Protein AF-0000000068315479 (afdb_homodimer)

Foldseek 3Di:
DPPPVPPDWDDDAKDWDWDPPAPPTDIDIDGTDPPDVVCPQFRCLRVLLVVLLCLQQDQEDEAEAELVCQPPCVNSPLVSVLLSLQVCLVPHDADEHEYEYEYEADDPPDPVVRVVSVVVSNQVSVQPRDHPPVCNPPHPRRRYHYHYDYAHYCVPCVPRRVVSVVVVVVLSHVQCPCPGNNVRCPPHDDPVCSVVVSVVSSVVSVPDCSSVDGGPLQVVLLVVLLVLLVVLLVCLLPPPQVVVLLVVVVVHDDPCSVVSLVVSLVVSLVVSCVVSVPGDPVNNVVSSVVSSVSSVVSCVVSCVSVVVVPDPD/DPPPVPPDWDDDAKDKDWDPPAPPTDIDIDGTDPPDVVCPQFRCLRVLLVVLLCLQQDQEDEAEAELVCQPPCVNSPLVSVLLSLQVCLVPHDADEHEYEYEYEADDPPDPVVRVVSVVVSNQVSVQPRDHDPVCNPPHPRRRYHYHYDYAHYCVPCVPRRVVSVVVVVVLSHVQCPCPGNNVRCPPHDDPVCSVVVSVVSSVVSVPDCSSVDGGPLQVVLQVVLLVLLVVLLVCLLVPPQVVVLLVVVVVHDDPCSVVSLVVSLVVSLVVSCVVSVPGDPVNNVVSSVVSVVSSVVSCVVSCVSVVVVPPPD

Solvent-accessible surface area (backbone atoms only — not comparable to full-atom values): 34683 Å² total; per-residue (Å²): 97,48,62,83,70,48,44,42,89,75,52,86,56,77,45,75,44,75,42,84,92,40,45,66,92,40,76,45,73,48,66,37,72,73,55,38,46,88,47,41,74,60,51,49,34,62,54,45,43,51,52,36,47,46,60,73,72,36,50,60,43,76,45,79,40,50,46,82,24,62,56,28,28,51,51,50,42,45,67,57,52,37,51,36,54,35,51,43,63,69,75,46,78,83,44,51,24,21,40,37,36,38,30,36,46,48,62,90,52,53,63,83,47,49,49,57,53,52,52,49,50,53,48,50,40,61,71,66,41,58,56,53,80,94,46,64,84,61,59,66,71,66,37,34,46,83,44,80,48,74,34,48,30,56,90,84,35,44,71,63,21,53,51,49,49,53,57,55,54,56,53,55,49,46,15,58,40,85,86,32,64,36,24,67,61,63,81,62,72,55,79,88,48,38,67,61,50,51,51,52,51,49,51,54,52,73,68,39,60,86,47,54,62,75,30,60,64,49,45,52,25,50,53,50,39,49,51,48,40,51,50,42,50,54,49,56,75,65,28,65,69,56,52,51,49,50,52,46,51,74,73,37,93,55,90,62,51,68,60,53,52,50,51,56,50,48,52,46,53,48,52,46,50,66,74,39,63,70,41,44,61,71,51,44,50,54,45,47,52,50,43,51,54,52,53,47,52,62,40,39,68,51,39,61,56,36,64,75,61,58,71,88,120,99,49,63,83,71,48,46,41,86,76,52,85,57,77,45,76,43,74,43,83,94,40,44,66,94,40,75,47,73,47,64,38,72,73,54,36,47,88,48,42,75,61,49,48,33,62,54,46,43,51,53,36,48,45,59,72,72,36,50,59,43,74,44,79,42,52,46,84,23,62,56,29,28,50,51,50,42,46,66,58,51,38,51,36,52,34,52,43,61,70,74,46,80,82,43,52,24,21,40,35,37,38,30,36,48,50,62,89,52,54,63,84,48,49,50,56,54,52,52,50,50,53,49,50,40,61,70,67,42,57,56,54,80,95,47,63,82,60,58,66,72,67,38,35,46,83,43,80,49,75,33,48,30,56,90,84,35,45,71,62,21,54,52,48,50,52,57,55,54,56,53,55,47,46,15,57,39,85,87,31,63,37,24,66,61,64,82,62,73,54,79,88,48,38,66,61,49,51,52,52,51,49,50,55,51,73,67,37,61,86,48,55,61,74,31,59,64,50,47,52,25,51,54,52,40,49,51,48,40,51,51,42,50,55,48,53,76,66,29,65,69,56,53,50,50,52,52,44,50,72,73,38,91,54,88,63,49,69,60,52,52,48,52,58,51,48,53,46,52,49,51,49,49,68,73,39,64,71,41,44,62,70,50,42,50,53,47,47,51,50,43,50,53,53,55,47,52,60,41,40,68,52,39,62,54,35,66,74,61,60,70,89,120

Sequence (626 aa):
MDAYKGRSQTTKGIWMANCVGIEPLTIAMDLEGTDGRERGEDDTAFEKQSALFALAISDIVLINMWCHDIGREHAANKPLLKTVFQVMMRLFSPRKTTLLFVIRDKTKTPLEYLEPVLREDIQKIWDTVSKPQALKDTPLSEFFYVEVVALSSYEEKEKQFKEQVAQLRKRFFHSIAPGGLAGDRRGVVPGSGFCFSAQKIWQVIRENKDLDLPAHKVMVATVRCEEIANEKLSGLVCDKDLVALENAVQAGPVSGFGKRISSILETYLSEYDKETIYFDEKVRDAKRLHLEIKALNVDQHVNVFYTNHVIIYMDAYKGRSQTTKGIWMANCVGIEPLTIAMDLEGTDGRERGEDDTAFEKQSALFALAISDIVLINMWCHDIGREHAANKPLLKTVFQVMMRLFSPRKTTLLFVIRDKTKTPLEYLEPVLREDIQKIWDTVSKPQALKDTPLSEFFYVEVVALSSYEEKEKQFKEQVAQLRKRFFHSIAPGGLAGDRRGVVPGSGFCFSAQKIWQVIRENKDLDLPAHKVMVATVRCEEIANEKLSGLVCDKDLVALENAVQAGPVSGFGKRISSILETYLSEYDKETIYFDEKVRDAKRLHLEIKALNVDQHVNVFYTNHVIIY

Radius of gyration: 29.9 Å; Cα contacts (8 Å, |Δi|>4): 752; chains: 2; bounding box: 78×91×63 Å

InterPro domains:
  IPR008803 RHD3/Sey1 [PTHR45923] (1-301)
  IPR027417 P-loop containing nucleoside triphosphate hydrolase [G3DSA:3.40.50.300] (1-208)
  IPR027417 P-loop containing nucleoside triphosphate hydrolase [SSF52540] (6-182)
  IPR030386 GB1/RHD3-type guanine nucleotide-binding (G) domain [PS51715] (1-185)
  IPR046758 Sey1/RHD3-like, three-helix bundle domain [PF20428] (256-309)

Secondary structure (DSSP, 8-state):
--GGGTS-----SEEEEE-TT-SS--EEEEEPPTTBTTTTTT--HHHHHHHHHHHHH-SEEEEEEEGGGTTBSTTTTHHHHHHHHHHHHHHS----EEEEEEEES--SS-HHHHHHHHHHHHHHHHHHS---GGGTT--GGGTEEEEEEE---TTT-HHHHHHHHHHHHHTTTTTTSTTSTT---TTPPPGGGHHHHHHHHHHHHHH-GGGSPPPHHHHHHHHHHHHHHHHHHHHHHT-HHHHHHHHHHHHS--TTHHHHHHHHHHHHHHHHHHHHTTS-HHHHHHHHHHHHHHHHHHHHHHHHHHHHH----/--GGGTS-----SEEEEE-TT-TTT-EEEEEPPTTBTTTTTT--HHHHHHHHHHHHH-SEEEEEEEGGGTTBSTTTTHHHHHHHHHHHHHHS----EEEEEEEES--SS-HHHHHHHHHHHHHHHHHHS---GGGTT--GGGTEEEEEEE---TTT-HHHHHHHHHHHHHTTTTTTSTTSTT---TTPPPGGGHHHHHHHHHHHHHH-GGGSPPPHHHHHHHHHHHHHHHHHHHHHHT-HHHHHHHHHHHHS--TTHHHHHHHHHHHHHHHHHHHHTTS-HHHHHHHHHHHHHHHHHHHHHHHHHHHHH----

Structure (mmCIF, N/CA/C/O backbone):
data_AF-0000000068315479-model_v1
#
loop_
_entity.id
_entity.type
_entity.pdbx_description
1 polymer 'GB1/RHD3-type G domain-containing protein'
#
loop_
_atom_site.group_PDB
_atom_site.id
_atom_site.type_symbol
_atom_site.label_atom_id
_atom_site.label_alt_id
_atom_site.label_comp_id
_atom_site.label_asym_id
_atom_site.label_entity_id
_atom_site.label_seq_id
_atom_site.pdbx_PDB_ins_code
_atom_site.Cartn_x
_atom_site.Cartn_y
_atom_site.Cartn_z
_atom_site.occupancy
_atom_site.B_iso_or_equiv
_atom_site.auth_seq_id
_atom_site.auth_comp_id
_atom_site.auth_asym_id
_atom_site.auth_atom_id
_atom_site.pdbx_PDB_model_num
ATOM 1 N N . MET A 1 1 ? 9.859 -21.062 0.143 1 48.56 1 MET A N 1
ATOM 2 C CA . MET A 1 1 ? 8.875 -21.281 1.196 1 48.56 1 MET A CA 1
ATOM 3 C C . MET A 1 1 ? 8.68 -22.766 1.454 1 48.56 1 MET A C 1
ATOM 5 O O . MET A 1 1 ? 8.695 -23.578 0.521 1 48.56 1 MET A O 1
ATOM 9 N N . ASP A 1 2 ? 8.898 -23.203 2.621 1 51.22 2 ASP A N 1
ATOM 10 C CA . ASP A 1 2 ? 8.664 -24.609 2.918 1 51.22 2 ASP A CA 1
ATOM 11 C C . ASP A 1 2 ? 7.176 -24.953 2.807 1 51.22 2 ASP A C 1
ATOM 13 O O . ASP A 1 2 ? 6.363 -24.484 3.607 1 51.22 2 ASP A O 1
ATOM 17 N N . ALA A 1 3 ? 6.809 -25.562 1.776 1 54.78 3 ALA A N 1
ATOM 18 C CA . ALA A 1 3 ? 5.434 -25.906 1.43 1 54.78 3 ALA A CA 1
ATOM 19 C C . ALA A 1 3 ? 4.754 -26.656 2.572 1 54.78 3 ALA A C 1
ATOM 21 O O . ALA A 1 3 ? 3.559 -26.469 2.822 1 54.78 3 ALA A O 1
ATOM 22 N N . TYR A 1 4 ? 5.551 -27.391 3.279 1 52.5 4 TYR A N 1
ATOM 23 C CA . TYR A 1 4 ? 4.926 -28.266 4.258 1 52.5 4 TYR A CA 1
ATOM 24 C C . TYR A 1 4 ? 4.898 -27.625 5.637 1 52.5 4 TYR A C 1
ATOM 26 O O . TYR A 1 4 ? 4.207 -28.109 6.539 1 52.5 4 TYR A O 1
ATOM 34 N N . LYS A 1 5 ? 5.656 -26.625 5.723 1 54.06 5 LYS A N 1
ATOM 35 C CA . LYS A 1 5 ? 5.637 -26.016 7.047 1 54.06 5 LYS A CA 1
ATOM 36 C C . LYS A 1 5 ? 4.879 -24.688 7.023 1 54.06 5 LYS A C 1
ATOM 38 O O . LYS A 1 5 ? 5.082 -23.828 7.898 1 54.06 5 LYS A O 1
ATOM 43 N N . GLY A 1 6 ? 4.172 -24.609 6.148 1 56.97 6 GLY A N 1
ATOM 44 C CA . GLY A 1 6 ? 3.227 -23.516 6.281 1 56.97 6 GLY A CA 1
ATOM 45 C C . GLY A 1 6 ? 3.672 -22.25 5.566 1 56.97 6 GLY A C 1
ATOM 46 O O . GLY A 1 6 ? 3.25 -21.156 5.918 1 56.97 6 GLY A O 1
ATOM 47 N N . ARG A 1 7 ? 4.465 -22.312 4.613 1 63.47 7 ARG A N 1
ATOM 48 C CA . ARG A 1 7 ? 4.852 -21.188 3.76 1 63.47 7 ARG A CA 1
ATOM 49 C C . ARG A 1 7 ? 5.457 -20.062 4.582 1 63.47 7 ARG A C 1
ATOM 51 O O . ARG A 1 7 ? 4.98 -18.922 4.535 1 63.47 7 ARG A O 1
ATOM 58 N N . SER A 1 8 ? 6.41 -20.359 5.418 1 62.47 8 SER A N 1
ATOM 59 C CA . SER A 1 8 ? 7.105 -19.406 6.277 1 62.47 8 SER A CA 1
ATOM 60 C C . SER A 1 8 ? 8.359 -18.859 5.594 1 62.47 8 SER A C 1
ATOM 62 O O . SER A 1 8 ? 8.883 -19.484 4.664 1 62.47 8 SER A O 1
ATOM 64 N N . GLN A 1 9 ? 8.648 -17.75 6.062 1 68.31 9 GLN A N 1
ATOM 65 C CA . GLN A 1 9 ? 9.844 -17.078 5.562 1 68.31 9 GLN A CA 1
ATOM 66 C C . GLN A 1 9 ? 11.062 -18 5.629 1 68.31 9 GLN A C 1
ATOM 68 O O . GLN A 1 9 ? 11.305 -18.641 6.652 1 68.31 9 GLN A O 1
ATOM 73 N N . THR A 1 10 ? 11.781 -18.156 4.508 1 65.38 10 THR A N 1
ATOM 74 C CA . THR A 1 10 ? 12.938 -19.031 4.43 1 65.38 10 THR A CA 1
ATOM 75 C C . THR A 1 10 ? 14.227 -18.266 4.719 1 65.38 10 THR A C 1
ATOM 77 O O . THR A 1 10 ? 15.07 -18.719 5.484 1 65.38 10 THR A O 1
ATOM 80 N N . THR A 1 11 ? 14.414 -17.141 4.129 1 72.56 11 THR A N 1
ATOM 81 C CA . THR A 1 11 ? 15.594 -16.312 4.316 1 72.56 11 THR A CA 1
ATOM 82 C C . THR A 1 11 ? 15.258 -15.086 5.168 1 72.56 11 THR A C 1
ATOM 84 O O . THR A 1 11 ? 14.273 -14.383 4.902 1 72.56 11 THR A O 1
ATOM 87 N N . LYS A 1 12 ? 16 -15.008 6.297 1 78.19 12 LYS A N 1
ATOM 88 C CA . LYS A 1 12 ? 15.883 -13.812 7.121 1 78.19 12 LYS A CA 1
ATOM 89 C C . LYS A 1 12 ? 17.078 -12.891 6.922 1 78.19 12 LYS A C 1
ATOM 91 O O . LYS A 1 12 ? 18.234 -13.297 7.141 1 78.19 12 LYS A O 1
ATOM 96 N N . GLY A 1 13 ? 16.812 -11.734 6.34 1 86.25 13 GLY A N 1
ATOM 97 C CA . GLY A 1 13 ? 17.891 -10.789 6.102 1 86.25 13 GLY A CA 1
ATOM 98 C C . GLY A 1 13 ? 18.547 -10.953 4.738 1 86.25 13 GLY A C 1
ATOM 99 O O . GLY A 1 13 ? 17.859 -11.234 3.75 1 86.25 13 GLY A O 1
ATOM 100 N N . ILE A 1 14 ? 19.844 -10.562 4.633 1 91.94 14 ILE A N 1
ATOM 101 C CA . ILE A 1 14 ? 20.625 -10.641 3.398 1 91.94 14 ILE A CA 1
ATOM 102 C C . ILE A 1 14 ? 21.766 -11.633 3.576 1 91.94 14 ILE A C 1
ATOM 104 O O . ILE A 1 14 ? 22.547 -11.523 4.531 1 91.94 14 ILE A O 1
ATOM 108 N N . TRP A 1 15 ? 21.859 -12.578 2.684 1 93.56 15 TRP A N 1
ATOM 109 C CA . TRP A 1 15 ? 22.906 -13.586 2.727 1 93.56 15 TRP A CA 1
ATOM 110 C C . TRP A 1 15 ? 23.734 -13.57 1.446 1 93.56 15 TRP A C 1
ATOM 112 O O . TRP A 1 15 ? 23.219 -13.312 0.362 1 93.56 15 TRP A O 1
ATOM 122 N N . MET A 1 16 ? 25.094 -13.797 1.592 1 93.38 16 MET A N 1
ATOM 123 C CA . MET A 1 16 ? 25.984 -13.844 0.431 1 93.38 16 MET A CA 1
ATOM 124 C C . MET A 1 16 ? 26.812 -15.125 0.429 1 93.38 16 MET A C 1
ATOM 126 O O . MET A 1 16 ? 27.25 -15.586 1.484 1 93.38 16 MET A O 1
ATOM 130 N N . ALA A 1 17 ? 26.891 -15.68 -0.721 1 94.38 17 ALA A N 1
ATOM 131 C CA . ALA A 1 17 ? 27.703 -16.875 -0.855 1 94.38 17 ALA A CA 1
ATOM 132 C C . ALA A 1 17 ? 28.359 -16.938 -2.234 1 94.38 17 ALA A C 1
ATOM 134 O O . ALA A 1 17 ? 27.844 -16.391 -3.203 1 94.38 17 ALA A O 1
ATOM 135 N N . ASN A 1 18 ? 29.484 -17.609 -2.254 1 94.94 18 ASN A N 1
ATOM 136 C CA . ASN A 1 18 ? 30.141 -17.875 -3.525 1 94.94 18 ASN A CA 1
ATOM 137 C C . ASN A 1 18 ? 29.375 -18.906 -4.348 1 94.94 18 ASN A C 1
ATOM 139 O O . ASN A 1 18 ? 28.875 -19.906 -3.811 1 94.94 18 ASN A O 1
ATOM 143 N N . CYS A 1 19 ? 29.172 -18.578 -5.633 1 95.5 19 CYS A N 1
ATOM 144 C CA . CYS A 1 19 ? 28.562 -19.547 -6.543 1 95.5 19 CYS A CA 1
ATOM 145 C C . CYS A 1 19 ? 29.594 -20.547 -7.027 1 95.5 19 CYS A C 1
ATOM 147 O O . CYS A 1 19 ? 30.297 -20.312 -8.008 1 95.5 19 CYS A O 1
ATOM 149 N N . VAL A 1 20 ? 29.516 -21.703 -6.457 1 93.88 20 VAL A N 1
ATOM 150 C CA . VAL A 1 20 ? 30.531 -22.719 -6.723 1 93.88 20 VAL A CA 1
ATOM 151 C C . VAL A 1 20 ? 30.422 -23.188 -8.18 1 93.88 20 VAL A C 1
ATOM 153 O O . VAL A 1 20 ? 29.328 -23.469 -8.672 1 93.88 20 VAL A O 1
ATOM 156 N N . GLY A 1 21 ? 31.547 -23.234 -8.844 1 93.88 21 GLY A N 1
ATOM 157 C CA . GLY A 1 21 ? 31.594 -23.75 -10.195 1 93.88 21 GLY A CA 1
ATOM 158 C C . GLY A 1 21 ? 31.328 -22.703 -11.258 1 93.88 21 GLY A C 1
ATOM 159 O O . GLY A 1 21 ? 31.375 -23 -12.453 1 93.88 21 GLY A O 1
ATOM 160 N N . ILE A 1 22 ? 30.984 -21.562 -10.844 1 94.94 22 ILE A N 1
ATOM 161 C CA . ILE A 1 22 ? 30.719 -20.5 -11.812 1 94.94 22 ILE A CA 1
ATOM 162 C C . ILE A 1 22 ? 31.938 -19.594 -11.945 1 94.94 22 ILE A C 1
ATOM 164 O O . ILE A 1 22 ? 32.469 -19.094 -10.945 1 94.94 22 ILE A O 1
ATOM 168 N N . GLU A 1 23 ? 32.5 -19.438 -13.188 1 93.88 23 GLU A N 1
ATOM 169 C CA . GLU A 1 23 ? 33.625 -18.562 -13.477 1 93.88 23 GLU A CA 1
ATOM 170 C C . GLU A 1 23 ? 33.219 -17.406 -14.367 1 93.88 23 GLU A C 1
ATOM 172 O O . GLU A 1 23 ? 32.406 -17.578 -15.281 1 93.88 23 GLU A O 1
ATOM 177 N N . PRO A 1 24 ? 33.906 -16.141 -14.227 1 92.94 24 PRO A N 1
ATOM 178 C CA . PRO A 1 24 ? 34.812 -15.789 -13.117 1 92.94 24 PRO A CA 1
ATOM 179 C C . PRO A 1 24 ? 34.062 -15.742 -11.773 1 92.94 24 PRO A C 1
ATOM 181 O O . PRO A 1 24 ? 32.875 -16.016 -11.703 1 92.94 24 PRO A O 1
ATOM 184 N N . LEU A 1 25 ? 34.75 -15.438 -10.703 1 92.94 25 LEU A N 1
ATOM 185 C CA . LEU A 1 25 ? 34.188 -15.414 -9.352 1 92.94 25 LEU A CA 1
ATOM 186 C C . LEU A 1 25 ? 32.844 -14.68 -9.336 1 92.94 25 LEU A C 1
ATOM 188 O O . LEU A 1 25 ? 32.75 -13.523 -9.75 1 92.94 25 LEU A O 1
ATOM 192 N N . THR A 1 26 ? 31.797 -15.438 -8.961 1 94.94 26 THR A N 1
ATOM 193 C CA . THR A 1 26 ? 30.438 -14.914 -8.867 1 94.94 26 THR A CA 1
ATOM 194 C C . THR A 1 26 ? 29.891 -15.086 -7.461 1 94.94 26 THR A C 1
ATOM 196 O O . THR A 1 26 ? 29.938 -16.188 -6.902 1 94.94 26 THR A O 1
ATOM 199 N N . ILE A 1 27 ? 29.5 -13.945 -6.871 1 95.25 27 ILE A N 1
ATOM 200 C CA . ILE A 1 27 ? 28.906 -13.953 -5.539 1 95.25 27 ILE A CA 1
ATOM 201 C C . ILE A 1 27 ? 27.391 -13.797 -5.652 1 95.25 27 ILE A C 1
ATOM 203 O O . ILE A 1 27 ? 26.906 -12.906 -6.352 1 95.25 27 ILE A O 1
ATOM 207 N N . ALA A 1 28 ? 26.641 -14.758 -5.004 1 96.19 28 ALA A N 1
ATOM 208 C CA . ALA A 1 28 ? 25.172 -14.664 -4.965 1 96.19 28 ALA A CA 1
ATOM 209 C C . ALA A 1 28 ? 24.703 -14.039 -3.656 1 96.19 28 ALA A C 1
ATOM 211 O O . ALA A 1 28 ? 25.203 -14.375 -2.582 1 96.19 28 ALA A O 1
ATOM 212 N N . MET A 1 29 ? 23.875 -13.055 -3.803 1 96.06 29 MET A N 1
ATOM 213 C CA . MET A 1 29 ? 23.219 -12.43 -2.664 1 96.06 29 MET A CA 1
ATOM 214 C C . MET A 1 29 ? 21.734 -12.82 -2.615 1 96.06 29 MET A C 1
ATOM 216 O O . MET A 1 29 ? 21.016 -12.633 -3.594 1 96.06 29 MET A O 1
ATOM 220 N N . ASP A 1 30 ? 21.344 -13.422 -1.527 1 94.62 30 ASP A N 1
ATOM 221 C CA . ASP A 1 30 ? 19.969 -13.859 -1.321 1 94.62 30 ASP A CA 1
ATOM 222 C C . ASP A 1 30 ? 19.25 -12.961 -0.316 1 94.62 30 ASP A C 1
ATOM 224 O O . ASP A 1 30 ? 19.719 -12.797 0.815 1 94.62 30 ASP A O 1
ATOM 228 N N . LEU A 1 31 ? 18.188 -12.352 -0.826 1 93 31 LEU A N 1
ATOM 229 C CA . LEU A 1 31 ? 17.422 -11.445 0.016 1 93 31 LEU A CA 1
ATOM 230 C C . LEU A 1 31 ? 16.172 -12.141 0.56 1 93 31 LEU A C 1
ATOM 232 O O . LEU A 1 31 ? 15.578 -12.977 -0.117 1 93 31 LEU A O 1
ATOM 236 N N . GLU A 1 32 ? 15.828 -11.727 1.729 1 84.62 32 GLU A N 1
ATOM 237 C CA . GLU A 1 32 ? 14.531 -12.148 2.254 1 84.62 32 GLU A CA 1
ATOM 238 C C . GLU A 1 32 ? 13.398 -11.781 1.294 1 84.62 32 GLU A C 1
ATOM 240 O O . GLU A 1 32 ? 13.438 -10.727 0.659 1 84.62 32 GLU A O 1
ATOM 245 N N . GLY A 1 33 ? 12.406 -12.633 1.24 1 82.38 33 GLY A N 1
ATOM 246 C CA . GLY A 1 33 ? 11.273 -12.406 0.355 1 82.38 33 GLY A CA 1
ATOM 247 C C . GLY A 1 33 ? 10.539 -11.117 0.652 1 82.38 33 GLY A C 1
ATOM 248 O O . GLY A 1 33 ? 10.461 -10.688 1.806 1 82.38 33 GLY A O 1
ATOM 249 N N . THR A 1 34 ? 10.062 -10.578 -0.432 1 84.31 34 THR A N 1
ATOM 250 C CA . THR A 1 34 ? 9.227 -9.391 -0.296 1 84.31 34 THR A CA 1
ATOM 251 C C . THR A 1 34 ? 7.77 -9.789 -0.053 1 84.31 34 THR A C 1
ATOM 253 O O . THR A 1 34 ? 7.367 -10.914 -0.356 1 84.31 34 THR A O 1
ATOM 256 N N . ASP A 1 35 ? 7.004 -8.945 0.591 1 84.06 35 ASP A N 1
ATOM 257 C CA . ASP A 1 35 ? 5.562 -9.109 0.753 1 84.06 35 ASP A CA 1
ATOM 258 C C . ASP A 1 35 ? 5.242 -10.242 1.717 1 84.06 35 ASP A C 1
ATOM 260 O O . ASP A 1 35 ? 4.168 -10.844 1.64 1 84.06 35 ASP A O 1
ATOM 264 N N . GLY A 1 36 ? 6.195 -10.562 2.568 1 81.25 36 GLY A N 1
ATOM 265 C CA . GLY A 1 36 ? 5.949 -11.625 3.531 1 81.25 36 GLY A CA 1
ATOM 266 C C . GLY A 1 36 ? 4.984 -11.219 4.633 1 81.25 36 GLY A C 1
ATOM 267 O O . GLY A 1 36 ? 5.008 -10.078 5.094 1 81.25 36 GLY A O 1
ATOM 268 N N . ARG A 1 37 ? 4.238 -12.195 5.047 1 77.12 37 ARG A N 1
ATOM 269 C CA . ARG A 1 37 ? 3.252 -11.938 6.09 1 77.12 37 ARG A CA 1
ATOM 270 C C . ARG A 1 37 ? 3.936 -11.609 7.414 1 77.12 37 ARG A C 1
ATOM 272 O O . ARG A 1 37 ? 3.348 -10.945 8.273 1 77.12 37 ARG A O 1
ATOM 279 N N . GLU A 1 38 ? 5.16 -12.078 7.613 1 74.62 38 GLU A N 1
ATOM 280 C CA . GLU A 1 38 ? 5.883 -11.906 8.867 1 74.62 38 GLU A CA 1
ATOM 281 C C . GLU A 1 38 ? 6.172 -10.43 9.141 1 74.62 38 GLU A C 1
ATOM 283 O O . GLU A 1 38 ? 6.078 -9.977 10.281 1 74.62 38 GLU A O 1
ATOM 288 N N . ARG A 1 39 ? 6.465 -9.719 8.156 1 71.38 39 ARG A N 1
ATOM 289 C CA . ARG A 1 39 ? 6.762 -8.297 8.336 1 71.38 39 ARG A CA 1
ATOM 290 C C . ARG A 1 39 ? 5.488 -7.465 8.297 1 71.38 39 ARG A C 1
ATOM 292 O O . ARG A 1 39 ? 5.402 -6.426 8.953 1 71.38 39 ARG A O 1
ATOM 299 N N . GLY A 1 40 ? 4.543 -8.023 7.668 1 69.88 40 GLY A N 1
ATOM 300 C CA . GLY A 1 40 ? 3.273 -7.312 7.59 1 69.88 40 GLY A CA 1
ATOM 301 C C . GLY A 1 40 ? 3.385 -5.961 6.914 1 69.88 40 GLY A C 1
ATOM 302 O O . GLY A 1 40 ? 4.328 -5.715 6.156 1 69.88 40 GLY A O 1
ATOM 303 N N . GLU A 1 41 ? 2.432 -5.16 7.141 1 66.88 41 GLU A N 1
ATOM 304 C CA . GLU A 1 41 ? 2.355 -3.857 6.484 1 66.88 41 GLU A CA 1
ATOM 305 C C . GLU A 1 41 ? 3.225 -2.826 7.199 1 66.88 41 GLU A C 1
ATOM 307 O O . GLU A 1 41 ? 3.566 -1.79 6.625 1 66.88 41 GLU A O 1
ATOM 312 N N . ASP A 1 42 ? 3.65 -3.219 8.336 1 65.62 42 ASP A N 1
ATOM 313 C CA . ASP A 1 42 ? 4.258 -2.199 9.188 1 65.62 42 ASP A CA 1
ATOM 314 C C . ASP A 1 42 ? 5.773 -2.17 9.008 1 65.62 42 ASP A C 1
ATOM 316 O O . ASP A 1 42 ? 6.422 -1.164 9.312 1 65.62 42 ASP A O 1
ATOM 320 N N . ASP A 1 43 ? 6.324 -3.18 8.586 1 69.75 43 ASP A N 1
ATOM 321 C CA . ASP A 1 43 ? 7.781 -3.217 8.477 1 69.75 43 ASP A CA 1
ATOM 322 C C . ASP A 1 43 ? 8.211 -3.412 7.023 1 69.75 43 ASP A C 1
ATOM 324 O O . ASP A 1 43 ? 8.781 -4.449 6.672 1 69.75 43 ASP A O 1
ATOM 328 N N . THR A 1 44 ? 8.031 -2.361 6.363 1 80.56 44 THR A N 1
ATOM 329 C CA . THR A 1 44 ? 8.352 -2.479 4.945 1 80.56 44 THR A CA 1
ATOM 330 C C . THR A 1 44 ? 9.664 -1.771 4.625 1 80.56 44 THR A C 1
ATOM 332 O O . THR A 1 44 ? 10.148 -1.831 3.496 1 80.56 44 THR A O 1
ATOM 335 N N . ALA A 1 45 ? 10.289 -1.17 5.641 1 87.31 45 ALA A N 1
ATOM 336 C CA . ALA A 1 45 ? 11.516 -0.414 5.41 1 87.31 45 ALA A CA 1
ATOM 337 C C . ALA A 1 45 ? 12.648 -1.332 4.953 1 87.31 45 ALA A C 1
ATOM 339 O O . ALA A 1 45 ? 13.344 -1.034 3.979 1 87.31 45 ALA A O 1
ATOM 340 N N . PHE A 1 46 ? 12.789 -2.439 5.648 1 89.44 46 PHE A N 1
ATOM 341 C CA . PHE A 1 46 ? 13.883 -3.35 5.332 1 89.44 46 PHE A CA 1
ATOM 342 C C . PHE A 1 46 ? 13.742 -3.889 3.914 1 89.44 46 PHE A C 1
ATOM 344 O O . PHE A 1 46 ? 14.742 -4.055 3.207 1 89.44 46 PHE A O 1
ATOM 351 N N . GLU A 1 47 ? 12.531 -4.188 3.561 1 91 47 GLU A N 1
ATOM 352 C CA . GLU A 1 47 ? 12.281 -4.691 2.211 1 91 47 GLU A CA 1
ATOM 353 C C . GLU A 1 47 ? 12.719 -3.678 1.156 1 91 47 GLU A C 1
ATOM 355 O O . GLU A 1 47 ? 13.375 -4.039 0.179 1 91 47 GLU A O 1
ATOM 360 N N . LYS A 1 48 ? 12.375 -2.443 1.332 1 92.81 48 LYS A N 1
ATOM 361 C CA . LYS A 1 48 ? 12.766 -1.379 0.41 1 92.81 48 LYS A CA 1
ATOM 362 C C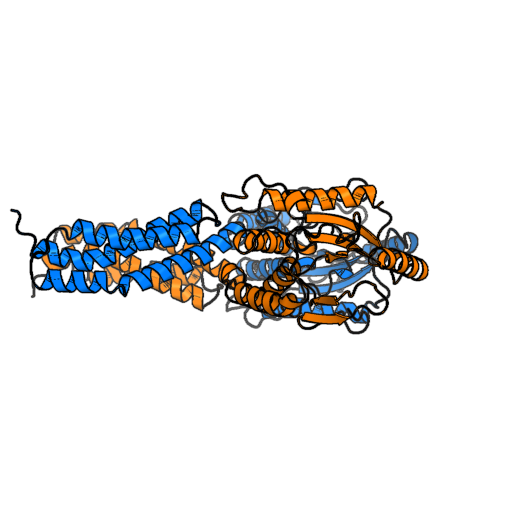 . LYS A 1 48 ? 14.281 -1.181 0.408 1 92.81 48 LYS A C 1
ATOM 364 O O . LYS A 1 48 ? 14.898 -1.073 -0.654 1 92.81 48 LYS A O 1
ATOM 369 N N . GLN A 1 49 ? 14.852 -1.189 1.603 1 94.06 49 GLN A N 1
ATOM 370 C CA . GLN A 1 49 ? 16.297 -0.978 1.751 1 94.06 49 GLN A CA 1
ATOM 371 C C . GLN A 1 49 ? 17.078 -2.115 1.112 1 94.06 49 GLN A C 1
ATOM 373 O O . GLN A 1 49 ? 18.047 -1.874 0.377 1 94.06 49 GLN A O 1
ATOM 378 N N . SER A 1 50 ? 16.656 -3.311 1.411 1 94.31 50 SER A N 1
ATOM 379 C CA . SER A 1 50 ? 17.375 -4.461 0.878 1 94.31 50 SER A CA 1
ATOM 380 C C . SER A 1 50 ? 17.234 -4.543 -0.639 1 94.31 50 SER A C 1
ATOM 382 O O . SER A 1 50 ? 18.188 -4.891 -1.335 1 94.31 50 SER A O 1
ATOM 384 N N . ALA A 1 51 ? 16.047 -4.27 -1.16 1 95.19 51 ALA A N 1
ATOM 385 C CA . ALA A 1 51 ? 15.852 -4.273 -2.607 1 95.19 51 ALA A CA 1
ATOM 386 C C . ALA A 1 51 ? 16.719 -3.217 -3.283 1 95.19 51 ALA A C 1
ATOM 388 O O . ALA A 1 51 ? 17.344 -3.484 -4.316 1 95.19 51 ALA A O 1
ATOM 389 N N . LEU A 1 52 ? 16.781 -2.004 -2.691 1 96.12 52 LEU A N 1
ATOM 390 C CA . LEU A 1 52 ? 17.625 -0.942 -3.236 1 96.12 52 LEU A CA 1
ATOM 391 C C . LEU A 1 52 ? 19.094 -1.326 -3.172 1 96.12 52 LEU A C 1
ATOM 393 O O . LEU A 1 52 ? 19.859 -1.053 -4.105 1 96.12 52 LEU A O 1
ATOM 397 N N . PHE A 1 53 ? 19.5 -1.962 -2.1 1 96.69 53 PHE A N 1
ATOM 398 C CA . PHE A 1 53 ? 20.875 -2.418 -1.934 1 96.69 53 PHE A CA 1
ATOM 399 C C . PHE A 1 53 ? 21.25 -3.416 -3.023 1 96.69 53 PHE A C 1
ATOM 401 O O . PHE A 1 53 ? 22.312 -3.295 -3.645 1 96.69 53 PHE A O 1
ATOM 408 N N . ALA A 1 54 ? 20.344 -4.355 -3.229 1 96.06 54 ALA A N 1
ATOM 409 C CA . ALA A 1 54 ? 20.578 -5.34 -4.285 1 96.06 54 ALA A CA 1
ATOM 410 C C . ALA A 1 54 ? 20.734 -4.66 -5.641 1 96.06 54 ALA A C 1
ATOM 412 O O . ALA A 1 54 ? 21.641 -4.984 -6.402 1 96.06 54 ALA A O 1
ATOM 413 N N . LEU A 1 55 ? 19.953 -3.746 -5.926 1 95.06 55 LEU A N 1
ATOM 414 C CA . LEU A 1 55 ? 19.984 -3.047 -7.207 1 95.06 55 LEU A CA 1
ATOM 415 C C . LEU A 1 55 ? 21.25 -2.223 -7.352 1 95.06 55 LEU A C 1
ATOM 417 O O . LEU A 1 55 ? 21.828 -2.133 -8.445 1 95.06 55 LEU A O 1
ATOM 421 N N . ALA A 1 56 ? 21.672 -1.646 -6.289 1 94.38 56 ALA A N 1
ATOM 422 C CA . ALA A 1 56 ? 22.781 -0.702 -6.32 1 94.38 56 ALA A CA 1
ATOM 423 C C . ALA A 1 56 ? 24.109 -1.431 -6.465 1 94.38 56 ALA A C 1
ATOM 425 O O . ALA A 1 56 ? 25.047 -0.917 -7.094 1 94.38 56 ALA A O 1
ATOM 426 N N . ILE A 1 57 ? 24.203 -2.67 -5.992 1 94.19 57 ILE A N 1
ATOM 427 C CA . ILE A 1 57 ? 25.547 -3.234 -5.91 1 94.19 57 ILE A CA 1
ATOM 428 C C . ILE A 1 57 ? 25.672 -4.418 -6.867 1 94.19 57 ILE A C 1
ATOM 430 O O . ILE A 1 57 ? 26.781 -4.895 -7.141 1 94.19 57 ILE A O 1
ATOM 434 N N . SER A 1 58 ? 24.547 -4.941 -7.371 1 95.19 58 SER A N 1
ATOM 435 C CA . SER A 1 58 ? 24.578 -6.172 -8.156 1 95.19 58 SER A CA 1
ATOM 436 C C . SER A 1 58 ? 24.719 -5.875 -9.641 1 95.19 58 SER A C 1
ATOM 438 O O . SER A 1 58 ? 24.188 -4.871 -10.133 1 95.19 58 SER A O 1
ATOM 440 N N . ASP A 1 59 ? 25.375 -6.812 -10.32 1 95.69 59 ASP A N 1
ATOM 441 C CA . ASP A 1 59 ? 25.422 -6.77 -11.781 1 95.69 59 ASP A CA 1
ATOM 442 C C . ASP A 1 59 ? 24.125 -7.309 -12.383 1 95.69 59 ASP A C 1
ATOM 444 O O . ASP A 1 59 ? 23.688 -6.844 -13.438 1 95.69 59 ASP A O 1
ATOM 448 N N . ILE A 1 60 ? 23.641 -8.297 -11.711 1 97.25 60 ILE A N 1
ATOM 449 C CA . ILE A 1 60 ? 22.391 -8.945 -12.117 1 97.25 60 ILE A CA 1
ATOM 450 C C . ILE A 1 60 ? 21.438 -9.039 -10.922 1 97.25 60 ILE A C 1
ATOM 452 O O . ILE A 1 60 ? 21.828 -9.516 -9.852 1 97.25 60 ILE A O 1
ATOM 456 N N . VAL A 1 61 ? 20.281 -8.531 -11.07 1 97.56 61 VAL A N 1
ATOM 457 C CA . VAL A 1 61 ? 19.234 -8.703 -10.062 1 97.56 61 VAL A CA 1
ATOM 458 C C . VAL A 1 61 ? 18.172 -9.68 -10.57 1 97.56 61 VAL A C 1
ATOM 460 O O . VAL A 1 61 ? 17.5 -9.414 -11.562 1 97.56 61 VAL A O 1
ATOM 463 N N . LEU A 1 62 ? 18.141 -10.797 -9.891 1 97.62 62 LEU A N 1
ATOM 464 C CA . LEU A 1 62 ? 17.172 -11.82 -10.234 1 97.62 62 LEU A CA 1
ATOM 465 C C . LEU A 1 62 ? 15.859 -11.609 -9.469 1 97.62 62 LEU A C 1
ATOM 467 O O . LEU A 1 62 ? 15.852 -11.586 -8.242 1 97.62 62 LEU A O 1
ATOM 471 N N . ILE A 1 63 ? 14.797 -11.359 -10.148 1 96.94 63 ILE A N 1
ATOM 472 C CA . ILE A 1 63 ? 13.484 -11.156 -9.547 1 96.94 63 ILE A CA 1
ATOM 473 C C . ILE A 1 63 ? 12.594 -12.359 -9.844 1 96.94 63 ILE A C 1
ATOM 475 O O . ILE A 1 63 ? 12.148 -12.547 -10.977 1 96.94 63 ILE A O 1
ATOM 479 N N . ASN A 1 64 ? 12.375 -13.125 -8.789 1 95.25 64 ASN A N 1
ATOM 480 C CA . ASN A 1 64 ? 11.461 -14.25 -8.891 1 95.25 64 ASN A CA 1
ATOM 481 C C . ASN A 1 64 ? 10.008 -13.805 -8.727 1 95.25 64 ASN A C 1
ATOM 483 O O . ASN A 1 64 ? 9.672 -13.109 -7.766 1 95.25 64 ASN A O 1
ATOM 487 N N . MET A 1 65 ? 9.172 -14.234 -9.664 1 94.75 65 MET A N 1
ATOM 488 C CA . MET A 1 65 ? 7.754 -13.891 -9.539 1 94.75 65 MET A CA 1
ATOM 489 C C . MET A 1 65 ? 6.871 -15.023 -10.047 1 94.75 65 MET A C 1
ATOM 491 O O . MET A 1 65 ? 7.27 -15.773 -10.945 1 94.75 65 MET A O 1
ATOM 495 N N . TRP A 1 66 ? 5.727 -15.125 -9.461 1 92.56 66 TRP A N 1
ATOM 496 C CA . TRP A 1 66 ? 4.758 -16.109 -9.914 1 92.56 66 TRP A CA 1
ATOM 497 C C . TRP A 1 66 ? 4.086 -15.664 -11.211 1 92.56 66 TRP A C 1
ATOM 499 O O . TRP A 1 66 ? 3.77 -14.484 -11.367 1 92.56 66 TRP A O 1
ATOM 509 N N . CYS A 1 67 ? 3.777 -16.594 -11.984 1 92.06 67 CYS A N 1
ATOM 510 C CA . CYS A 1 67 ? 3.145 -16.328 -13.266 1 92.06 67 CYS A CA 1
ATOM 511 C C . CYS A 1 67 ? 1.836 -15.562 -13.086 1 92.06 67 CYS A C 1
ATOM 513 O O . CYS A 1 67 ? 1.557 -14.609 -13.812 1 92.06 67 CYS A O 1
ATOM 515 N N . HIS A 1 68 ? 1.098 -15.883 -12.055 1 89.5 68 HIS A N 1
ATOM 516 C CA . HIS A 1 68 ? -0.219 -15.289 -11.836 1 89.5 68 HIS A CA 1
ATOM 517 C C . HIS A 1 68 ? -0.105 -13.883 -11.266 1 89.5 68 HIS A C 1
ATOM 519 O O . HIS A 1 68 ? -1.1 -13.156 -11.188 1 89.5 68 HIS A O 1
ATOM 525 N N . ASP A 1 69 ? 1.096 -13.531 -10.891 1 92.81 69 ASP A N 1
ATOM 526 C CA . ASP A 1 69 ? 1.287 -12.18 -10.367 1 92.81 69 ASP A CA 1
ATOM 527 C C . ASP A 1 69 ? 1.393 -11.164 -11.508 1 92.81 69 ASP A C 1
ATOM 529 O O . ASP A 1 69 ? 1.228 -9.961 -11.289 1 92.81 69 ASP A O 1
ATOM 533 N N . ILE A 1 70 ? 1.735 -11.656 -12.68 1 92.25 70 ILE A N 1
ATOM 534 C CA . ILE A 1 70 ? 1.88 -10.758 -13.82 1 92.25 70 ILE A CA 1
ATOM 535 C C . ILE A 1 70 ? 0.539 -10.102 -14.133 1 92.25 70 ILE A C 1
ATOM 537 O O . ILE A 1 70 ? -0.486 -10.773 -14.234 1 92.25 70 ILE A O 1
ATOM 541 N N . GLY A 1 71 ? 0.502 -8.82 -14.258 1 88.75 71 GLY A N 1
ATOM 542 C CA . GLY A 1 71 ? -0.718 -8.07 -14.516 1 88.75 71 GLY A CA 1
ATOM 543 C C . GLY A 1 71 ? -1.365 -7.535 -13.25 1 88.75 71 GLY A C 1
ATOM 544 O O . GLY A 1 71 ? -2.332 -6.77 -13.32 1 88.75 71 GLY A O 1
ATOM 545 N N . ARG A 1 72 ? -0.879 -7.953 -12.156 1 90.06 72 ARG A N 1
ATOM 546 C CA . ARG A 1 72 ? -1.375 -7.445 -10.883 1 90.06 72 ARG A CA 1
ATOM 547 C C . ARG A 1 72 ? -0.47 -6.344 -10.336 1 90.06 72 ARG A C 1
ATOM 549 O O . ARG A 1 72 ? 0.745 -6.375 -10.547 1 90.06 72 ARG A O 1
ATOM 556 N N . GLU A 1 73 ? -1.022 -5.426 -9.602 1 89.94 73 GLU A N 1
ATOM 557 C CA . GLU A 1 73 ? -0.282 -4.258 -9.141 1 89.94 73 GLU A CA 1
ATOM 558 C C . GLU A 1 73 ? 0.561 -4.586 -7.91 1 89.94 73 GLU A C 1
ATOM 560 O O . GLU A 1 73 ? 1.792 -4.562 -7.973 1 89.94 73 GLU A O 1
ATOM 565 N N . HIS A 1 74 ? -0.094 -5.047 -6.871 1 88.31 74 HIS A N 1
ATOM 566 C CA . HIS A 1 74 ? 0.595 -5.266 -5.605 1 88.31 74 HIS A CA 1
ATOM 567 C C . HIS A 1 74 ? 1.257 -6.641 -5.57 1 88.31 74 HIS A C 1
ATOM 569 O O . HIS A 1 74 ? 2.369 -6.785 -5.059 1 88.31 74 HIS A O 1
ATOM 575 N N . ALA A 1 75 ? 0.572 -7.57 -6.145 1 91.5 75 ALA A N 1
ATOM 576 C CA . ALA A 1 75 ? 1.129 -8.922 -6.125 1 91.5 75 ALA A CA 1
ATOM 577 C C . ALA A 1 75 ? 2.441 -8.984 -6.898 1 91.5 75 ALA A C 1
ATOM 579 O O . ALA A 1 75 ? 3.338 -9.758 -6.555 1 91.5 75 ALA A O 1
ATOM 580 N N . ALA A 1 76 ? 2.539 -8.125 -7.902 1 92.38 76 ALA A N 1
ATOM 581 C CA . ALA A 1 76 ? 3.764 -8.078 -8.695 1 92.38 76 ALA A CA 1
ATOM 582 C C . ALA A 1 76 ? 4.797 -7.16 -8.055 1 92.38 76 ALA A C 1
ATOM 584 O O . ALA A 1 76 ? 5.879 -6.953 -8.609 1 92.38 76 ALA A O 1
ATOM 585 N N . ASN A 1 77 ? 4.508 -6.605 -6.949 1 91.44 77 ASN A N 1
ATOM 586 C CA . ASN A 1 77 ? 5.391 -5.73 -6.184 1 91.44 77 ASN A CA 1
ATOM 587 C C . ASN A 1 77 ? 5.797 -4.5 -6.988 1 91.44 77 ASN A C 1
ATOM 589 O O . ASN A 1 77 ? 6.934 -4.035 -6.891 1 91.44 77 ASN A O 1
ATOM 593 N N . LYS A 1 78 ? 4.91 -3.959 -7.832 1 92.19 78 LYS A N 1
ATOM 594 C CA . LYS A 1 78 ? 5.188 -2.797 -8.672 1 92.19 78 LYS A CA 1
ATOM 595 C C . LYS A 1 78 ? 5.477 -1.562 -7.824 1 92.19 78 LYS A C 1
ATOM 597 O O . LYS A 1 78 ? 6.402 -0.801 -8.117 1 92.19 78 LYS A O 1
ATOM 602 N N . PRO A 1 79 ? 4.711 -1.326 -6.719 1 88.81 79 PRO A N 1
ATOM 603 C CA . PRO A 1 79 ? 5.016 -0.161 -5.887 1 88.81 79 PRO A CA 1
ATOM 604 C C . PRO A 1 79 ? 6.438 -0.191 -5.328 1 88.81 79 PRO A C 1
ATOM 606 O O . PRO A 1 79 ? 7.094 0.851 -5.246 1 88.81 79 PRO A O 1
ATOM 609 N N . LEU A 1 80 ? 6.91 -1.363 -4.941 1 90.88 80 LEU A N 1
ATOM 610 C CA . LEU A 1 80 ? 8.281 -1.492 -4.457 1 90.88 80 LEU A CA 1
ATOM 611 C C . LEU A 1 80 ? 9.281 -1.133 -5.555 1 90.88 80 LEU A C 1
ATOM 613 O O . LEU A 1 80 ? 10.234 -0.39 -5.312 1 90.88 80 LEU A O 1
ATOM 617 N N . LEU A 1 81 ? 9.047 -1.651 -6.715 1 93.81 81 LEU A N 1
ATOM 618 C CA . LEU A 1 81 ? 9.93 -1.36 -7.844 1 93.81 81 LEU A CA 1
ATOM 619 C C . LEU A 1 81 ? 9.961 0.135 -8.133 1 93.81 81 LEU A C 1
ATOM 621 O O . LEU A 1 81 ? 11.023 0.701 -8.383 1 93.81 81 LEU A O 1
ATOM 625 N N . LYS A 1 82 ? 8.836 0.723 -8.102 1 91.44 82 LYS A N 1
ATOM 626 C CA . LYS A 1 82 ? 8.727 2.164 -8.312 1 91.44 82 LYS A CA 1
ATOM 627 C C . LYS A 1 82 ? 9.578 2.93 -7.305 1 91.44 82 LYS A C 1
ATOM 629 O O . LYS A 1 82 ? 10.336 3.824 -7.68 1 91.44 82 LYS A O 1
ATOM 634 N N . THR A 1 83 ? 9.484 2.584 -6.086 1 90.31 83 THR A N 1
ATOM 635 C CA . THR A 1 83 ? 10.211 3.246 -5.008 1 90.31 83 THR A CA 1
ATOM 636 C C . THR A 1 83 ? 11.719 3.076 -5.188 1 90.31 83 THR A C 1
ATOM 638 O O . THR A 1 83 ? 12.477 4.043 -5.074 1 90.31 83 THR A O 1
ATOM 641 N N . VAL A 1 84 ? 12.133 1.899 -5.48 1 93.38 84 VAL A N 1
ATOM 642 C CA . VAL A 1 84 ? 13.562 1.638 -5.547 1 93.38 84 VAL A CA 1
ATOM 643 C C . VAL A 1 84 ? 14.156 2.312 -6.785 1 93.38 84 VAL A C 1
ATOM 645 O O . VAL A 1 84 ? 15.281 2.811 -6.75 1 93.38 84 VAL A O 1
ATOM 648 N N . PHE A 1 85 ? 13.422 2.357 -7.914 1 94.19 85 PHE A N 1
ATOM 649 C CA . PHE A 1 85 ? 13.883 3.096 -9.086 1 94.19 85 PHE A CA 1
ATOM 650 C C . PHE A 1 85 ? 14.07 4.57 -8.758 1 94.19 85 PHE A C 1
ATOM 652 O O . PHE A 1 85 ? 15.102 5.16 -9.086 1 94.19 85 PHE A O 1
ATOM 659 N N . GLN A 1 86 ? 13.117 5.117 -8.133 1 91.06 86 GLN A N 1
ATOM 660 C CA . GLN A 1 86 ? 13.133 6.539 -7.801 1 91.06 86 GLN A CA 1
ATOM 661 C C . GLN A 1 86 ? 14.32 6.879 -6.906 1 91.06 86 GLN A C 1
ATOM 663 O O . GLN A 1 86 ? 15.055 7.824 -7.18 1 91.06 86 GLN A O 1
ATOM 668 N N . VAL A 1 87 ? 14.461 6.129 -5.852 1 91.56 87 VAL A N 1
ATOM 669 C CA . VAL A 1 87 ? 15.492 6.43 -4.871 1 91.56 87 VAL A CA 1
ATOM 670 C C . VAL A 1 87 ? 16.875 6.137 -5.469 1 91.56 87 VAL A C 1
ATOM 672 O O . VAL A 1 87 ? 17.828 6.867 -5.215 1 91.56 87 VAL A O 1
ATOM 675 N N . MET A 1 88 ? 16.953 5.137 -6.27 1 93 88 MET A N 1
ATOM 676 C CA . MET A 1 88 ? 18.219 4.801 -6.922 1 93 88 MET A CA 1
ATOM 677 C C . MET A 1 88 ? 18.703 5.961 -7.781 1 93 88 MET A C 1
ATOM 679 O O . MET A 1 88 ? 19.875 6.332 -7.715 1 93 88 MET A O 1
ATOM 683 N N . MET A 1 89 ? 17.859 6.562 -8.562 1 91.56 89 MET A N 1
ATOM 684 C CA . MET A 1 89 ? 18.219 7.641 -9.484 1 91.56 89 MET A CA 1
ATOM 685 C C . MET A 1 89 ? 18.641 8.891 -8.711 1 91.56 89 MET A C 1
ATOM 687 O O . MET A 1 89 ? 19.438 9.695 -9.211 1 91.56 89 MET A O 1
ATOM 691 N N . ARG A 1 90 ? 18.156 8.945 -7.539 1 89.12 90 ARG A N 1
ATOM 692 C CA . ARG A 1 90 ? 18.469 10.109 -6.719 1 89.12 90 ARG A CA 1
ATOM 693 C C . ARG A 1 90 ? 19.812 9.938 -6.016 1 89.12 90 ARG A C 1
ATOM 695 O O . ARG A 1 90 ? 20.562 10.898 -5.848 1 89.12 90 ARG A O 1
ATOM 702 N N . LEU A 1 91 ? 20.109 8.758 -5.625 1 90.44 91 LEU A N 1
ATOM 703 C CA . LEU A 1 91 ? 21.219 8.539 -4.719 1 90.44 91 LEU A CA 1
ATOM 704 C C . LEU A 1 91 ? 22.453 8.07 -5.484 1 90.44 91 LEU A C 1
ATOM 706 O O . LEU A 1 91 ? 23.594 8.25 -5.02 1 90.44 91 LEU A O 1
ATOM 710 N N . PHE A 1 92 ? 22.266 7.457 -6.574 1 88.88 92 PHE A N 1
ATOM 711 C CA . PHE A 1 92 ? 23.406 6.77 -7.172 1 88.88 92 PHE A CA 1
ATOM 712 C C . PHE A 1 92 ? 23.547 7.121 -8.648 1 88.88 92 PHE A C 1
ATOM 714 O O . PHE A 1 92 ? 22.562 7.488 -9.297 1 88.88 92 PHE A O 1
ATOM 721 N N . SER A 1 93 ? 24.797 6.98 -9.102 1 83.25 93 SER A N 1
ATOM 722 C CA . SER A 1 93 ? 25.078 7.184 -10.516 1 83.25 93 SER A CA 1
ATOM 723 C C . SER A 1 93 ? 24.641 5.988 -11.344 1 83.25 93 SER A C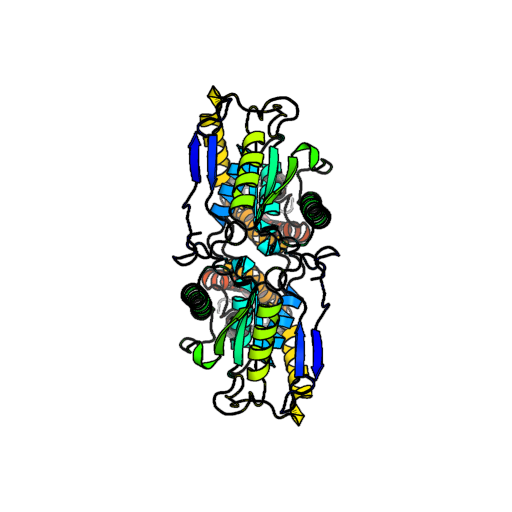 1
ATOM 725 O O . SER A 1 93 ? 24.641 4.852 -10.867 1 83.25 93 SER A O 1
ATOM 727 N N . PRO A 1 94 ? 24.391 6.281 -12.555 1 80.62 94 PRO A N 1
ATOM 728 C CA . PRO A 1 94 ? 23.875 5.219 -13.414 1 80.62 94 PRO A CA 1
ATOM 729 C C . PRO A 1 94 ? 24.906 4.133 -13.711 1 80.62 94 PRO A C 1
ATOM 731 O O . PRO A 1 94 ? 26.078 4.438 -13.93 1 80.62 94 PRO A O 1
ATOM 734 N N . ARG A 1 95 ? 24.656 3.002 -13.453 1 86.44 95 ARG A N 1
AT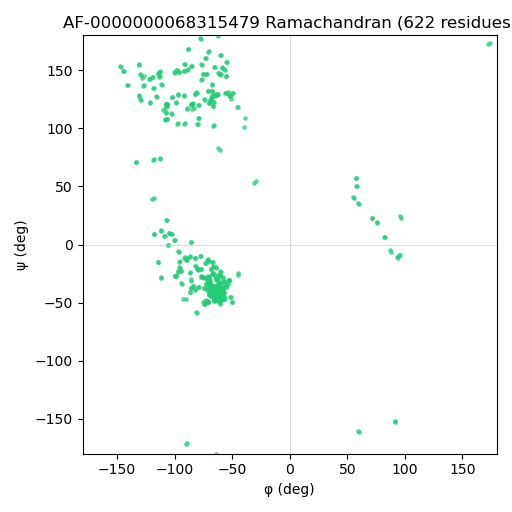OM 735 C CA . ARG A 1 95 ? 25.297 1.782 -13.938 1 86.44 95 ARG A CA 1
ATOM 736 C C . ARG A 1 95 ? 24.266 0.817 -14.523 1 86.44 95 ARG A C 1
ATOM 738 O O . ARG A 1 95 ? 23.125 0.76 -14.055 1 86.44 95 ARG A O 1
ATOM 745 N N . LYS A 1 96 ? 24.703 0.151 -15.516 1 90.25 96 LYS A N 1
ATOM 746 C CA . LYS A 1 96 ? 23.734 -0.71 -16.172 1 90.25 96 LYS A CA 1
ATOM 747 C C . LYS A 1 96 ? 23.625 -2.062 -15.469 1 90.25 96 LYS A C 1
ATOM 749 O O . LYS A 1 96 ? 24.625 -2.777 -15.344 1 90.25 96 LYS A O 1
ATOM 754 N N . THR A 1 97 ? 22.531 -2.326 -14.969 1 94.38 97 THR A N 1
ATOM 755 C CA . THR A 1 97 ? 22.219 -3.564 -14.258 1 94.38 97 THR A CA 1
ATOM 756 C C . THR A 1 97 ? 21.25 -4.414 -15.055 1 94.38 97 THR A C 1
ATOM 758 O O . THR A 1 97 ? 20.328 -3.887 -15.688 1 94.38 97 THR A O 1
ATOM 761 N N . THR A 1 98 ? 21.5 -5.707 -15.094 1 97.25 98 THR A N 1
ATOM 762 C CA . THR A 1 98 ? 20.531 -6.602 -15.719 1 97.25 98 THR A CA 1
ATOM 763 C C . THR A 1 98 ? 19.438 -6.984 -14.734 1 97.25 98 THR A C 1
ATOM 765 O O . THR A 1 98 ? 19.703 -7.508 -13.656 1 97.25 98 THR A O 1
ATOM 768 N N . LEU A 1 99 ? 18.203 -6.676 -15.094 1 97.75 99 LEU A N 1
ATOM 769 C CA . LEU A 1 99 ? 17.047 -7.199 -14.391 1 97.75 99 LEU A CA 1
ATOM 770 C C . LEU A 1 99 ? 16.562 -8.5 -15.023 1 97.75 99 LEU A C 1
ATOM 772 O O . LEU A 1 99 ? 16 -8.484 -16.125 1 97.75 99 LEU A O 1
ATOM 776 N N . LEU A 1 100 ? 16.875 -9.578 -14.352 1 98.25 100 LEU A N 1
ATOM 777 C CA . LEU A 1 100 ? 16.453 -10.883 -14.836 1 98.25 100 LEU A CA 1
ATOM 778 C C . LEU A 1 100 ? 15.172 -11.344 -14.133 1 98.25 100 LEU A C 1
ATOM 780 O O . LEU A 1 100 ? 15.219 -11.797 -12.992 1 98.25 100 LEU A O 1
ATOM 784 N N . PHE A 1 101 ? 14.055 -11.258 -14.844 1 98.06 101 PHE A N 1
ATOM 785 C CA . PHE A 1 101 ? 12.789 -11.734 -14.305 1 98.06 101 PHE A CA 1
ATOM 786 C C . PHE A 1 101 ? 12.617 -13.227 -14.562 1 98.06 101 PHE A C 1
ATOM 788 O O . PHE A 1 101 ? 12.641 -13.672 -15.711 1 98.06 101 PHE A O 1
ATOM 795 N N . VAL A 1 102 ? 12.477 -13.922 -13.484 1 97.56 102 VAL A N 1
ATOM 796 C CA . VAL A 1 102 ? 12.242 -15.359 -13.562 1 97.56 102 VAL A CA 1
ATOM 797 C C . VAL A 1 102 ? 10.789 -15.664 -13.203 1 97.56 102 VAL A C 1
ATOM 799 O O . VAL A 1 102 ? 10.406 -15.602 -12.031 1 97.56 102 VAL A O 1
ATOM 802 N N . ILE A 1 103 ? 10.016 -16.031 -14.195 1 96.5 103 ILE A N 1
ATOM 803 C CA . ILE A 1 103 ? 8.609 -16.344 -14.008 1 96.5 103 ILE A CA 1
ATOM 804 C C . ILE A 1 103 ? 8.453 -17.797 -13.57 1 96.5 103 ILE A C 1
ATOM 806 O O . ILE A 1 103 ? 8.859 -18.703 -14.289 1 96.5 103 ILE A O 1
ATOM 810 N N . ARG A 1 104 ? 7.859 -17.922 -12.422 1 94 104 ARG A N 1
ATOM 811 C CA . ARG A 1 104 ? 7.688 -19.266 -11.852 1 94 104 ARG A CA 1
ATOM 812 C C . ARG A 1 104 ? 6.305 -19.812 -12.172 1 94 104 ARG A C 1
ATOM 814 O O . ARG A 1 104 ? 5.324 -19.078 -12.211 1 94 104 ARG A O 1
ATOM 821 N N . ASP A 1 105 ? 6.156 -21.188 -12.344 1 89.12 105 ASP A N 1
ATOM 822 C CA . ASP A 1 105 ? 4.914 -21.922 -12.594 1 89.12 105 ASP A CA 1
ATOM 823 C C . ASP A 1 105 ? 4.219 -21.406 -13.852 1 89.12 105 ASP A C 1
ATOM 825 O O . ASP A 1 105 ? 3.047 -21.016 -13.805 1 89.12 105 ASP A O 1
ATOM 829 N N . LYS A 1 106 ? 5.02 -21.5 -14.852 1 87.44 106 LYS A N 1
ATOM 830 C CA . LYS A 1 106 ? 4.508 -21.078 -16.156 1 87.44 106 LYS A CA 1
ATOM 831 C C . LYS A 1 106 ? 3.223 -21.828 -16.5 1 87.44 106 LYS A C 1
ATOM 833 O O . LYS A 1 106 ? 3.141 -23.031 -16.344 1 87.44 106 LYS A O 1
ATOM 838 N N . THR A 1 107 ? 2.24 -21.109 -16.891 1 81.19 107 THR A N 1
ATOM 839 C CA . THR A 1 107 ? 0.967 -21.688 -17.297 1 81.19 107 THR A CA 1
ATOM 840 C C . THR A 1 107 ? 0.966 -21.984 -18.797 1 81.19 107 THR A C 1
ATOM 842 O O . THR A 1 107 ? 2.018 -21.969 -19.438 1 81.19 107 THR A O 1
ATOM 845 N N . LYS A 1 108 ? -0.216 -22.344 -19.297 1 81 108 LYS A N 1
ATOM 846 C CA . LYS A 1 108 ? -0.357 -22.625 -20.734 1 81 108 LYS A CA 1
ATOM 847 C C . LYS A 1 108 ? -0.24 -21.344 -21.547 1 81 108 LYS A C 1
ATOM 849 O O . LYS A 1 108 ? -0.04 -21.406 -22.766 1 81 108 LYS A O 1
ATOM 854 N N . THR A 1 109 ? -0.339 -20.25 -20.859 1 80.62 109 THR A N 1
ATOM 855 C CA . THR A 1 109 ? -0.134 -18.984 -21.562 1 80.62 109 THR A CA 1
ATOM 856 C C . THR A 1 109 ? 1.313 -18.859 -22.031 1 80.62 109 THR A C 1
ATOM 858 O O . THR A 1 109 ? 2.238 -18.875 -21.219 1 80.62 109 THR A O 1
ATOM 861 N N . PRO A 1 110 ? 1.45 -18.75 -23.312 1 85.19 110 PRO A N 1
ATOM 862 C CA . PRO A 1 110 ? 2.814 -18.641 -23.828 1 85.19 110 PRO A CA 1
ATOM 863 C C . PRO A 1 110 ? 3.543 -17.391 -23.328 1 85.19 110 PRO A C 1
ATOM 865 O O . PRO A 1 110 ? 2.912 -16.359 -23.094 1 85.19 110 PRO A O 1
ATOM 868 N N . LEU A 1 111 ? 4.828 -17.562 -23.188 1 89.25 111 LEU A N 1
ATOM 869 C CA . LEU A 1 111 ? 5.672 -16.484 -22.703 1 89.25 111 LEU A CA 1
ATOM 870 C C . LEU A 1 111 ? 5.562 -15.258 -23.594 1 89.25 111 LEU A C 1
ATOM 872 O O . LEU A 1 111 ? 5.633 -14.117 -23.125 1 89.25 111 LEU A O 1
ATOM 876 N N . GLU A 1 112 ? 5.293 -15.453 -24.859 1 89.81 112 GLU A N 1
ATOM 877 C CA . GLU A 1 112 ? 5.211 -14.383 -25.844 1 89.81 112 GLU A CA 1
ATOM 878 C C . GLU A 1 112 ? 4.066 -13.422 -25.531 1 89.81 112 GLU A C 1
ATOM 880 O O . GLU A 1 112 ? 4.066 -12.273 -25.984 1 89.81 112 GLU A O 1
ATOM 885 N N . TYR A 1 113 ? 3.123 -13.898 -24.734 1 87.56 113 TYR A N 1
ATOM 886 C CA . TYR A 1 113 ? 2.008 -13.039 -24.359 1 87.56 113 TYR A CA 1
ATOM 887 C C . TYR A 1 113 ? 2.24 -12.43 -22.969 1 87.56 113 TYR A C 1
ATOM 889 O O . TYR A 1 113 ? 1.717 -11.352 -22.672 1 87.56 113 TYR A O 1
ATOM 897 N N . LEU A 1 114 ? 2.998 -13.094 -22.156 1 90.12 114 LEU A N 1
ATOM 898 C CA . LEU A 1 114 ? 3.24 -12.656 -20.797 1 90.12 114 LEU A CA 1
ATOM 899 C C . LEU A 1 114 ? 4.344 -11.602 -20.75 1 90.12 114 LEU A C 1
ATOM 901 O O . LEU A 1 114 ? 4.223 -10.602 -20.047 1 90.12 114 LEU A O 1
ATOM 905 N N . GLU A 1 115 ? 5.324 -11.812 -21.578 1 93.88 115 GLU A N 1
ATOM 906 C CA . GLU A 1 115 ? 6.504 -10.961 -21.531 1 93.88 115 GLU A CA 1
ATOM 907 C C . GLU A 1 115 ? 6.16 -9.523 -21.906 1 93.88 115 GLU A C 1
ATOM 909 O O . GLU A 1 115 ? 6.574 -8.578 -21.234 1 93.88 115 GLU A O 1
ATOM 914 N N . PRO A 1 116 ? 5.383 -9.328 -22.969 1 93.5 116 PRO A N 1
ATOM 915 C CA . PRO A 1 116 ? 5.039 -7.945 -23.312 1 93.5 116 PRO A CA 1
ATOM 916 C C . PRO A 1 116 ? 4.305 -7.227 -22.188 1 93.5 116 PRO A C 1
ATOM 918 O O . PRO A 1 116 ? 4.512 -6.031 -21.969 1 93.5 116 PRO A O 1
ATOM 921 N N . VAL A 1 117 ? 3.461 -7.934 -21.469 1 92.12 117 VAL A N 1
ATOM 922 C CA . VAL A 1 117 ? 2.721 -7.344 -20.359 1 92.12 117 VAL A CA 1
ATOM 923 C C . VAL A 1 117 ? 3.693 -6.898 -19.266 1 92.12 117 VAL A C 1
ATOM 925 O O . VAL A 1 117 ? 3.594 -5.781 -18.766 1 92.12 117 VAL A O 1
ATOM 928 N N . LEU A 1 118 ? 4.625 -7.742 -18.969 1 94.62 118 LEU A N 1
ATOM 929 C CA . LEU A 1 118 ? 5.625 -7.453 -17.953 1 94.62 118 LEU A CA 1
ATOM 930 C C . LEU A 1 118 ? 6.492 -6.27 -18.359 1 94.62 118 LEU A C 1
ATOM 932 O O . LEU A 1 118 ? 6.699 -5.344 -17.562 1 94.62 118 LEU A O 1
ATOM 936 N N . ARG A 1 119 ? 6.953 -6.242 -19.594 1 96.12 119 ARG A N 1
ATOM 937 C CA . ARG A 1 119 ? 7.809 -5.172 -20.078 1 96.12 119 ARG A CA 1
ATOM 938 C C . ARG A 1 119 ? 7.059 -3.842 -20.109 1 96.12 119 ARG A C 1
ATOM 940 O O . ARG A 1 119 ? 7.629 -2.795 -19.797 1 96.12 119 ARG A O 1
ATOM 947 N N . GLU A 1 120 ? 5.812 -3.93 -20.5 1 94.69 120 GLU A N 1
ATOM 948 C CA . GLU A 1 120 ? 4.984 -2.729 -20.5 1 94.69 120 GLU A CA 1
ATOM 949 C C . GLU A 1 120 ? 4.852 -2.154 -19.078 1 94.69 120 GLU A C 1
ATOM 951 O O . GLU A 1 120 ? 4.938 -0.94 -18.891 1 94.69 120 GLU A O 1
ATOM 956 N N . ASP A 1 121 ? 4.664 -2.996 -18.172 1 93.88 121 ASP A N 1
ATOM 957 C CA . ASP A 1 121 ? 4.516 -2.562 -16.781 1 93.88 121 ASP A CA 1
ATOM 958 C C . ASP A 1 121 ? 5.797 -1.908 -16.266 1 93.88 121 ASP A C 1
ATOM 960 O O . ASP A 1 121 ? 5.746 -0.862 -15.617 1 93.88 121 ASP A O 1
ATOM 964 N N . ILE A 1 122 ? 6.914 -2.486 -16.547 1 96.06 122 ILE A N 1
ATOM 965 C CA . ILE A 1 122 ? 8.195 -1.946 -16.125 1 96.06 122 ILE A CA 1
ATOM 966 C C . ILE A 1 122 ? 8.422 -0.577 -16.75 1 96.06 122 ILE A C 1
ATOM 968 O O . ILE A 1 122 ? 8.867 0.362 -16.094 1 96.06 122 ILE A O 1
ATOM 972 N N . GLN A 1 123 ? 8.086 -0.518 -18 1 96 123 GLN A N 1
ATOM 973 C CA . GLN A 1 123 ? 8.234 0.743 -18.719 1 96 123 GLN A CA 1
ATOM 974 C C . GLN A 1 123 ? 7.336 1.825 -18.125 1 96 123 GLN A C 1
ATOM 976 O O . GLN A 1 123 ? 7.758 2.975 -17.984 1 96 123 GLN A O 1
ATOM 981 N N . LYS A 1 124 ? 6.137 1.436 -17.812 1 93.62 124 LYS A N 1
ATOM 982 C CA . LYS A 1 124 ? 5.211 2.379 -17.203 1 93.62 124 LYS A CA 1
ATOM 983 C C . LYS A 1 124 ? 5.75 2.887 -15.859 1 93.62 124 LYS A C 1
ATOM 985 O O . LYS A 1 124 ? 5.637 4.074 -15.555 1 93.62 124 LYS A O 1
ATOM 990 N N . ILE A 1 125 ? 6.305 2.043 -15.117 1 93.25 125 ILE A N 1
ATOM 991 C CA . ILE A 1 125 ? 6.902 2.418 -13.844 1 93.25 125 ILE A CA 1
ATOM 992 C C . ILE A 1 125 ? 8.031 3.42 -14.07 1 93.25 125 ILE A C 1
ATOM 994 O O . ILE A 1 125 ? 8.07 4.477 -13.438 1 93.25 125 ILE A O 1
ATOM 998 N N . TRP A 1 126 ? 8.883 3.098 -15 1 95 126 TRP A N 1
ATOM 999 C CA . TRP A 1 126 ? 10.008 3.973 -15.305 1 95 126 TRP A CA 1
ATOM 1000 C C . TRP A 1 126 ? 9.523 5.355 -15.727 1 95 126 TRP A C 1
ATOM 1002 O O . TRP A 1 126 ? 10.07 6.371 -15.305 1 95 126 TRP A O 1
ATOM 1012 N N . ASP A 1 127 ? 8.445 5.375 -16.469 1 93.5 127 ASP A N 1
ATOM 1013 C CA . ASP A 1 127 ? 7.949 6.621 -17.047 1 93.5 127 ASP A CA 1
ATOM 1014 C C . ASP A 1 127 ? 7.266 7.477 -15.977 1 93.5 127 ASP A C 1
ATOM 1016 O O . ASP A 1 127 ? 7.266 8.703 -16.062 1 93.5 127 ASP A O 1
ATOM 1020 N N . THR A 1 128 ? 6.727 6.871 -14.977 1 88 128 THR A N 1
ATOM 1021 C CA . THR A 1 128 ? 5.887 7.594 -14.031 1 88 128 THR A CA 1
ATOM 1022 C C . THR A 1 128 ? 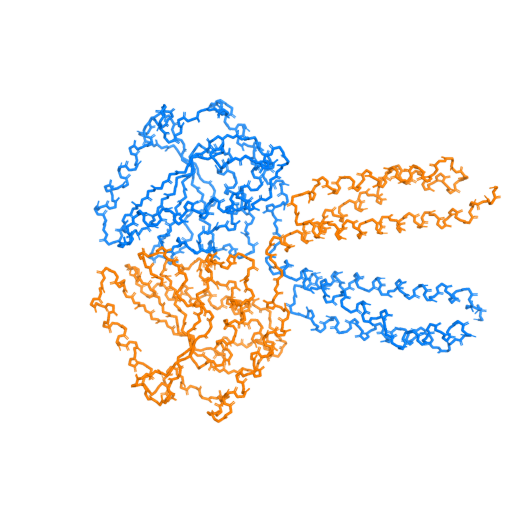6.695 8.016 -12.805 1 88 128 THR A C 1
ATOM 1024 O O . THR A 1 128 ? 6.301 8.93 -12.078 1 88 128 THR A O 1
ATOM 1027 N N . VAL A 1 129 ? 7.742 7.43 -12.578 1 89 129 VAL A N 1
ATOM 1028 C CA . VAL A 1 129 ? 8.555 7.746 -11.414 1 89 129 VAL A CA 1
ATOM 1029 C C . VAL A 1 129 ? 9.148 9.148 -11.562 1 89 129 VAL A C 1
ATOM 1031 O O . VAL A 1 129 ? 9.578 9.531 -12.648 1 89 129 VAL A O 1
ATOM 1034 N N . SER A 1 130 ? 9.125 9.898 -10.453 1 86 130 SER A N 1
ATOM 1035 C CA . SER A 1 130 ? 9.766 11.211 -10.453 1 86 130 SER A CA 1
ATOM 1036 C C . SER A 1 130 ? 11.281 11.086 -10.555 1 86 130 SER A C 1
ATOM 1038 O O . SER A 1 130 ? 11.906 10.391 -9.75 1 86 130 SER A O 1
ATOM 1040 N N . LYS A 1 131 ? 11.875 11.766 -11.539 1 89 131 LYS A N 1
ATOM 1041 C CA . LYS A 1 131 ? 13.305 11.695 -11.797 1 89 131 LYS A CA 1
ATOM 1042 C C . LYS A 1 131 ? 13.977 13.039 -11.539 1 89 131 LYS A C 1
ATOM 1044 O O . LYS A 1 131 ? 13.352 14.094 -11.695 1 89 131 LYS A O 1
ATOM 1049 N N . PRO A 1 132 ? 15.258 12.953 -11.07 1 87.56 132 PRO A N 1
ATOM 1050 C CA . PRO A 1 132 ? 16.016 14.203 -11.062 1 87.56 132 PRO A CA 1
ATOM 1051 C C . PRO A 1 132 ? 16.062 14.875 -12.43 1 87.56 132 PRO A C 1
ATOM 1053 O O . PRO A 1 132 ? 15.922 14.211 -13.453 1 87.56 132 PRO A O 1
ATOM 1056 N N . GLN A 1 133 ? 16.297 16.141 -12.422 1 86.12 133 GLN A N 1
ATOM 1057 C CA . GLN A 1 133 ? 16.266 16.938 -13.641 1 86.12 133 GLN A CA 1
ATOM 1058 C C . GLN A 1 133 ? 17.25 16.391 -14.68 1 86.12 133 GLN A C 1
ATOM 1060 O O . GLN A 1 133 ? 16.906 16.266 -15.859 1 86.12 133 GLN A O 1
ATOM 1065 N N . ALA A 1 134 ? 18.375 16 -14.305 1 88.38 134 ALA A N 1
ATOM 1066 C CA . ALA A 1 134 ? 19.438 15.531 -15.195 1 88.38 134 ALA A CA 1
ATOM 1067 C C . ALA A 1 134 ? 19.047 14.219 -15.867 1 88.38 134 ALA A C 1
ATOM 1069 O O . ALA A 1 134 ? 19.578 13.859 -16.906 1 88.38 134 ALA A O 1
ATOM 1070 N N . LEU A 1 135 ? 18.016 13.5 -15.289 1 91.25 135 LEU A N 1
ATOM 1071 C CA . LEU A 1 135 ? 17.672 12.172 -15.781 1 91.25 135 LEU A CA 1
ATOM 1072 C C . LEU A 1 135 ? 16.25 12.141 -16.312 1 91.25 135 LEU A C 1
ATOM 1074 O O . LEU A 1 135 ? 15.719 11.07 -16.625 1 91.25 135 LEU A O 1
ATOM 1078 N N . LYS A 1 136 ? 15.578 13.203 -16.453 1 89.19 136 LYS A N 1
ATOM 1079 C CA . LYS A 1 136 ? 14.156 13.328 -16.766 1 89.19 136 LYS A CA 1
ATOM 1080 C C . LYS A 1 136 ? 13.812 12.586 -18.047 1 89.19 136 LYS A C 1
ATOM 1082 O O . LYS A 1 136 ? 12.789 11.898 -18.125 1 89.19 136 LYS A O 1
ATOM 1087 N N . ASP A 1 137 ? 14.727 12.609 -19.031 1 91.88 137 ASP A N 1
ATOM 1088 C CA . ASP A 1 137 ? 14.422 12.016 -20.328 1 91.88 137 ASP A CA 1
ATOM 1089 C C . ASP A 1 137 ? 15.258 10.766 -20.578 1 91.88 137 ASP A C 1
ATOM 1091 O O . ASP A 1 137 ? 15.336 10.273 -21.703 1 91.88 137 ASP A O 1
ATOM 1095 N N . THR A 1 138 ? 15.906 10.289 -19.562 1 92.88 138 THR A N 1
ATOM 1096 C CA . THR A 1 138 ? 16.75 9.102 -19.719 1 92.88 138 THR A CA 1
ATOM 1097 C C . THR A 1 138 ? 15.891 7.848 -19.844 1 92.88 138 THR A C 1
ATOM 1099 O O . THR A 1 138 ? 15 7.605 -19.031 1 92.88 138 THR A O 1
ATOM 1102 N N . PRO A 1 139 ? 16.109 7.125 -20.875 1 94.19 139 PRO A N 1
ATOM 1103 C CA . PRO A 1 139 ? 15.32 5.902 -21.062 1 94.19 139 PRO A CA 1
ATOM 1104 C C . PRO A 1 139 ? 15.75 4.785 -20.109 1 94.19 139 PRO A C 1
ATOM 1106 O O . PRO A 1 139 ? 16.875 4.797 -19.609 1 94.19 139 PRO A O 1
ATOM 1109 N N . LEU A 1 140 ? 14.898 3.812 -19.906 1 94.44 140 LEU A N 1
ATOM 1110 C CA . LEU A 1 140 ? 15.109 2.666 -19.031 1 94.44 140 LEU A CA 1
ATOM 1111 C C . LEU A 1 140 ? 16.359 1.893 -19.453 1 94.44 140 LEU A C 1
ATOM 1113 O O . LEU A 1 140 ? 17.094 1.405 -18.594 1 94.44 140 LEU A O 1
ATOM 1117 N N . SER A 1 141 ? 16.688 1.878 -20.734 1 92.44 141 SER A N 1
ATOM 1118 C CA . SER A 1 141 ? 17.75 1.068 -21.297 1 92.44 141 SER A CA 1
ATOM 1119 C C . SER A 1 141 ? 19.125 1.606 -20.891 1 92.44 141 SER A C 1
ATOM 1121 O O . SER A 1 141 ? 20.141 0.914 -21.031 1 92.44 141 SER A O 1
ATOM 1123 N N . GLU A 1 142 ? 19.156 2.777 -20.375 1 90.06 142 GLU A N 1
ATOM 1124 C CA . GLU A 1 142 ? 20.422 3.344 -19.922 1 90.06 142 GLU A CA 1
ATOM 1125 C C . GLU A 1 142 ? 20.797 2.826 -18.531 1 90.06 142 GLU A C 1
ATOM 1127 O O . GLU A 1 142 ? 21.953 2.865 -18.141 1 90.06 142 GLU A O 1
ATOM 1132 N N . PHE A 1 143 ? 19.781 2.291 -17.844 1 91.44 143 PHE A N 1
ATOM 1133 C CA . PHE A 1 143 ? 20.031 1.828 -16.484 1 91.44 143 PHE A CA 1
ATOM 1134 C C . PHE A 1 143 ? 19.922 0.31 -16.406 1 91.44 143 PHE A C 1
ATOM 1136 O O . PHE A 1 143 ? 20.594 -0.32 -15.57 1 91.44 143 PHE A O 1
ATOM 1143 N N . PHE A 1 144 ? 19.062 -0.203 -17.359 1 94.31 144 PHE A N 1
ATOM 1144 C CA . PHE A 1 144 ? 18.75 -1.61 -17.141 1 94.31 144 PHE A CA 1
ATOM 1145 C C . PHE A 1 144 ? 18.672 -2.365 -18.453 1 94.31 144 PHE A C 1
ATOM 1147 O O . PHE A 1 144 ? 18.172 -1.84 -19.453 1 94.31 144 PHE A O 1
ATOM 1154 N N . TYR A 1 145 ? 19.266 -3.578 -18.438 1 95.06 145 TYR A N 1
ATOM 1155 C CA . TYR A 1 145 ? 18.875 -4.633 -19.375 1 95.06 145 TYR A CA 1
ATOM 1156 C C . TYR A 1 145 ? 17.797 -5.52 -18.781 1 95.06 145 TYR A C 1
ATOM 1158 O O . TYR A 1 145 ? 17.922 -6.004 -17.656 1 95.06 145 TYR A O 1
ATOM 1166 N N . VAL A 1 146 ? 16.719 -5.711 -19.547 1 96.31 146 VAL A N 1
ATOM 1167 C CA . VAL A 1 146 ? 15.617 -6.516 -19.016 1 96.31 146 VAL A CA 1
ATOM 1168 C C . VAL A 1 146 ? 15.586 -7.871 -19.719 1 96.31 146 VAL A C 1
ATOM 1170 O O . VAL A 1 146 ? 15.508 -7.938 -20.953 1 96.31 146 VAL A O 1
ATOM 1173 N N . GLU A 1 147 ? 15.727 -8.883 -18.938 1 96.62 147 GLU A N 1
ATOM 1174 C CA . GLU A 1 147 ? 15.625 -10.258 -19.422 1 96.62 147 GLU A CA 1
ATOM 1175 C C . GLU A 1 147 ? 14.484 -11 -18.734 1 96.62 147 GLU A C 1
ATOM 1177 O O . GLU A 1 147 ? 14.219 -10.789 -17.547 1 96.62 147 GLU A O 1
ATOM 1182 N N . VAL A 1 148 ? 13.828 -11.875 -19.531 1 97.06 148 VAL A N 1
ATOM 1183 C CA . VAL A 1 148 ? 12.703 -12.633 -18.984 1 97.06 148 VAL A CA 1
ATOM 1184 C C . VAL A 1 148 ? 12.867 -14.109 -19.312 1 97.06 148 VAL A C 1
ATOM 1186 O O . VAL A 1 148 ? 13.172 -14.477 -20.453 1 97.06 148 VAL A 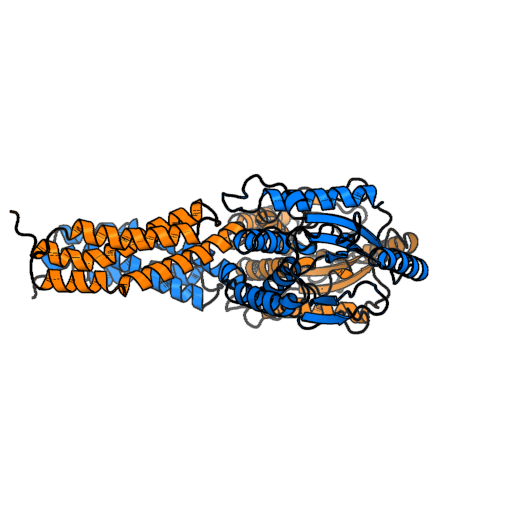O 1
ATOM 1189 N N . VAL A 1 149 ? 12.773 -14.93 -18.328 1 96.62 149 VAL A N 1
ATOM 1190 C CA . VAL A 1 149 ? 12.773 -16.375 -18.5 1 96.62 149 VAL A CA 1
ATOM 1191 C C . VAL A 1 149 ? 11.594 -16.984 -17.75 1 96.62 149 VAL A C 1
ATOM 1193 O O . VAL A 1 149 ? 11.156 -16.453 -16.734 1 96.62 149 VAL A O 1
ATOM 1196 N N . ALA A 1 150 ? 11.031 -18.047 -18.266 1 96.19 150 ALA A N 1
ATOM 1197 C CA . ALA A 1 150 ? 9.938 -18.734 -17.594 1 96.19 150 ALA A CA 1
ATOM 1198 C C . ALA A 1 150 ? 10.32 -20.172 -17.266 1 96.19 150 ALA A C 1
ATOM 1200 O O . ALA A 1 150 ? 10.961 -20.859 -18.078 1 96.19 150 ALA A O 1
ATOM 1201 N N . LEU A 1 151 ? 10.016 -20.562 -16.062 1 96.38 151 LEU A N 1
ATOM 1202 C CA . LEU A 1 151 ? 10.266 -21.938 -15.617 1 96.38 151 LEU A CA 1
ATOM 1203 C C . LEU A 1 151 ? 8.953 -22.672 -15.375 1 96.38 151 LEU A C 1
ATOM 1205 O O . LEU A 1 151 ? 7.984 -22.094 -14.898 1 96.38 151 LEU A O 1
ATOM 1209 N N . SER A 1 152 ? 8.953 -23.922 -15.672 1 92.25 152 SER A N 1
ATOM 1210 C CA . SER A 1 152 ? 7.793 -24.766 -15.398 1 92.25 152 SER A CA 1
ATOM 1211 C C . SER A 1 152 ? 7.617 -25 -13.906 1 92.25 152 SER A C 1
ATOM 1213 O O . SER A 1 152 ? 8.508 -24.688 -13.109 1 92.25 152 SER A O 1
ATOM 1215 N N . SER A 1 153 ? 6.418 -25.516 -13.57 1 88.31 153 SER A N 1
ATOM 1216 C CA . SER A 1 153 ? 6.129 -25.812 -12.18 1 88.31 153 SER A CA 1
ATOM 1217 C C . SER A 1 153 ? 7.016 -26.953 -11.664 1 88.31 153 SER A C 1
ATOM 1219 O O . SER A 1 153 ? 7.043 -28.031 -12.25 1 88.31 153 SER A O 1
ATOM 1221 N N . TYR A 1 154 ? 7.77 -26.625 -10.57 1 88.06 154 TYR A N 1
ATOM 1222 C CA . TYR A 1 154 ? 8.594 -27.672 -9.969 1 88.06 154 TYR A CA 1
ATOM 1223 C C . TYR A 1 154 ? 7.73 -28.844 -9.508 1 88.06 154 TYR A C 1
ATOM 1225 O O . TYR A 1 154 ? 8.086 -30 -9.711 1 88.06 154 TYR A O 1
ATOM 1233 N N . GLU A 1 155 ? 6.59 -28.578 -8.961 1 83.38 155 GLU A N 1
ATOM 1234 C CA . GLU A 1 155 ? 5.719 -29.578 -8.359 1 83.38 155 GLU A CA 1
ATOM 1235 C C . GLU A 1 155 ? 5.07 -30.453 -9.422 1 83.38 155 GLU A C 1
ATOM 1237 O O . GLU A 1 155 ? 4.941 -31.672 -9.242 1 83.38 155 GLU A O 1
ATOM 1242 N N . GLU A 1 156 ? 4.68 -29.891 -10.516 1 82.69 156 GLU A N 1
ATOM 1243 C CA . GLU A 1 156 ? 3.928 -30.625 -11.531 1 82.69 156 GLU A CA 1
ATOM 1244 C C . GLU A 1 156 ? 4.855 -31.188 -12.602 1 82.69 156 GLU A C 1
ATOM 1246 O O . GLU A 1 156 ? 4.582 -32.25 -13.172 1 82.69 156 GLU A O 1
ATOM 1251 N N . LYS A 1 157 ? 5.922 -30.438 -12.875 1 89.25 157 LYS A N 1
ATOM 1252 C CA . LYS A 1 157 ? 6.855 -30.812 -13.938 1 89.25 157 LYS A CA 1
ATOM 1253 C C . LYS A 1 157 ? 8.297 -30.703 -13.461 1 89.25 157 LYS A C 1
ATOM 1255 O O . LYS A 1 157 ? 9.086 -29.922 -14.008 1 89.25 157 LYS A O 1
ATOM 1260 N N . GLU A 1 158 ? 8.711 -31.531 -12.633 1 92.06 158 GLU A N 1
ATOM 1261 C CA . GLU A 1 158 ? 9.992 -31.469 -11.93 1 92.06 158 GLU A CA 1
ATOM 1262 C C . GLU A 1 158 ? 11.164 -31.609 -12.906 1 92.06 158 GLU A C 1
ATOM 1264 O O . GLU A 1 158 ? 12.117 -30.828 -12.844 1 92.06 158 GLU A O 1
ATOM 1269 N N . LYS A 1 159 ? 11.117 -32.625 -13.789 1 95.94 159 LYS A N 1
ATOM 1270 C CA . LYS A 1 159 ? 12.211 -32.875 -14.719 1 95.94 159 LYS A CA 1
ATOM 1271 C C . LYS A 1 159 ? 12.422 -31.672 -15.641 1 95.94 159 LYS A C 1
ATOM 1273 O O . LYS A 1 159 ? 13.555 -31.219 -15.82 1 95.94 159 LYS A O 1
ATOM 1278 N N . GLN A 1 160 ? 11.328 -31.188 -16.156 1 95.12 160 GLN A N 1
ATOM 1279 C CA . GLN A 1 160 ? 11.414 -30.047 -17.047 1 95.12 160 GLN A CA 1
ATOM 1280 C C . GLN A 1 160 ? 11.938 -28.812 -16.312 1 95.12 160 GLN A C 1
ATOM 1282 O O . GLN A 1 160 ? 12.734 -28.047 -16.859 1 95.12 160 GLN A O 1
ATOM 1287 N N . PHE A 1 161 ? 11.523 -28.641 -15.102 1 95.94 161 PHE A N 1
ATOM 1288 C CA . PHE A 1 161 ? 11.977 -27.531 -14.266 1 95.94 161 PHE A CA 1
ATOM 1289 C C . PHE A 1 161 ? 13.484 -27.594 -14.062 1 95.94 161 PHE A C 1
ATOM 1291 O O . PHE A 1 161 ? 14.18 -26.594 -14.258 1 95.94 161 PHE A O 1
ATOM 1298 N N . LYS A 1 162 ? 13.992 -28.719 -13.742 1 97.44 162 LYS A N 1
ATOM 1299 C CA . LYS A 1 162 ? 15.414 -28.891 -13.477 1 97.44 162 LYS A CA 1
ATOM 1300 C C . LYS A 1 162 ? 16.25 -28.656 -14.734 1 97.44 162 LYS A C 1
ATOM 1302 O O . LYS A 1 162 ? 17.328 -28.062 -14.664 1 97.44 162 LYS A O 1
ATOM 1307 N N . GLU A 1 163 ? 15.727 -29.062 -15.852 1 97.75 163 GLU A N 1
ATOM 1308 C CA . GLU A 1 163 ? 16.391 -28.812 -17.125 1 97.75 163 GLU A CA 1
ATOM 1309 C C . GLU A 1 163 ? 16.453 -27.328 -17.438 1 97.75 163 GLU A C 1
ATOM 1311 O O . GLU A 1 163 ? 17.484 -26.812 -17.875 1 97.75 163 GLU A O 1
ATOM 1316 N N . GLN A 1 164 ? 15.352 -26.688 -17.203 1 97.25 164 GLN A N 1
ATOM 1317 C CA . GLN A 1 164 ? 15.273 -25.25 -17.469 1 97.25 164 GLN A CA 1
ATOM 1318 C C . GLN A 1 164 ? 16.203 -24.484 -16.531 1 97.25 164 GLN A C 1
ATOM 1320 O O . GLN A 1 164 ? 16.844 -23.516 -16.938 1 97.25 164 GLN A O 1
ATOM 1325 N N . VAL A 1 165 ? 16.281 -24.922 -15.281 1 97.12 165 VAL A N 1
ATOM 1326 C CA . VAL A 1 165 ? 17.172 -24.281 -14.312 1 97.12 165 VAL A CA 1
ATOM 1327 C C . VAL A 1 165 ? 18.625 -24.5 -14.742 1 97.12 165 VAL A C 1
ATOM 1329 O O . VAL A 1 165 ? 19.453 -23.578 -14.633 1 97.12 165 VAL A O 1
ATOM 1332 N N . ALA A 1 166 ? 18.938 -25.656 -15.219 1 96.75 166 ALA A N 1
ATOM 1333 C CA . ALA A 1 166 ? 20.281 -25.953 -15.695 1 96.75 166 ALA A CA 1
ATOM 1334 C C . ALA A 1 166 ? 20.641 -25.062 -16.891 1 96.75 166 ALA A C 1
ATOM 1336 O O . ALA A 1 166 ? 21.766 -24.562 -16.984 1 96.75 166 ALA A O 1
ATOM 1337 N N . GLN A 1 167 ? 19.688 -24.875 -17.75 1 97.25 167 GLN A N 1
ATOM 1338 C CA . GLN A 1 167 ? 19.906 -24 -18.891 1 97.25 167 GLN A CA 1
ATOM 1339 C C . GLN A 1 167 ? 20.125 -22.562 -18.453 1 97.25 167 GLN A C 1
ATOM 1341 O O . GLN A 1 167 ? 20.984 -21.859 -19 1 97.25 167 GLN A O 1
ATOM 1346 N N . LEU A 1 168 ? 19.344 -22.156 -17.5 1 97.06 168 LEU A N 1
ATOM 1347 C CA . LEU A 1 168 ? 19.5 -20.797 -16.969 1 97.06 168 LEU A CA 1
ATOM 1348 C C . LEU A 1 168 ? 20.859 -20.625 -16.312 1 97.06 168 LEU A C 1
ATOM 1350 O O . LEU A 1 168 ? 21.516 -19.594 -16.484 1 97.06 168 LEU A O 1
ATOM 1354 N N . ARG A 1 169 ? 21.297 -21.609 -15.578 1 96.62 169 ARG A N 1
ATOM 1355 C CA . ARG A 1 169 ? 22.578 -21.578 -14.898 1 96.62 169 ARG A CA 1
ATOM 1356 C C . ARG A 1 169 ? 23.719 -21.375 -15.891 1 96.62 169 ARG A C 1
ATOM 1358 O O . ARG A 1 169 ? 24.688 -20.672 -15.602 1 96.62 169 ARG A O 1
ATOM 1365 N N . LYS A 1 170 ? 23.625 -21.938 -17.047 1 96.25 170 LYS A N 1
ATOM 1366 C CA . LYS A 1 170 ? 24.656 -21.828 -18.078 1 96.25 170 LYS A CA 1
ATOM 1367 C C . LYS A 1 170 ? 24.875 -20.375 -18.5 1 96.25 170 LYS A C 1
ATOM 1369 O O . LYS A 1 170 ? 25.984 -19.984 -18.859 1 96.25 170 LYS A O 1
ATOM 1374 N N . ARG A 1 171 ? 23.875 -19.562 -18.359 1 96.62 171 ARG A N 1
ATOM 1375 C CA . ARG A 1 171 ? 23.938 -18.172 -18.781 1 96.62 171 ARG A CA 1
ATOM 1376 C C . ARG A 1 171 ? 24.812 -17.359 -17.828 1 96.62 171 ARG A C 1
ATOM 1378 O O . ARG A 1 171 ? 25.219 -16.234 -18.141 1 96.62 171 ARG A O 1
ATOM 1385 N N . PHE A 1 172 ? 25.109 -17.875 -16.625 1 97.38 172 PHE A N 1
ATOM 1386 C CA . PHE A 1 172 ? 25.906 -17.156 -15.633 1 97.38 172 PHE A CA 1
ATOM 1387 C C . PHE A 1 172 ? 27.391 -17.453 -15.805 1 97.38 172 PHE A C 1
ATOM 1389 O O . PHE A 1 172 ? 28.234 -16.766 -15.234 1 97.38 172 PHE A O 1
ATOM 1396 N N . PHE A 1 173 ? 27.672 -18.5 -16.609 1 96.56 173 PHE A N 1
ATOM 1397 C CA . PHE A 1 173 ? 29.062 -18.781 -16.922 1 96.56 173 PHE A CA 1
ATOM 1398 C C . PHE A 1 173 ? 29.641 -17.719 -17.844 1 96.56 173 PHE A C 1
ATOM 1400 O O . PHE A 1 173 ? 29.109 -17.469 -18.922 1 96.56 173 PHE A O 1
ATOM 1407 N N . HIS A 1 174 ? 30.703 -17.078 -17.391 1 96 174 HIS A N 1
ATOM 1408 C CA . HIS A 1 174 ? 31.359 -16.031 -18.141 1 96 174 HIS A CA 1
ATOM 1409 C C . HIS A 1 174 ? 30.391 -14.922 -18.531 1 96 174 HIS A C 1
ATOM 1411 O O . HIS A 1 174 ? 30.391 -14.453 -19.672 1 96 174 HIS A O 1
ATOM 1417 N N . SER A 1 175 ? 29.516 -14.586 -17.562 1 94.81 175 SER A N 1
ATOM 1418 C CA . SER A 1 175 ? 28.422 -13.648 -17.812 1 94.81 175 SER A CA 1
ATOM 1419 C C . SER A 1 175 ? 28.969 -12.234 -18.062 1 94.81 175 SER A C 1
ATOM 1421 O O . SER A 1 175 ? 28.25 -11.383 -18.594 1 94.81 175 SER A O 1
ATOM 1423 N N . ILE A 1 176 ? 30.25 -11.961 -17.734 1 94.44 176 ILE A N 1
ATOM 1424 C CA . ILE A 1 176 ? 30.812 -10.625 -17.859 1 94.44 176 ILE A CA 1
ATOM 1425 C C . ILE A 1 176 ? 31.344 -10.422 -19.281 1 94.44 176 ILE A C 1
ATOM 1427 O O . ILE A 1 176 ? 31.734 -9.312 -19.656 1 94.44 176 ILE A O 1
ATOM 1431 N N . ALA A 1 177 ? 31.391 -11.523 -20.062 1 94.5 177 ALA A N 1
ATOM 1432 C CA . ALA A 1 177 ? 31.812 -11.406 -21.453 1 94.5 177 ALA A CA 1
ATOM 1433 C C . ALA A 1 177 ? 30.812 -10.578 -22.25 1 94.5 177 ALA A C 1
ATOM 1435 O O . ALA A 1 177 ? 29.641 -10.508 -21.906 1 94.5 177 ALA A O 1
ATOM 1436 N N . PRO A 1 178 ? 31.297 -9.922 -23.328 1 92.25 178 PRO A N 1
ATOM 1437 C CA . PRO A 1 178 ? 30.375 -9.156 -24.172 1 92.25 178 PRO A CA 1
ATOM 1438 C C . PRO A 1 178 ? 29.172 -9.984 -24.625 1 92.25 178 PRO A C 1
ATOM 1440 O O . PRO A 1 178 ? 29.344 -11.117 -25.094 1 92.25 178 PRO A O 1
ATOM 1443 N N . GLY A 1 179 ? 28 -9.438 -24.391 1 91.5 179 GLY A N 1
ATOM 1444 C CA . GLY A 1 179 ? 26.781 -10.133 -24.75 1 91.5 179 GLY A CA 1
ATOM 1445 C C . GLY A 1 179 ? 26.203 -10.961 -23.625 1 91.5 179 GLY A C 1
ATOM 1446 O O . GLY A 1 179 ? 25.078 -11.469 -23.719 1 91.5 179 GLY A O 1
ATOM 1447 N N . GLY A 1 180 ? 26.984 -11.109 -22.578 1 94.56 180 GLY A N 1
ATOM 1448 C CA . GLY A 1 180 ? 26.516 -11.859 -21.438 1 94.56 180 GLY A CA 1
ATOM 1449 C C . GLY A 1 180 ? 25.562 -11.07 -20.562 1 94.56 180 GLY A C 1
ATOM 1450 O O . GLY A 1 180 ? 25.297 -9.898 -20.828 1 94.56 180 GLY A O 1
ATOM 1451 N N . LEU A 1 181 ? 25.031 -11.75 -19.484 1 96.12 181 LEU A N 1
ATOM 1452 C CA . LEU A 1 181 ? 24.047 -11.141 -18.578 1 96.12 181 LEU A CA 1
ATOM 1453 C C . LEU A 1 181 ? 24.641 -9.914 -17.891 1 96.12 181 LEU A C 1
ATOM 1455 O O . LEU A 1 181 ? 23.906 -8.969 -17.562 1 96.12 181 LEU A O 1
ATOM 1459 N N . ALA A 1 182 ? 25.953 -9.938 -17.625 1 94.94 182 ALA A N 1
ATOM 1460 C CA . ALA A 1 182 ? 26.656 -8.828 -16.969 1 94.94 182 ALA A CA 1
ATOM 1461 C C . ALA A 1 182 ? 27.75 -8.266 -17.875 1 94.94 182 ALA A C 1
ATOM 1463 O O . ALA A 1 182 ? 28.812 -7.875 -17.406 1 94.94 182 ALA A O 1
ATOM 1464 N N . GLY A 1 183 ? 27.438 -8.195 -19.125 1 91.25 183 GLY A N 1
ATOM 1465 C CA . GLY A 1 183 ? 28.453 -7.871 -20.109 1 91.25 183 GLY A CA 1
ATOM 1466 C C . GLY A 1 183 ? 28.812 -6.398 -20.141 1 91.25 183 GLY A C 1
ATOM 1467 O O . GLY A 1 183 ? 29.891 -6.027 -20.609 1 91.25 183 GLY A O 1
ATOM 1468 N N . ASP A 1 184 ? 27.922 -5.574 -19.766 1 90.5 184 ASP A N 1
ATOM 1469 C CA . ASP A 1 184 ? 28.234 -4.148 -19.672 1 90.5 184 ASP A CA 1
ATOM 1470 C C . ASP A 1 184 ? 28.984 -3.838 -18.391 1 90.5 184 ASP A C 1
ATOM 1472 O O . ASP A 1 184 ? 28.422 -3.877 -17.297 1 90.5 184 ASP A O 1
ATOM 1476 N N . ARG A 1 185 ? 30.203 -3.537 -18.547 1 89.38 185 ARG A N 1
ATOM 1477 C CA . ARG A 1 185 ? 31.062 -3.4 -17.375 1 89.38 185 ARG A CA 1
ATOM 1478 C C . ARG A 1 185 ? 31.344 -1.934 -17.078 1 89.38 185 ARG A C 1
ATOM 1480 O O . ARG A 1 185 ? 32.219 -1.621 -16.25 1 89.38 185 ARG A O 1
ATOM 1487 N N . ARG A 1 186 ? 30.641 -1.077 -17.766 1 85.88 186 ARG A N 1
ATOM 1488 C CA . ARG A 1 186 ? 30.812 0.347 -17.484 1 85.88 186 ARG A CA 1
ATOM 1489 C C . ARG A 1 186 ? 30.375 0.689 -16.062 1 85.88 186 ARG A C 1
ATOM 1491 O O . ARG A 1 186 ? 29.297 0.287 -15.633 1 85.88 186 ARG A O 1
ATOM 1498 N N . GLY A 1 187 ? 31.297 1.397 -15.305 1 82.75 187 GLY A N 1
ATOM 1499 C CA . GLY A 1 187 ? 30.953 1.904 -13.992 1 82.75 187 GLY A CA 1
ATOM 1500 C C . GLY A 1 187 ? 31.078 0.857 -12.898 1 82.75 187 GLY A C 1
ATOM 1501 O O . GLY A 1 187 ? 30.656 1.085 -11.766 1 82.75 187 GLY A O 1
ATOM 1502 N N . VAL A 1 188 ? 31.609 -0.317 -13.273 1 86.69 188 VAL A N 1
ATOM 1503 C CA . VAL A 1 188 ? 31.688 -1.394 -12.297 1 86.69 188 VAL A CA 1
ATOM 1504 C C . VAL A 1 188 ? 32.844 -1.119 -11.328 1 86.69 188 VAL A C 1
ATOM 1506 O O . VAL A 1 188 ? 33.906 -0.644 -11.734 1 86.69 188 VAL A O 1
ATOM 1509 N N . VAL A 1 189 ? 32.625 -1.451 -10.094 1 87.31 189 VAL A N 1
ATOM 1510 C CA . VAL A 1 189 ? 33.625 -1.299 -9.039 1 87.31 189 VAL A CA 1
ATOM 1511 C C . VAL A 1 189 ? 34.594 -2.475 -9.078 1 87.31 189 VAL A C 1
ATOM 1513 O O . VAL A 1 189 ? 34.156 -3.633 -9.141 1 87.31 189 VAL A O 1
ATOM 1516 N N . PRO A 1 190 ? 35.906 -2.088 -9.047 1 88.88 190 PRO A N 1
ATOM 1517 C CA . PRO A 1 190 ? 36.875 -3.182 -8.992 1 88.88 190 PRO A CA 1
ATOM 1518 C C . PRO A 1 190 ? 36.688 -4.074 -7.766 1 88.88 190 PRO A C 1
ATOM 1520 O O . PRO A 1 190 ? 36.25 -3.605 -6.719 1 88.88 190 PRO A O 1
ATOM 1523 N N . GLY A 1 191 ? 37.094 -5.352 -7.918 1 89.25 191 GLY A N 1
ATOM 1524 C CA . GLY A 1 191 ? 36.938 -6.332 -6.855 1 89.25 191 GLY A CA 1
ATOM 1525 C C . GLY A 1 191 ? 37.531 -5.895 -5.539 1 89.25 191 GLY A C 1
ATOM 1526 O O . GLY A 1 191 ? 36.969 -6.156 -4.473 1 89.25 191 GLY A O 1
ATOM 1527 N N . SER A 1 192 ? 38.594 -5.172 -5.613 1 90.81 192 SER A N 1
ATOM 1528 C CA . SER A 1 192 ? 39.312 -4.723 -4.426 1 90.81 192 SER A CA 1
ATOM 1529 C C . SER A 1 192 ? 38.5 -3.658 -3.67 1 90.81 192 SER A C 1
ATOM 1531 O O . SER A 1 192 ? 38.656 -3.504 -2.457 1 90.81 192 SER A O 1
ATOM 1533 N N . GLY A 1 193 ? 37.75 -2.965 -4.348 1 92.88 193 GLY A N 1
ATOM 1534 C CA . GLY A 1 193 ? 36.969 -1.896 -3.725 1 92.88 193 GLY A CA 1
ATOM 1535 C C . GLY A 1 193 ? 35.531 -2.281 -3.434 1 92.88 193 GLY A C 1
ATOM 1536 O O . GLY A 1 193 ? 34.75 -1.464 -2.941 1 92.88 193 GLY A O 1
ATOM 1537 N N . PHE A 1 194 ? 35.219 -3.506 -3.701 1 92.25 194 PHE A N 1
ATOM 1538 C CA . PHE A 1 194 ? 33.812 -3.922 -3.662 1 92.25 194 PHE A CA 1
ATOM 1539 C C . PHE A 1 194 ? 33.25 -3.844 -2.242 1 92.25 194 PHE A C 1
ATOM 1541 O O . PHE A 1 194 ? 32.188 -3.275 -2.018 1 92.25 194 PHE A O 1
ATOM 1548 N N . CYS A 1 195 ? 34 -4.387 -1.288 1 92.56 195 CYS A N 1
ATOM 1549 C CA . CYS A 1 195 ? 33.531 -4.426 0.092 1 92.56 195 CYS A CA 1
ATOM 1550 C C . CYS A 1 195 ? 33.312 -3.018 0.636 1 92.56 195 CYS A C 1
ATOM 1552 O O . CYS A 1 195 ? 32.281 -2.73 1.251 1 92.56 195 CYS A O 1
ATOM 1554 N N . PHE A 1 196 ? 34.25 -2.182 0.39 1 94.38 196 PHE A N 1
ATOM 1555 C CA . PHE A 1 196 ? 34.156 -0.799 0.848 1 94.38 196 PHE A CA 1
ATOM 1556 C C . PHE A 1 196 ? 32.969 -0.091 0.203 1 94.38 196 PHE A C 1
ATOM 1558 O O . PHE A 1 196 ? 32.219 0.594 0.884 1 94.38 196 PHE A O 1
ATOM 1565 N N . SER A 1 197 ? 32.875 -0.227 -1.043 1 93.94 197 SER A N 1
ATOM 1566 C CA . SER A 1 197 ? 31.766 0.391 -1.78 1 93.94 197 SER A CA 1
ATOM 1567 C C . SER A 1 197 ? 30.406 -0.089 -1.264 1 93.94 197 SER A C 1
ATOM 1569 O O . SER A 1 197 ? 29.5 0.715 -1.046 1 93.94 197 SER A O 1
ATOM 1571 N N . ALA A 1 198 ? 30.312 -1.374 -1.056 1 95 198 ALA A N 1
ATOM 1572 C CA . ALA A 1 198 ? 29.062 -1.96 -0.571 1 95 198 ALA A CA 1
ATOM 1573 C C . ALA A 1 198 ? 28.703 -1.412 0.805 1 95 198 ALA A C 1
ATOM 1575 O O . ALA A 1 198 ? 27.531 -1.122 1.075 1 95 198 ALA A O 1
ATOM 1576 N N . GLN A 1 199 ? 29.609 -1.268 1.605 1 95.69 199 GLN A N 1
ATOM 1577 C CA . GLN A 1 199 ? 29.391 -0.736 2.945 1 95.69 199 GLN A CA 1
ATOM 1578 C C . GLN A 1 199 ? 28.891 0.707 2.889 1 95.69 199 GLN A C 1
ATOM 1580 O O . GLN A 1 199 ? 27.969 1.081 3.617 1 95.69 199 GLN A O 1
ATOM 1585 N N . LYS A 1 200 ? 29.547 1.45 2.109 1 95.44 200 LYS A N 1
ATOM 1586 C CA . LYS A 1 200 ? 29.156 2.852 1.972 1 95.44 200 LYS A CA 1
ATOM 1587 C C . LYS A 1 200 ? 27.75 2.982 1.39 1 95.44 200 LYS A C 1
ATOM 1589 O O . LYS A 1 200 ? 26.969 3.818 1.838 1 95.44 200 LYS A O 1
ATOM 1594 N N . ILE A 1 201 ? 27.5 2.213 0.426 1 95.56 201 ILE A N 1
ATOM 1595 C CA . ILE A 1 201 ? 26.172 2.23 -0.207 1 95.56 201 ILE A CA 1
ATOM 1596 C C . ILE A 1 201 ? 25.109 1.854 0.815 1 95.56 201 ILE A C 1
ATOM 1598 O O . ILE A 1 201 ? 24.062 2.502 0.895 1 95.56 201 ILE A O 1
ATOM 1602 N N . TRP A 1 202 ? 25.391 0.809 1.586 1 96.31 202 TRP A N 1
ATOM 1603 C CA . TRP A 1 202 ? 24.438 0.392 2.613 1 96.31 202 TRP A CA 1
ATOM 1604 C C . TRP A 1 202 ? 24.203 1.511 3.623 1 96.31 202 TRP A C 1
ATOM 1606 O O . TRP A 1 202 ? 23.062 1.744 4.043 1 96.31 202 TRP A O 1
ATOM 1616 N N . GLN A 1 203 ? 25.219 2.172 3.959 1 96.31 203 GLN A N 1
ATOM 1617 C CA . GLN A 1 203 ? 25.109 3.285 4.895 1 96.31 203 GLN A CA 1
ATOM 1618 C C . GLN A 1 203 ? 24.219 4.387 4.332 1 96.31 203 GLN A C 1
ATOM 1620 O O . GLN A 1 203 ? 23.328 4.895 5.031 1 96.31 203 GLN A O 1
ATOM 1625 N N . VAL A 1 204 ? 24.438 4.738 3.129 1 95.94 204 VAL A N 1
ATOM 1626 C CA . VAL A 1 204 ? 23.641 5.766 2.465 1 95.94 204 VAL A CA 1
ATOM 1627 C C . VAL A 1 204 ? 22.172 5.355 2.443 1 95.94 204 VAL A C 1
ATOM 1629 O O . VAL A 1 204 ? 21.297 6.172 2.713 1 95.94 204 VAL A O 1
ATOM 1632 N N . ILE A 1 205 ? 21.875 4.121 2.135 1 95.69 205 ILE A N 1
ATOM 1633 C CA . ILE A 1 205 ? 20.516 3.6 2.029 1 95.69 205 ILE A CA 1
ATOM 1634 C C . ILE A 1 205 ? 19.844 3.629 3.4 1 95.69 205 ILE A C 1
ATOM 1636 O O . ILE A 1 205 ? 18.703 4.078 3.529 1 95.69 205 ILE A O 1
ATOM 1640 N N . ARG A 1 206 ? 20.516 3.209 4.426 1 94.06 206 ARG A N 1
ATOM 1641 C CA . ARG A 1 206 ? 19.969 3.133 5.773 1 94.06 206 ARG A CA 1
ATOM 1642 C C . ARG A 1 206 ? 19.641 4.523 6.312 1 94.06 206 ARG A C 1
ATOM 1644 O O . ARG A 1 206 ? 18.703 4.688 7.09 1 94.06 206 ARG A O 1
ATOM 1651 N N . GLU A 1 207 ? 20.312 5.434 5.848 1 92.56 207 GLU A N 1
ATOM 1652 C CA . GLU A 1 207 ? 20.156 6.793 6.355 1 92.56 207 GLU A CA 1
ATOM 1653 C C . GLU A 1 207 ? 19.078 7.547 5.586 1 92.56 207 GLU A C 1
ATOM 1655 O O . GLU A 1 207 ? 18.656 8.625 6 1 92.56 207 GLU A O 1
ATOM 1660 N N . ASN A 1 208 ? 18.641 7.012 4.52 1 91.38 208 ASN A N 1
ATOM 1661 C CA . ASN A 1 208 ? 17.641 7.695 3.711 1 91.38 208 ASN A CA 1
ATOM 1662 C C . ASN A 1 208 ? 16.234 7.527 4.301 1 91.38 208 ASN A C 1
ATOM 1664 O O . ASN A 1 208 ? 15.688 6.43 4.293 1 91.38 208 ASN A O 1
ATOM 1668 N N . LYS A 1 209 ? 15.578 8.555 4.637 1 88.44 209 LYS A N 1
ATOM 1669 C CA . LYS A 1 209 ? 14.297 8.547 5.34 1 88.44 209 LYS A CA 1
ATOM 1670 C C . LYS A 1 209 ? 13.148 8.195 4.391 1 88.44 209 LYS A C 1
ATOM 1672 O O . LYS A 1 209 ? 12.07 7.805 4.836 1 88.44 209 LYS A O 1
ATOM 1677 N N . ASP A 1 210 ? 13.383 8.375 3.154 1 86.19 210 ASP A N 1
ATOM 1678 C CA . ASP A 1 210 ? 12.328 8.086 2.184 1 86.19 210 ASP A CA 1
ATOM 1679 C C . ASP A 1 210 ? 12.047 6.586 2.111 1 86.19 210 ASP A C 1
ATOM 1681 O O . ASP A 1 210 ? 11.008 6.172 1.591 1 86.19 210 ASP A O 1
ATOM 1685 N N . LEU A 1 211 ? 12.961 5.805 2.529 1 89.44 211 LEU A N 1
ATOM 1686 C CA . LEU A 1 211 ? 12.781 4.355 2.529 1 89.44 211 LEU A CA 1
ATOM 1687 C C . LEU A 1 211 ? 12.203 3.879 3.859 1 89.44 211 LEU A C 1
ATOM 1689 O O . LEU A 1 211 ? 11.812 2.719 3.99 1 89.44 211 LEU A O 1
ATOM 1693 N N . ASP A 1 212 ? 12.211 4.715 4.73 1 87.19 212 ASP A N 1
ATOM 1694 C CA . ASP A 1 212 ? 11.68 4.418 6.059 1 87.19 212 ASP A CA 1
ATOM 1695 C C . ASP A 1 212 ? 10.414 5.219 6.34 1 87.19 212 ASP A C 1
ATOM 1697 O O . ASP A 1 212 ? 10.414 6.125 7.172 1 87.19 212 ASP A O 1
ATOM 1701 N N . LEU A 1 213 ? 9.367 4.82 5.73 1 85.88 213 LEU A N 1
ATOM 1702 C CA . LEU A 1 213 ? 8.078 5.488 5.879 1 85.88 213 LEU A CA 1
ATOM 1703 C C . LEU A 1 213 ? 7.289 4.895 7.039 1 85.88 213 LEU A C 1
ATOM 1705 O O . LEU A 1 213 ? 7.457 3.719 7.375 1 85.88 213 LEU A O 1
ATOM 1709 N N . PRO A 1 214 ? 6.461 5.73 7.656 1 85.56 214 PRO A N 1
ATOM 1710 C CA . PRO A 1 214 ? 5.594 5.16 8.688 1 85.56 214 PRO A CA 1
ATOM 1711 C C . PRO A 1 214 ? 4.676 4.066 8.156 1 85.56 214 PRO A C 1
ATOM 1713 O O . PRO A 1 214 ? 4.52 3.924 6.941 1 85.56 214 PRO A O 1
ATOM 1716 N N . ALA A 1 215 ? 4.152 3.297 9.078 1 82.12 215 ALA A N 1
ATOM 1717 C CA . ALA A 1 215 ? 3.188 2.26 8.727 1 82.12 215 ALA A CA 1
ATOM 1718 C C . ALA A 1 215 ? 1.991 2.852 7.984 1 82.12 215 ALA A C 1
ATOM 1720 O O . ALA A 1 215 ? 1.661 4.027 8.164 1 82.12 215 ALA A O 1
ATOM 1721 N N . HIS A 1 216 ? 1.442 2.014 7.145 1 81.62 216 HIS A N 1
ATOM 1722 C CA . HIS A 1 216 ? 0.305 2.436 6.336 1 81.62 216 HIS A CA 1
ATOM 1723 C C . HIS A 1 216 ? -0.786 3.061 7.199 1 81.62 216 HIS A C 1
ATOM 1725 O O . HIS A 1 216 ? -1.346 4.098 6.844 1 81.62 216 HIS A O 1
ATOM 1731 N N . LYS A 1 217 ? -1.108 2.463 8.305 1 83.19 217 LYS A N 1
ATOM 1732 C CA . LYS A 1 217 ? -2.148 2.963 9.195 1 83.19 217 LYS A CA 1
ATOM 1733 C C . LYS A 1 217 ? -1.812 4.363 9.703 1 83.19 217 LYS A C 1
ATOM 1735 O O . LYS A 1 217 ? -2.703 5.195 9.891 1 83.19 217 LYS A O 1
ATOM 1740 N N . VAL A 1 218 ? -0.566 4.613 9.883 1 87.5 218 VAL A N 1
ATOM 1741 C CA . VAL A 1 218 ? -0.117 5.918 10.359 1 87.5 218 VAL A CA 1
ATOM 1742 C C . VAL A 1 218 ? -0.219 6.941 9.234 1 87.5 218 VAL A C 1
ATOM 1744 O O . VAL A 1 218 ? -0.612 8.086 9.461 1 87.5 218 VAL A O 1
ATOM 1747 N N . MET A 1 219 ? 0.081 6.504 8.07 1 88.12 219 MET A N 1
ATOM 1748 C CA . MET A 1 219 ? -0.016 7.398 6.922 1 88.12 219 MET A CA 1
ATOM 1749 C C . MET A 1 219 ? -1.465 7.797 6.664 1 88.12 219 MET A C 1
ATOM 1751 O O . MET A 1 219 ? -1.758 8.969 6.41 1 88.12 219 MET A O 1
ATOM 1755 N N . VAL A 1 220 ? -2.291 6.801 6.711 1 88.12 220 VAL A N 1
ATOM 1756 C CA . VAL A 1 220 ? -3.717 7.055 6.527 1 88.12 220 VAL A CA 1
ATOM 1757 C C . VAL A 1 220 ? -4.215 8.016 7.602 1 88.12 220 VAL A C 1
ATOM 1759 O O . VAL A 1 220 ? -4.922 8.977 7.301 1 88.12 220 VAL A O 1
ATOM 1762 N N . ALA A 1 221 ? -3.834 7.734 8.836 1 92.12 221 ALA A N 1
ATOM 1763 C CA . ALA A 1 221 ? -4.227 8.594 9.945 1 92.12 221 ALA A CA 1
ATOM 1764 C C . ALA A 1 221 ? -3.738 10.023 9.742 1 92.12 221 ALA A C 1
ATOM 1766 O O . ALA A 1 221 ? -4.469 10.977 10.008 1 92.12 221 ALA A O 1
ATOM 1767 N N . THR A 1 222 ? -2.551 10.156 9.281 1 92.44 222 THR A N 1
ATOM 1768 C CA . THR A 1 222 ? -1.96 11.469 9.07 1 92.44 222 THR A CA 1
ATOM 1769 C C . THR A 1 222 ? -2.781 12.281 8.07 1 92.44 222 THR A C 1
ATOM 1771 O O . THR A 1 222 ? -3.098 13.445 8.32 1 92.44 222 THR A O 1
ATOM 1774 N N . VAL A 1 223 ? -3.162 11.664 7.008 1 91.88 223 VAL A N 1
ATOM 1775 C CA . VAL A 1 223 ? -3.902 12.336 5.949 1 91.88 223 VAL A CA 1
ATOM 1776 C C . VAL A 1 223 ? -5.32 12.648 6.43 1 91.88 223 VAL A C 1
ATOM 1778 O O . VAL A 1 223 ? -5.777 13.797 6.332 1 91.88 223 VAL A O 1
ATOM 1781 N N . ARG A 1 224 ? -5.98 11.695 6.965 1 92.88 224 ARG A N 1
ATOM 1782 C CA . ARG A 1 224 ? -7.391 11.82 7.32 1 92.88 224 ARG A CA 1
ATOM 1783 C C . ARG A 1 224 ? -7.57 12.766 8.508 1 92.88 224 ARG A C 1
ATOM 1785 O O . ARG A 1 224 ? -8.469 13.609 8.5 1 92.88 224 ARG A O 1
ATOM 1792 N N . CYS A 1 225 ? -6.719 12.641 9.5 1 95.38 225 CYS A N 1
ATOM 1793 C CA . CYS A 1 225 ? -6.844 13.523 10.656 1 95.38 225 CYS A CA 1
ATOM 1794 C C . CYS A 1 225 ? -6.566 14.969 10.273 1 95.38 225 CYS A C 1
ATOM 1796 O O . CYS A 1 225 ? -7.184 15.891 10.82 1 95.38 225 CYS A O 1
ATOM 1798 N N . GLU A 1 226 ? -5.648 15.133 9.383 1 93.44 226 GLU A N 1
ATOM 1799 C CA . GLU A 1 226 ? -5.395 16.484 8.891 1 93.44 226 GLU A CA 1
ATOM 1800 C C . GLU A 1 226 ? -6.609 17.047 8.164 1 93.44 226 GLU A C 1
ATOM 1802 O O . GLU A 1 226 ? -6.973 18.203 8.352 1 93.44 226 GLU A O 1
ATOM 1807 N N . GLU A 1 227 ? -7.184 16.234 7.344 1 92.88 227 GLU A N 1
ATOM 1808 C CA . GLU A 1 227 ? -8.367 16.656 6.602 1 92.88 227 GLU A CA 1
ATOM 1809 C C . GLU A 1 227 ? -9.516 17.016 7.543 1 92.88 227 GLU A C 1
ATOM 1811 O O . GLU A 1 227 ? -10.18 18.031 7.363 1 92.88 227 GLU A O 1
ATOM 1816 N N . ILE A 1 228 ? -9.711 16.188 8.484 1 95.81 228 ILE A N 1
ATOM 1817 C CA . ILE A 1 228 ? -10.789 16.391 9.445 1 95.81 228 ILE A CA 1
ATOM 1818 C C . ILE A 1 228 ? -10.516 17.641 10.266 1 95.81 228 ILE A C 1
ATOM 1820 O O . ILE A 1 228 ? -11.422 18.453 10.477 1 95.81 228 ILE A O 1
ATOM 1824 N N . ALA A 1 229 ? -9.289 17.781 10.695 1 95.69 229 ALA A N 1
ATOM 1825 C CA . ALA A 1 229 ? -8.906 18.984 11.445 1 95.69 229 ALA A CA 1
ATOM 1826 C C . ALA A 1 229 ? -9.164 20.25 10.625 1 95.69 229 ALA A C 1
ATOM 1828 O O . ALA A 1 229 ? -9.719 21.219 11.141 1 95.69 229 ALA A O 1
ATOM 1829 N N . ASN A 1 230 ? -8.773 20.203 9.422 1 93.38 230 ASN A N 1
ATOM 1830 C CA . ASN A 1 230 ? -8.977 21.359 8.539 1 93.38 230 ASN A CA 1
ATOM 1831 C C . ASN A 1 230 ? -10.453 21.656 8.352 1 93.38 230 ASN A C 1
ATOM 1833 O O . ASN A 1 230 ? -10.852 22.828 8.273 1 93.38 230 ASN A O 1
ATOM 1837 N N . GLU A 1 231 ? -11.203 20.625 8.227 1 95.25 231 GLU A N 1
ATOM 1838 C CA . GLU A 1 231 ? -12.641 20.812 8.102 1 95.25 231 GLU A CA 1
ATOM 1839 C C . GLU A 1 231 ? -13.227 21.469 9.352 1 95.25 231 GLU A C 1
ATOM 1841 O O . GLU A 1 231 ? -14.078 22.344 9.258 1 95.25 231 GLU A O 1
ATOM 1846 N N . LYS A 1 232 ? -12.789 21 10.508 1 96.31 232 LYS A N 1
ATOM 1847 C CA . LYS A 1 232 ? -13.258 21.578 11.766 1 96.31 232 LYS A CA 1
ATOM 1848 C C . LYS A 1 232 ? -12.836 23.031 11.891 1 96.31 232 LYS A C 1
ATOM 1850 O O . LYS A 1 232 ? -13.617 23.875 12.328 1 96.31 232 LYS A O 1
ATOM 1855 N N . LEU A 1 233 ? -11.617 23.359 11.492 1 94.31 233 LEU A N 1
ATOM 1856 C CA . LEU A 1 233 ? -11.117 24.734 11.547 1 94.31 233 LEU A CA 1
ATOM 1857 C C . LEU A 1 233 ? -11.922 25.641 10.617 1 94.31 233 LEU A C 1
ATOM 1859 O O . LEU A 1 233 ? -12.273 26.766 10.992 1 94.31 233 LEU A O 1
ATOM 1863 N N . SER A 1 234 ? -12.164 25.172 9.477 1 94.25 234 SER A N 1
ATOM 1864 C CA . SER A 1 234 ? -12.969 25.922 8.523 1 94.25 234 SER A CA 1
ATOM 1865 C C . SER A 1 234 ? -14.375 26.172 9.062 1 94.25 234 SER A C 1
ATOM 1867 O O . SER A 1 234 ? -14.93 27.266 8.875 1 94.25 234 SER A O 1
ATOM 1869 N N . GLY A 1 235 ? -14.922 25.172 9.672 1 94.38 235 GLY A N 1
ATOM 1870 C CA . GLY A 1 235 ? -16.219 25.312 10.305 1 94.38 235 GLY A CA 1
ATOM 1871 C C . GLY A 1 235 ? -16.234 26.312 11.438 1 94.38 235 GLY A C 1
ATOM 1872 O O . GLY A 1 235 ? -17.172 27.094 11.594 1 94.38 235 GLY A O 1
ATOM 1873 N N . LEU A 1 236 ? -15.195 26.375 12.188 1 93.62 236 LEU A N 1
ATOM 1874 C CA . LEU A 1 236 ? -15.055 27.281 13.32 1 93.62 236 LEU A CA 1
ATOM 1875 C C . LEU A 1 236 ? -14.953 28.719 12.852 1 93.62 236 LEU A C 1
ATOM 1877 O O . LEU A 1 236 ? -15.617 29.609 13.406 1 93.62 236 LEU A O 1
ATOM 1881 N N . VAL A 1 237 ? -14.188 28.922 11.859 1 89.69 237 VAL A N 1
ATOM 1882 C CA . VAL A 1 237 ? -13.961 30.266 11.328 1 89.69 237 VAL A CA 1
ATOM 1883 C C . VAL A 1 237 ? -15.273 30.844 10.805 1 89.69 237 VAL A C 1
ATOM 1885 O O . VAL A 1 237 ? -15.516 32.031 10.914 1 89.69 237 VAL A O 1
ATOM 1888 N N . CYS A 1 238 ? -16.094 29.984 10.352 1 91.69 238 CYS A N 1
ATOM 1889 C CA . CYS A 1 238 ? -17.344 30.438 9.75 1 91.69 238 CYS A CA 1
ATOM 1890 C C . CYS A 1 238 ? -18.516 30.266 10.711 1 91.69 238 CYS A C 1
ATOM 1892 O O . CYS A 1 238 ? -19.672 30.484 10.344 1 91.69 238 CYS A O 1
ATOM 1894 N N . ASP A 1 239 ? -18.219 29.953 11.891 1 92.94 239 ASP A N 1
ATOM 1895 C CA . ASP A 1 239 ? -19.266 29.672 12.875 1 92.94 239 ASP A CA 1
ATOM 1896 C C . ASP A 1 239 ? -20.062 30.938 13.203 1 92.94 239 ASP A C 1
ATOM 1898 O O . ASP A 1 239 ? -19.5 31.953 13.594 1 92.94 239 ASP A O 1
ATOM 1902 N N . LYS A 1 240 ? -21.375 30.938 13.148 1 93.19 240 LYS A N 1
ATOM 1903 C CA . LYS A 1 240 ? -22.234 32.094 13.328 1 93.19 240 LYS A CA 1
ATOM 1904 C C . LYS A 1 240 ? -22.156 32.625 14.758 1 93.19 240 LYS A C 1
ATOM 1906 O O . LYS A 1 240 ? -22.188 33.844 14.977 1 93.19 240 LYS A O 1
ATOM 1911 N N . ASP A 1 241 ? -22.094 31.75 15.695 1 91.75 241 ASP A N 1
ATOM 1912 C CA . ASP A 1 241 ? -22.016 32.156 17.094 1 91.75 241 ASP A CA 1
ATOM 1913 C C . ASP A 1 241 ? -20.688 32.844 17.391 1 91.75 241 ASP A C 1
ATOM 1915 O O . ASP A 1 241 ? -20.641 33.812 18.172 1 91.75 241 ASP A O 1
ATOM 1919 N N . LEU A 1 242 ? -19.656 32.406 16.828 1 89.38 242 LEU A N 1
ATOM 1920 C CA . LEU A 1 242 ? -18.344 33 17.016 1 89.38 242 LEU A CA 1
ATOM 1921 C C . LEU A 1 242 ? -18.281 34.375 16.375 1 89.38 242 LEU A C 1
ATOM 1923 O O . LEU A 1 242 ? -17.766 35.344 16.969 1 89.38 242 LEU A O 1
ATOM 1927 N N . VAL A 1 243 ? -18.828 34.469 15.227 1 88.06 243 VAL A N 1
ATOM 1928 C CA . VAL A 1 243 ? -18.875 35.719 14.523 1 88.06 243 VAL A CA 1
ATOM 1929 C C . VAL A 1 243 ? -19.703 36.719 15.32 1 88.06 243 VAL A C 1
ATOM 1931 O O . VAL A 1 243 ? -19.328 37.906 15.453 1 88.06 243 VAL A O 1
ATOM 1934 N N . ALA A 1 244 ? -20.781 36.281 15.812 1 89.12 244 ALA A N 1
ATOM 1935 C CA . ALA A 1 244 ? -21.656 37.125 16.625 1 89.12 244 ALA A CA 1
ATOM 1936 C C . ALA A 1 244 ? -20.922 37.625 17.875 1 89.12 244 ALA A C 1
ATOM 1938 O O . ALA A 1 244 ? -21.078 38.75 18.297 1 89.12 244 ALA A O 1
ATOM 1939 N N . LEU A 1 245 ? -20.234 36.719 18.453 1 87.06 245 LEU A N 1
ATOM 1940 C CA . LEU A 1 245 ? -19.484 37.062 19.656 1 87.06 245 LEU A CA 1
ATOM 1941 C C . LEU A 1 245 ? -18.391 38.094 19.359 1 87.06 245 LEU A C 1
ATOM 1943 O O . LEU A 1 245 ? -18.156 39 20.141 1 87.06 245 LEU A O 1
ATOM 1947 N N . GLU A 1 246 ? -17.734 37.938 18.266 1 83.06 246 GLU A N 1
ATOM 1948 C CA . GLU A 1 246 ? -16.719 38.875 17.812 1 83.06 246 GLU A CA 1
ATOM 1949 C C . GLU A 1 246 ? -17.297 40.281 17.594 1 83.06 246 GLU A C 1
ATOM 1951 O O . GLU A 1 246 ? -16.688 41.281 17.969 1 83.06 246 GLU A O 1
ATOM 1956 N N . ASN A 1 247 ? -18.438 40.281 17.016 1 85.81 247 ASN A N 1
ATOM 1957 C CA . ASN A 1 247 ? -19.109 41.562 16.781 1 85.81 247 ASN A CA 1
ATOM 1958 C C . ASN A 1 247 ? -19.562 42.219 18.078 1 85.81 247 ASN A C 1
ATOM 1960 O O . ASN A 1 247 ? -19.484 43.438 18.234 1 85.81 247 ASN A O 1
ATOM 1964 N N . ALA A 1 248 ? -19.984 41.406 18.938 1 84.56 248 ALA A N 1
ATOM 1965 C CA . ALA A 1 248 ? -20.453 41.906 20.219 1 84.56 248 ALA A CA 1
ATOM 1966 C C . ALA A 1 248 ? -19.312 42.5 21.031 1 84.56 248 ALA A C 1
ATOM 1968 O O . ALA A 1 248 ? -19.484 43.531 21.703 1 84.56 248 ALA A O 1
ATOM 1969 N N . VAL A 1 249 ? -18.188 41.906 20.938 1 82.56 249 VAL A N 1
ATOM 1970 C CA . VAL A 1 249 ? -17.016 42.375 21.688 1 82.56 249 VAL A CA 1
ATOM 1971 C C . VAL A 1 249 ? -16.531 43.719 21.109 1 82.56 249 VAL A C 1
ATOM 1973 O O . VAL A 1 249 ? -16.031 44.562 21.844 1 82.56 249 VAL A O 1
ATOM 1976 N N . GLN A 1 250 ? -16.766 43.844 19.844 1 79.81 250 GLN A N 1
ATOM 1977 C CA . GLN A 1 250 ? -16.375 45.094 19.203 1 79.81 250 GLN A CA 1
ATOM 1978 C C . GLN A 1 250 ? -17.297 46.25 19.641 1 79.81 250 GLN A C 1
ATOM 1980 O O . GLN A 1 250 ? -16.875 47.406 19.719 1 79.81 250 GLN A O 1
ATOM 1985 N N . ALA A 1 251 ? -18.469 45.844 19.969 1 81.38 251 ALA A N 1
ATOM 1986 C CA . ALA A 1 251 ? -19.453 46.844 20.375 1 81.38 251 ALA A CA 1
ATOM 1987 C C . ALA A 1 251 ? -19.312 47.156 21.859 1 81.38 251 ALA A C 1
ATOM 1989 O O . ALA A 1 251 ? -19.703 48.25 22.297 1 81.38 251 ALA A O 1
ATOM 1990 N N . GLY A 1 252 ? -18.922 46.312 22.734 1 79.69 252 GLY A N 1
ATOM 1991 C CA . GLY A 1 252 ? -18.734 46.531 24.156 1 79.69 252 GLY A CA 1
ATOM 1992 C C . GLY A 1 252 ? -18.406 45.281 24.922 1 79.69 252 GLY A C 1
ATOM 1993 O O . GLY A 1 252 ? -18.203 44.219 24.328 1 79.69 252 GLY A O 1
ATOM 1994 N N . PRO A 1 253 ? -18.094 45.406 26.203 1 80.19 253 PRO A N 1
ATOM 1995 C CA . PRO A 1 253 ? -17.781 44.25 27.047 1 80.19 253 PRO A CA 1
ATOM 1996 C C . PRO A 1 253 ? -18.875 43.188 27.016 1 80.19 253 PRO A C 1
ATOM 1998 O O . PRO A 1 253 ? -20.062 43.5 26.984 1 80.19 253 PRO A O 1
ATOM 2001 N N . VAL A 1 254 ? -18.531 42.062 26.828 1 84 254 VAL A N 1
ATOM 2002 C CA . VAL A 1 254 ? -19.469 40.938 26.734 1 84 254 VAL A CA 1
ATOM 2003 C C . VAL A 1 254 ? -19.328 40.031 27.953 1 84 254 VAL A C 1
ATOM 2005 O O . VAL A 1 254 ? -18.234 39.531 28.234 1 84 254 VAL A O 1
ATOM 2008 N N . SER A 1 255 ? -20.344 39.938 28.75 1 84.56 255 SER A N 1
ATOM 2009 C CA . SER A 1 255 ? -20.344 39.062 29.922 1 84.56 255 SER A CA 1
ATOM 2010 C C . SER A 1 255 ? -20.203 37.594 29.531 1 84.56 255 SER A C 1
ATOM 2012 O O . SER A 1 255 ? -20.875 37.125 28.594 1 84.56 255 SER A O 1
ATOM 2014 N N . GLY A 1 256 ? -19.203 36.844 30.203 1 83.75 256 GLY A N 1
ATOM 2015 C CA . GLY A 1 256 ? -19.031 35.406 29.984 1 83.75 256 GLY A CA 1
ATOM 2016 C C . GLY A 1 256 ? -18.359 35.094 28.672 1 83.75 256 GLY A C 1
ATOM 2017 O O . GLY A 1 256 ? -18.578 34 28.109 1 83.75 256 GLY A O 1
ATOM 2018 N N . PHE A 1 257 ? -17.703 36.031 28.094 1 84.31 257 PHE A N 1
ATOM 2019 C CA . PHE A 1 257 ? -17.047 35.906 26.797 1 84.31 257 PHE A CA 1
ATOM 2020 C C . PHE A 1 257 ? -16.172 34.656 26.75 1 84.31 257 PHE A C 1
ATOM 2022 O O . PHE A 1 257 ? -16.281 33.844 25.828 1 84.31 257 PHE A O 1
ATOM 2029 N N . GLY A 1 258 ? -15.328 34.469 27.766 1 83.69 258 GLY A N 1
ATOM 2030 C CA . GLY A 1 258 ? -14.422 33.344 27.844 1 83.69 258 GLY A CA 1
ATOM 2031 C C . GLY A 1 258 ? -15.133 32 27.828 1 83.69 258 GLY A C 1
ATOM 2032 O O . GLY A 1 258 ? -14.727 31.078 27.125 1 83.69 258 GLY A O 1
ATOM 2033 N N . LYS A 1 259 ? -16.188 32 28.578 1 88.5 259 LYS A N 1
ATOM 2034 C CA . LYS A 1 259 ? -16.969 30.766 28.672 1 88.5 259 LYS A CA 1
ATOM 2035 C C . LYS A 1 259 ? -17.656 30.438 27.344 1 88.5 259 LYS A C 1
ATOM 2037 O O . LYS A 1 259 ? -17.75 29.281 26.953 1 88.5 259 LYS A O 1
ATOM 2042 N N . ARG A 1 260 ? -18.141 31.422 26.656 1 87.56 260 ARG A N 1
ATOM 2043 C CA . ARG A 1 260 ? -18.859 31.234 25.406 1 87.56 260 ARG A CA 1
ATOM 2044 C C . ARG A 1 260 ? -17.906 30.75 24.297 1 87.56 260 ARG A C 1
ATOM 2046 O O . ARG A 1 260 ? -18.234 29.797 23.578 1 87.56 260 ARG A O 1
ATOM 2053 N N . ILE A 1 261 ? -16.734 31.328 24.25 1 87.44 261 ILE A N 1
ATOM 2054 C CA . ILE A 1 261 ? -15.758 30.938 23.234 1 87.44 261 ILE A CA 1
ATOM 2055 C C . ILE A 1 261 ? -15.266 29.531 23.516 1 87.44 261 ILE A C 1
ATOM 2057 O O . ILE A 1 261 ? -15.062 28.734 22.594 1 87.44 261 ILE A O 1
ATOM 2061 N N . SER A 1 262 ? -15.07 29.266 24.766 1 89.12 262 SER A N 1
ATOM 2062 C CA . SER A 1 262 ? -14.617 27.938 25.156 1 89.12 262 SER A CA 1
ATOM 2063 C C . SER A 1 262 ? -15.633 26.875 24.766 1 89.12 262 SER A C 1
ATOM 2065 O O . SER A 1 262 ? -15.258 25.766 24.344 1 89.12 262 SER A O 1
ATOM 2067 N N . SER A 1 263 ? -16.859 27.234 24.938 1 92.56 263 SER A N 1
ATOM 2068 C CA . SER A 1 263 ? -17.922 26.297 24.594 1 92.56 263 SER A CA 1
ATOM 2069 C C . SER A 1 263 ? -17.953 26.031 23.094 1 92.56 263 SER A C 1
ATOM 2071 O O . SER A 1 263 ? -18.156 24.891 22.656 1 92.56 263 SER A O 1
ATOM 2073 N N . ILE A 1 264 ? -17.797 27.031 22.312 1 92.5 264 ILE A N 1
ATOM 2074 C CA . ILE A 1 264 ? -17.797 26.891 20.859 1 92.5 264 ILE A CA 1
ATOM 2075 C C . ILE A 1 264 ? -16.609 26.031 20.438 1 92.5 264 ILE A C 1
ATOM 2077 O O . ILE A 1 264 ? -16.766 25.094 19.641 1 92.5 264 ILE A O 1
ATOM 2081 N N . LEU A 1 265 ? -15.445 26.328 21 1 92.81 265 LEU A N 1
ATOM 2082 C CA . LEU A 1 265 ? -14.227 25.578 20.688 1 92.81 265 LEU A CA 1
ATOM 2083 C C . LEU A 1 265 ? -14.367 24.109 21.062 1 92.81 265 LEU A C 1
ATOM 2085 O O . LEU A 1 265 ? -13.961 23.234 20.297 1 92.81 265 LEU A O 1
ATOM 2089 N N . GLU A 1 266 ? -14.945 23.875 22.156 1 94.25 266 GLU A N 1
ATOM 2090 C CA . GLU A 1 266 ? -15.109 22.5 22.656 1 94.25 266 GLU A CA 1
ATOM 2091 C C . GLU A 1 266 ? -16.016 21.688 21.734 1 94.25 266 GLU A C 1
ATOM 2093 O O . GLU A 1 266 ? -15.805 20.469 21.578 1 94.25 266 GLU A O 1
ATOM 2098 N N . THR A 1 267 ? -16.984 22.297 21.219 1 95.62 267 THR A N 1
ATOM 2099 C CA . THR A 1 267 ? -17.875 21.609 20.281 1 95.62 267 THR A CA 1
ATOM 2100 C C . THR A 1 267 ? -17.109 21.078 19.078 1 95.62 267 THR A C 1
ATOM 2102 O O . THR A 1 267 ? -17.266 19.922 18.703 1 95.62 267 THR A O 1
ATOM 2105 N N . TYR A 1 268 ? -16.281 21.891 18.5 1 95.81 268 TYR A N 1
ATOM 2106 C CA . TYR A 1 268 ? -15.531 21.5 17.312 1 95.81 268 TYR A CA 1
ATOM 2107 C C . TYR A 1 268 ? -14.453 20.484 17.672 1 95.81 268 TYR A C 1
ATOM 2109 O O . TYR A 1 268 ? -14.188 19.562 16.891 1 95.81 268 TYR A O 1
ATOM 2117 N N . LEU A 1 269 ? -13.836 20.625 18.828 1 96.31 269 LEU A N 1
ATOM 2118 C CA . LEU A 1 269 ? -12.828 19.672 19.266 1 96.31 269 LEU A CA 1
ATOM 2119 C C . LEU A 1 269 ? -13.461 18.312 19.547 1 96.31 269 LEU A C 1
ATOM 2121 O O . LEU A 1 269 ? -12.867 17.266 19.234 1 96.31 269 LEU A O 1
ATOM 2125 N N . SER A 1 270 ? -14.625 18.344 20.031 1 96.56 270 SER A N 1
ATOM 2126 C CA . SER A 1 270 ? -15.352 17.109 20.297 1 96.56 270 SER A CA 1
ATOM 2127 C C . SER A 1 270 ? -15.734 16.406 19 1 96.56 270 SER A C 1
ATOM 2129 O O . SER A 1 270 ? -15.688 15.172 18.922 1 96.56 270 SER A O 1
ATOM 2131 N N . GLU A 1 271 ? -16.125 17.141 18.062 1 96.44 271 GLU A N 1
ATOM 2132 C CA . GLU A 1 271 ? -16.438 16.578 16.75 1 96.44 271 GLU A CA 1
ATOM 2133 C C . GLU A 1 271 ? -15.203 15.953 16.109 1 96.44 271 GLU A C 1
ATOM 2135 O O . GLU A 1 271 ? -15.289 14.883 15.516 1 96.44 271 GLU A O 1
ATOM 2140 N N . TYR A 1 272 ? -14.109 16.641 16.203 1 97.31 272 TYR A N 1
ATOM 2141 C CA . TYR A 1 272 ? -12.844 16.078 15.727 1 97.31 272 TYR A CA 1
ATOM 2142 C C . TYR A 1 272 ? -12.555 14.75 16.406 1 97.31 272 TYR A C 1
ATOM 2144 O O . TYR A 1 272 ? -12.195 13.773 15.734 1 97.31 272 TYR A O 1
ATOM 2152 N N . ASP A 1 273 ? -12.734 14.711 17.719 1 95.81 273 ASP A N 1
ATOM 2153 C CA . ASP A 1 273 ? -12.445 13.5 18.484 1 95.81 273 ASP A CA 1
ATOM 2154 C C . ASP A 1 273 ? -13.32 12.336 18.031 1 95.81 273 ASP A C 1
ATOM 2156 O O . ASP A 1 273 ? -12.836 11.211 17.891 1 95.81 273 ASP A O 1
ATOM 2160 N N . LYS A 1 274 ? -14.523 12.609 17.766 1 92.19 274 LYS A N 1
ATOM 2161 C CA . LYS A 1 274 ? -15.469 11.578 17.359 1 92.19 274 LYS A CA 1
ATOM 2162 C C . LYS A 1 274 ? -15.102 11.008 15.984 1 92.19 274 LYS A C 1
ATOM 2164 O O . LYS A 1 274 ? -15.172 9.797 15.773 1 92.19 274 LYS A O 1
ATOM 2169 N N . GLU A 1 275 ? -14.703 11.852 15.156 1 91.81 275 GLU A N 1
ATOM 2170 C CA . GLU A 1 275 ? -14.445 11.438 13.781 1 91.81 275 GLU A CA 1
ATOM 2171 C C . GLU A 1 275 ? -13.094 10.742 13.656 1 91.81 275 GLU A C 1
ATOM 2173 O O . GLU A 1 275 ? -12.867 9.977 12.719 1 91.81 275 GLU A O 1
ATOM 2178 N N . THR A 1 276 ? -12.164 10.984 14.617 1 94.25 276 THR A N 1
ATOM 2179 C CA . THR A 1 276 ? -10.805 10.484 14.461 1 94.25 276 THR A CA 1
ATOM 2180 C C . THR A 1 276 ? -10.539 9.336 15.43 1 94.25 276 THR A C 1
ATOM 2182 O O . THR A 1 276 ? -9.414 8.828 15.508 1 94.25 276 THR A O 1
ATOM 2185 N N . ILE A 1 277 ? -11.523 8.891 16.094 1 90 277 ILE A N 1
ATOM 2186 C CA . ILE A 1 277 ? -11.383 7.965 17.203 1 90 277 ILE A CA 1
ATOM 2187 C C . ILE A 1 277 ? -10.742 6.664 16.734 1 90 277 ILE A C 1
ATOM 2189 O O . ILE A 1 277 ? -10.047 5.988 17.484 1 90 277 ILE A O 1
ATOM 2193 N N . TYR A 1 278 ? -10.867 6.289 15.523 1 87.5 278 TYR A N 1
ATOM 2194 C CA . TYR A 1 278 ? -10.43 4.984 15.039 1 87.5 278 TYR A CA 1
ATOM 2195 C C . TYR A 1 278 ? -9.039 5.066 14.414 1 87.5 278 TYR A C 1
ATOM 2197 O O . TYR A 1 278 ? -8.461 4.047 14.039 1 87.5 278 TYR A O 1
ATOM 2205 N N . PHE A 1 279 ? -8.523 6.203 14.289 1 91 279 PHE A N 1
ATOM 2206 C CA . PHE A 1 279 ? -7.207 6.367 13.68 1 91 279 PHE A CA 1
ATOM 2207 C C . PHE A 1 279 ? -6.109 6.254 14.734 1 91 279 PHE A C 1
ATOM 2209 O O . PHE A 1 279 ? -6.395 6.156 15.93 1 91 279 PHE A O 1
ATOM 2216 N N . ASP A 1 280 ? -4.887 6.137 14.305 1 90.69 280 ASP A N 1
ATOM 2217 C CA . ASP A 1 280 ? -3.715 6.008 15.164 1 90.69 280 ASP A CA 1
ATOM 2218 C C . ASP A 1 280 ? -3.717 7.082 16.25 1 90.69 280 ASP A C 1
ATOM 2220 O O . ASP A 1 280 ? -3.852 8.273 15.961 1 90.69 280 ASP A O 1
ATOM 2224 N N . GLU A 1 281 ? -3.535 6.734 17.453 1 92.38 281 GLU A N 1
ATOM 2225 C CA . GLU A 1 281 ? -3.703 7.602 18.609 1 92.38 281 GLU A CA 1
ATOM 2226 C C . GLU A 1 281 ? -2.664 8.719 18.625 1 92.38 281 GLU A C 1
ATOM 2228 O O . GLU A 1 281 ? -2.992 9.883 18.875 1 92.38 281 GLU A O 1
ATOM 2233 N N . LYS A 1 282 ? -1.5 8.391 18.375 1 93.81 282 LYS A N 1
ATOM 2234 C CA . LYS A 1 282 ? -0.436 9.391 18.391 1 93.81 282 LYS A CA 1
ATOM 2235 C C . LYS A 1 282 ? -0.68 10.477 17.359 1 93.81 282 LYS A C 1
ATOM 2237 O O . LYS A 1 282 ? -0.493 11.664 17.641 1 93.81 282 LYS A O 1
ATOM 2242 N N . VAL A 1 283 ? -1.146 10.047 16.25 1 94.25 283 VAL A N 1
ATOM 2243 C CA . VAL A 1 283 ? -1.393 10.977 15.156 1 94.25 283 VAL A CA 1
ATOM 2244 C C . VAL A 1 283 ? -2.598 11.852 15.484 1 94.25 283 VAL A C 1
ATOM 2246 O O . VAL A 1 283 ? -2.543 13.078 15.336 1 94.25 283 VA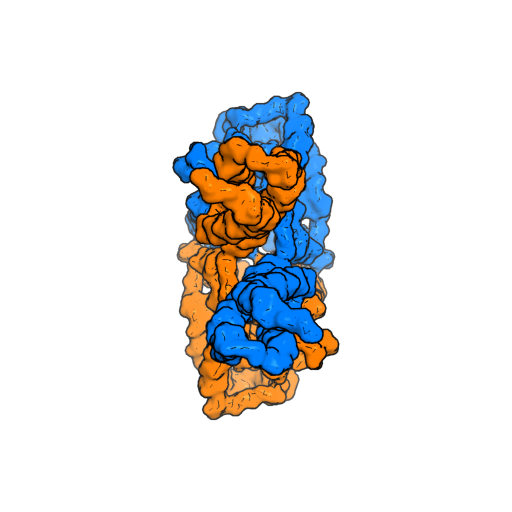L A O 1
ATOM 2249 N N . ARG A 1 284 ? -3.648 11.203 15.906 1 95.69 284 ARG A N 1
ATOM 2250 C CA . ARG A 1 284 ? -4.867 11.953 16.172 1 95.69 284 ARG A CA 1
ATOM 2251 C C . ARG A 1 284 ? -4.637 13 17.266 1 95.69 284 ARG A C 1
ATOM 2253 O O . ARG A 1 284 ? -5.121 14.125 17.172 1 95.69 284 ARG A O 1
ATOM 2260 N N . ASP A 1 285 ? -3.814 12.625 18.234 1 96.12 285 ASP A N 1
ATOM 2261 C CA . ASP A 1 285 ? -3.521 13.547 19.328 1 96.12 285 ASP A CA 1
ATOM 2262 C C . ASP A 1 285 ? -2.672 14.719 18.859 1 96.12 285 ASP A C 1
ATOM 2264 O O . ASP A 1 285 ? -2.91 15.867 19.234 1 96.12 285 ASP A O 1
ATOM 2268 N N . ALA A 1 286 ? -1.725 14.461 18.094 1 93.88 286 ALA A N 1
ATOM 2269 C CA . ALA A 1 286 ? -0.855 15.516 17.578 1 93.88 286 ALA A CA 1
ATOM 2270 C C . ALA A 1 286 ? -1.642 16.5 16.719 1 93.88 286 ALA A C 1
ATOM 2272 O O . ALA A 1 286 ? -1.464 17.719 16.844 1 93.88 286 ALA A O 1
ATOM 2273 N N . LYS A 1 287 ? -2.479 15.984 15.875 1 95.5 287 LYS A N 1
ATOM 2274 C CA . LYS A 1 287 ? -3.271 16.844 15 1 95.5 287 LYS A CA 1
ATOM 2275 C C . LYS A 1 287 ? -4.309 17.625 15.805 1 95.5 287 LYS A C 1
ATOM 2277 O O . LYS A 1 287 ? -4.648 18.766 15.453 1 95.5 287 LYS A O 1
ATOM 2282 N N . ARG A 1 288 ? -4.777 17 16.859 1 95.69 288 ARG A N 1
ATOM 2283 C CA . ARG A 1 288 ? -5.715 17.672 17.75 1 95.69 288 ARG A CA 1
ATOM 2284 C C . ARG A 1 288 ? -5.074 18.906 18.375 1 95.69 288 ARG A C 1
ATOM 2286 O O . ARG A 1 288 ? -5.699 19.969 18.453 1 95.69 288 ARG A O 1
ATOM 2293 N N . LEU A 1 289 ? -3.869 18.703 18.859 1 93 289 LEU A N 1
ATOM 2294 C CA . LEU A 1 289 ? -3.129 19.812 19.469 1 93 289 LEU A CA 1
ATOM 2295 C C . LEU A 1 289 ? -2.934 20.938 18.469 1 93 289 LEU A C 1
ATOM 2297 O O . LEU A 1 289 ? -3.098 22.109 18.812 1 93 289 LEU A O 1
ATOM 2301 N N . HIS A 1 290 ? -2.617 20.609 17.328 1 89.38 290 HIS A N 1
ATOM 2302 C CA . HIS A 1 290 ? -2.436 21.609 16.281 1 89.38 290 HIS A CA 1
ATOM 2303 C C . HIS A 1 290 ? -3.738 22.344 15.992 1 89.38 290 HIS A C 1
ATOM 2305 O O . HIS A 1 290 ? -3.734 23.562 15.789 1 89.38 290 HIS A O 1
ATOM 2311 N N . LEU A 1 291 ? -4.773 21.562 15.906 1 93.12 291 LEU A N 1
ATOM 2312 C CA . LEU A 1 291 ? -6.094 22.156 15.703 1 93.12 291 LEU A CA 1
ATOM 2313 C C . LEU A 1 291 ? -6.434 23.125 16.828 1 93.12 291 LEU A C 1
ATOM 2315 O O . LEU A 1 291 ? -6.938 24.219 16.578 1 93.12 291 LEU A O 1
ATOM 2319 N N . GLU A 1 292 ? -6.102 22.703 18 1 91.25 292 GLU A N 1
ATOM 2320 C CA . GLU A 1 292 ? -6.367 23.531 19.172 1 91.25 292 GLU A CA 1
ATOM 2321 C C . GLU A 1 292 ? -5.582 24.844 19.109 1 91.25 292 GLU A C 1
ATOM 2323 O O . GLU A 1 292 ? -6.121 25.922 19.391 1 91.25 292 GLU A O 1
ATOM 2328 N N . ILE A 1 293 ? -4.383 24.781 18.734 1 85 293 ILE A N 1
ATOM 2329 C CA . ILE A 1 293 ? -3.514 25.953 18.641 1 85 293 ILE A CA 1
ATOM 2330 C C . ILE A 1 293 ? -4.031 26.891 17.562 1 85 293 ILE A C 1
ATOM 2332 O O . ILE A 1 293 ? -4.121 28.109 17.766 1 85 293 ILE A O 1
ATOM 2336 N N . LYS A 1 294 ? -4.414 26.391 16.5 1 85.12 294 LYS A N 1
ATOM 2337 C CA . LYS A 1 294 ? -4.926 27.203 15.406 1 85.12 294 LYS A CA 1
ATOM 2338 C C . LYS A 1 294 ? -6.266 27.844 15.766 1 85.12 294 LYS A C 1
ATOM 2340 O O . LYS A 1 294 ? -6.539 28.984 15.391 1 85.12 294 LYS A O 1
ATOM 2345 N N . ALA A 1 295 ? -7.027 27.062 16.406 1 86.56 295 ALA A N 1
ATOM 2346 C CA . ALA A 1 295 ? -8.336 27.547 16.828 1 86.56 295 ALA A CA 1
ATOM 2347 C C . ALA A 1 295 ? -8.203 28.719 17.812 1 86.56 295 ALA A C 1
ATOM 2349 O O . ALA A 1 295 ? -8.969 29.672 17.734 1 86.56 295 ALA A O 1
ATOM 2350 N N . LEU A 1 296 ? -7.172 28.641 18.641 1 81.12 296 LEU A N 1
ATOM 2351 C CA . LEU A 1 296 ? -6.922 29.703 19.625 1 81.12 296 LEU A CA 1
ATOM 2352 C C . LEU A 1 296 ? -6.391 30.953 18.938 1 81.12 296 LEU A C 1
ATOM 2354 O O . LEU A 1 296 ? -6.68 32.062 19.391 1 81.12 296 LEU A O 1
ATOM 2358 N N . ASN A 1 297 ? -5.68 30.797 17.969 1 75.62 297 ASN A N 1
ATOM 2359 C CA . ASN A 1 297 ? -5.168 31.953 17.234 1 75.62 297 ASN A CA 1
ATOM 2360 C C . ASN A 1 297 ? -6.281 32.688 16.484 1 75.62 297 ASN A C 1
ATOM 2362 O O . ASN A 1 297 ? -6.215 33.875 16.281 1 75.62 297 ASN A O 1
ATOM 2366 N N . VAL A 1 298 ? -7.172 31.938 16.062 1 66.88 298 VAL A N 1
ATOM 2367 C CA . VAL A 1 298 ? -8.352 32.562 15.445 1 66.88 298 VAL A CA 1
ATOM 2368 C C . VAL A 1 298 ? -9.078 33.406 16.469 1 66.88 298 VAL A C 1
ATOM 2370 O O . VAL A 1 298 ? -9.531 34.531 16.156 1 66.88 298 VAL A O 1
ATOM 2373 N N . ASP A 1 299 ? -8.984 32.969 17.719 1 61.34 299 ASP A N 1
ATOM 2374 C CA . ASP A 1 299 ? -9.594 33.656 18.844 1 61.34 299 ASP A CA 1
ATOM 2375 C C . ASP A 1 299 ? -8.805 34.906 19.219 1 61.34 299 ASP A C 1
ATOM 2377 O O . ASP A 1 299 ? -9.391 35.938 19.547 1 61.34 299 ASP A O 1
ATOM 2381 N N . GLN A 1 300 ? -7.5 34.688 19.344 1 57.94 300 GLN A N 1
ATOM 2382 C CA . GLN A 1 300 ? -6.656 35.812 19.75 1 57.94 300 GLN A CA 1
ATOM 2383 C C . GLN A 1 300 ? -6.824 37 18.812 1 57.94 300 GLN A C 1
ATOM 2385 O O . GLN A 1 300 ? -6.773 38.156 19.25 1 57.94 300 GLN A O 1
ATOM 2390 N N . HIS A 1 301 ? -7.016 36.656 17.672 1 53.91 301 HIS A N 1
ATOM 2391 C CA . HIS A 1 301 ? -7.355 37.75 16.797 1 53.91 301 HIS A CA 1
ATOM 2392 C C . HIS A 1 301 ? -8.633 38.469 17.25 1 53.91 301 HIS A C 1
ATOM 2394 O O . HIS A 1 301 ? -8.75 39.688 17.125 1 53.91 301 HIS A O 1
ATOM 2400 N N . VAL A 1 302 ? -9.336 37.594 17.984 1 47.69 302 VAL A N 1
ATOM 2401 C CA . VAL A 1 302 ? -10.547 38.156 18.578 1 47.69 302 VAL A CA 1
ATOM 2402 C C . VAL A 1 302 ? -10.211 38.812 19.906 1 47.69 302 VAL A C 1
ATOM 2404 O O . VAL A 1 302 ? -10.75 39.875 20.234 1 47.69 302 VAL A O 1
ATOM 2407 N N . ASN A 1 303 ? -9.273 38.125 20.766 1 48.94 303 ASN A N 1
ATOM 2408 C CA . ASN A 1 303 ? -8.953 38.594 22.109 1 48.94 303 ASN A CA 1
ATOM 2409 C C . ASN A 1 303 ? -8.062 39.844 22.047 1 48.94 303 ASN A C 1
ATOM 2411 O O . ASN A 1 303 ? -8.156 40.719 22.906 1 48.94 303 ASN A O 1
ATOM 2415 N N . VAL A 1 304 ? -7.023 39.812 21.266 1 45.91 304 VAL A N 1
ATOM 2416 C CA . VAL A 1 304 ? -6.246 41.062 21.219 1 45.91 304 VAL A CA 1
ATOM 2417 C C . VAL A 1 304 ? -7.188 42.25 21.094 1 45.91 304 VAL A C 1
ATOM 2419 O O . VAL A 1 304 ? -6.91 43.312 21.641 1 45.91 304 VAL A O 1
ATOM 2422 N N . PHE A 1 305 ? -8.258 42 20.609 1 39.09 305 PHE A N 1
ATOM 2423 C CA . PHE A 1 305 ? -9.211 43.094 20.625 1 39.09 305 PHE A CA 1
ATOM 2424 C C . PHE A 1 305 ? -9.719 43.344 22.047 1 39.09 305 PHE A C 1
ATOM 2426 O O . PHE A 1 305 ? -9.984 44.5 22.438 1 39.09 305 PHE A O 1
ATOM 2433 N N . TYR A 1 306 ? -9.773 42.25 22.797 1 38.22 306 TYR A N 1
ATOM 2434 C CA . TYR A 1 306 ? -10.266 42.406 24.156 1 38.22 306 TYR A CA 1
ATOM 2435 C C . TYR A 1 306 ? -9.227 43.062 25.047 1 38.22 306 TYR A C 1
ATOM 2437 O O . TYR A 1 306 ? -9.562 43.844 25.922 1 38.22 306 TYR A O 1
ATOM 2445 N N . THR A 1 307 ? -7.98 42.5 25.031 1 38.06 307 THR A N 1
ATOM 2446 C CA . THR A 1 307 ? -7.039 43.156 25.953 1 38.06 307 THR A CA 1
ATOM 2447 C C . THR A 1 307 ? -6.996 44.656 25.719 1 38.06 307 THR A C 1
ATOM 2449 O O . THR A 1 307 ? -6.648 45.406 26.625 1 38.06 307 THR A O 1
ATOM 2452 N N . ASN A 1 308 ? -7.191 45.094 24.641 1 35.75 308 ASN A N 1
ATOM 2453 C CA . ASN A 1 308 ? -7.305 46.562 24.578 1 35.75 308 ASN A CA 1
ATOM 2454 C C . ASN A 1 308 ? -8.539 47.062 25.328 1 35.75 308 ASN A C 1
ATOM 2456 O O . ASN A 1 308 ? -8.578 48.219 25.766 1 35.75 308 ASN A O 1
ATOM 2460 N N . HIS A 1 309 ? -9.68 46.312 25.281 1 34.09 309 HIS A N 1
ATOM 2461 C CA . HIS A 1 309 ? -10.836 46.781 26.031 1 34.09 309 HIS A CA 1
ATOM 2462 C C . HIS A 1 309 ? -10.93 46.094 27.391 1 34.09 309 HIS A C 1
ATOM 2464 O O . HIS A 1 309 ? -11.891 46.312 28.141 1 34.09 309 HIS A O 1
ATOM 2470 N N . VAL A 1 310 ? -10.453 45 27.734 1 32.59 310 VAL A N 1
ATOM 2471 C CA . VAL A 1 310 ? -10.594 44.5 29.094 1 32.59 310 VAL A CA 1
ATOM 2472 C C . VAL A 1 310 ? -9.891 45.438 30.078 1 32.59 310 VAL A C 1
ATOM 2474 O O . VAL A 1 310 ? -8.672 45.625 30.016 1 32.59 310 VAL A O 1
ATOM 2477 N N . ILE A 1 311 ? -10.57 46.594 30.547 1 27.78 311 ILE A N 1
ATOM 2478 C CA . ILE A 1 311 ? -10.43 47.312 31.797 1 27.78 311 ILE A CA 1
ATOM 2479 C C . ILE A 1 311 ? -10.242 46.344 32.969 1 27.78 311 ILE A C 1
ATOM 2481 O O . ILE A 1 311 ? -10.992 45.375 33.094 1 27.78 311 ILE A O 1
ATOM 2485 N N . ILE A 1 312 ? -9 46.125 33.5 1 23.95 312 ILE A N 1
ATOM 2486 C CA . ILE A 1 312 ? -8.602 45.688 34.812 1 23.95 312 ILE A CA 1
ATOM 2487 C C . ILE A 1 312 ? -9.633 46.125 35.844 1 23.95 312 ILE A C 1
ATOM 2489 O O . ILE A 1 312 ? -9.758 47.312 36.156 1 23.95 312 ILE A O 1
ATOM 2493 N N . TYR A 1 313 ? -11.016 45.844 35.812 1 22.45 313 TYR A N 1
ATOM 2494 C CA . TYR A 1 313 ? -11.648 46 37.094 1 22.45 313 TYR A CA 1
ATOM 2495 C C . TYR A 1 313 ? -11.25 44.875 38.031 1 22.45 313 TYR A C 1
ATOM 2497 O O . TYR A 1 313 ? -11.047 43.75 37.625 1 22.45 313 TYR A O 1
ATOM 2505 N N . MET B 1 1 ? -9.547 -13.734 -16.172 1 47.75 1 MET B N 1
ATOM 2506 C CA . MET B 1 1 ? -8.547 -13.078 -17.016 1 47.75 1 MET B CA 1
ATOM 2507 C C . MET B 1 1 ? -8.328 -13.852 -18.297 1 47.75 1 MET B C 1
ATOM 2509 O O . MET B 1 1 ? -8.344 -15.086 -18.297 1 47.75 1 MET B O 1
ATOM 2513 N N . ASP B 1 2 ? -8.539 -13.258 -19.391 1 50.5 2 ASP B N 1
ATOM 2514 C CA . ASP B 1 2 ? -8.281 -13.953 -20.656 1 50.5 2 ASP B CA 1
ATOM 2515 C C . ASP B 1 2 ? -6.785 -14.227 -20.828 1 50.5 2 ASP B C 1
ATOM 2517 O O . ASP B 1 2 ? -5.996 -13.297 -21 1 50.5 2 ASP B O 1
ATOM 2521 N N . ALA B 1 3 ? -6.395 -15.398 -20.594 1 54.81 3 ALA B N 1
ATOM 2522 C CA . ALA B 1 3 ? -5.008 -15.859 -20.625 1 54.81 3 ALA B CA 1
ATOM 2523 C C . ALA B 1 3 ? -4.324 -15.492 -21.938 1 54.81 3 ALA B C 1
ATOM 2525 O O . ALA B 1 3 ? -3.139 -15.156 -21.953 1 54.81 3 ALA B O 1
ATOM 2526 N N . TYR B 1 4 ? -5.117 -15.438 -22.953 1 52.22 4 TYR B N 1
ATOM 2527 C CA . TYR B 1 4 ? -4.492 -15.273 -24.25 1 52.22 4 TYR B CA 1
ATOM 2528 C C . TYR B 1 4 ? -4.465 -13.805 -24.672 1 52.22 4 TYR B C 1
ATOM 2530 O O . TYR B 1 4 ? -3.762 -13.438 -25.609 1 52.22 4 TYR B O 1
ATOM 2538 N N . LYS B 1 5 ? -5.242 -13.078 -23.984 1 53.81 5 LYS B N 1
ATOM 2539 C CA . LYS B 1 5 ? -5.23 -11.672 -24.391 1 53.81 5 LYS B CA 1
ATOM 2540 C C . LYS B 1 5 ? -4.488 -10.812 -23.375 1 53.81 5 LYS B C 1
ATOM 2542 O O . LYS B 1 5 ? -4.707 -9.602 -23.297 1 53.81 5 LYS B O 1
ATOM 2547 N N . GLY B 1 6 ? -3.787 -11.438 -22.734 1 56.47 6 GLY B N 1
ATOM 2548 C CA . GLY B 1 6 ? -2.85 -10.609 -21.984 1 56.47 6 GLY B CA 1
ATOM 2549 C C . GLY B 1 6 ? -3.299 -10.336 -20.562 1 56.47 6 GLY B C 1
ATOM 2550 O O . GLY B 1 6 ? -2.889 -9.344 -19.953 1 56.47 6 GLY B O 1
ATOM 2551 N N . ARG B 1 7 ? -4.09 -11.086 -20 1 63.41 7 ARG B N 1
ATOM 2552 C CA . ARG B 1 7 ? -4.484 -11.008 -18.594 1 63.41 7 ARG B CA 1
ATOM 2553 C C . ARG B 1 7 ? -5.102 -9.648 -18.281 1 63.41 7 ARG B C 1
ATOM 2555 O O . ARG B 1 7 ? -4.637 -8.945 -17.375 1 63.41 7 ARG B O 1
ATOM 2562 N N . SER B 1 8 ? -6.035 -9.227 -19.062 1 62.16 8 SER B N 1
ATOM 2563 C CA . SER B 1 8 ? -6.742 -7.957 -18.906 1 62.16 8 SER B CA 1
ATOM 2564 C C . SER B 1 8 ? -7.992 -8.125 -18.047 1 62.16 8 SER B C 1
ATOM 2566 O O . SER B 1 8 ? -8.5 -9.234 -17.891 1 62.16 8 SER B O 1
ATOM 2568 N N . GLN B 1 9 ? -8.297 -7.047 -17.516 1 68.31 9 GLN B N 1
ATOM 2569 C CA . GLN B 1 9 ? -9.484 -6.984 -16.688 1 68.31 9 GLN B CA 1
ATOM 2570 C C . GLN B 1 9 ? -10.703 -7.555 -17.406 1 68.31 9 GLN B C 1
ATOM 2572 O O . GLN B 1 9 ? -10.961 -7.207 -18.562 1 68.31 9 GLN B O 1
ATOM 2577 N N . THR B 1 10 ? -11.391 -8.539 -16.797 1 65.06 10 THR B N 1
ATOM 2578 C CA . THR B 1 10 ? -12.547 -9.18 -17.391 1 65.06 10 THR B CA 1
ATOM 2579 C C . THR B 1 10 ? -13.836 -8.461 -17 1 65.06 10 THR B C 1
ATOM 2581 O O . THR B 1 10 ? -14.688 -8.203 -17.859 1 65.06 10 THR B O 1
ATOM 2584 N N . THR B 1 11 ? -14.023 -8.156 -15.766 1 72.19 11 THR B N 1
ATOM 2585 C CA . THR B 1 11 ? -15.211 -7.473 -15.266 1 72.19 11 THR B CA 1
ATOM 2586 C C . THR B 1 11 ? -14.891 -6.027 -14.898 1 72.19 11 THR B C 1
ATOM 2588 O O . THR B 1 11 ? -13.914 -5.758 -14.195 1 72.19 11 THR B O 1
ATOM 2591 N N . LYS B 1 12 ? -15.648 -5.125 -15.602 1 78.31 12 LYS B N 1
ATOM 2592 C CA . LYS B 1 12 ? -15.547 -3.717 -15.234 1 78.31 12 LYS B CA 1
ATOM 2593 C C . LYS B 1 12 ? -16.75 -3.273 -14.406 1 78.31 12 LYS B C 1
ATOM 2595 O O . LYS B 1 12 ? -17.891 -3.383 -14.859 1 78.31 12 LYS B O 1
ATOM 2600 N N . GLY B 1 13 ? -16.484 -2.967 -13.156 1 85.88 13 GLY B N 1
ATOM 2601 C CA . GLY B 1 13 ? -17.562 -2.535 -12.281 1 85.88 13 GLY B CA 1
ATOM 2602 C C . GLY B 1 13 ? -18.203 -3.678 -11.516 1 85.88 13 GLY B C 1
ATOM 2603 O O . GLY B 1 13 ? -17.516 -4.602 -11.078 1 85.88 13 GLY B O 1
ATOM 2604 N N . ILE B 1 14 ? -19.516 -3.506 -11.164 1 91.69 14 ILE B N 1
ATOM 2605 C CA . ILE B 1 14 ? -20.281 -4.496 -10.422 1 91.69 14 ILE B CA 1
ATOM 2606 C C . ILE B 1 14 ? -21.422 -5.016 -11.289 1 91.69 14 ILE B C 1
ATOM 2608 O O . ILE B 1 14 ? -22.203 -4.23 -11.836 1 91.69 14 ILE B O 1
ATOM 2612 N N . TRP B 1 15 ? -21.516 -6.316 -11.414 1 93.44 15 TRP B N 1
ATOM 2613 C CA . TRP B 1 15 ? -22.562 -6.953 -12.211 1 93.44 15 TRP B CA 1
ATOM 2614 C C . TRP B 1 15 ? -23.391 -7.914 -11.352 1 93.44 15 TRP B C 1
ATOM 2616 O O . TRP B 1 15 ? -22.859 -8.562 -10.445 1 93.44 15 TRP B O 1
ATOM 2626 N N . MET B 1 16 ? -24.734 -7.949 -11.625 1 93.38 16 MET B N 1
ATOM 2627 C CA . MET B 1 16 ? -25.625 -8.867 -10.906 1 93.38 16 MET B CA 1
ATOM 2628 C C . MET B 1 16 ? -26.438 -9.711 -11.875 1 93.38 16 MET B C 1
ATOM 2630 O O . MET B 1 16 ? -26.875 -9.219 -12.914 1 93.38 16 MET B O 1
ATOM 2634 N N . ALA B 1 17 ? -26.516 -10.953 -11.531 1 94.31 17 ALA B N 1
ATOM 2635 C CA . ALA B 1 17 ? -27.344 -11.844 -12.352 1 94.31 17 ALA B CA 1
ATOM 2636 C C . ALA B 1 17 ? -27.984 -12.938 -11.5 1 94.31 17 ALA B C 1
ATOM 2638 O O . ALA B 1 17 ? -27.469 -13.297 -10.445 1 94.31 17 ALA B O 1
ATOM 2639 N N . ASN B 1 18 ? -29.094 -13.398 -11.992 1 94.88 18 ASN B N 1
ATOM 2640 C CA . ASN B 1 18 ? -29.75 -14.539 -11.367 1 94.88 18 ASN B CA 1
ATOM 2641 C C . ASN B 1 18 ? -28.969 -15.828 -11.594 1 94.88 18 ASN B C 1
ATOM 2643 O O . ASN B 1 18 ? -28.484 -16.078 -12.703 1 94.88 18 ASN B O 1
ATOM 2647 N N . CYS B 1 19 ? -28.766 -16.578 -10.5 1 95.38 19 CYS B N 1
ATOM 2648 C CA . CYS B 1 19 ? -28.156 -17.891 -10.633 1 95.38 19 CYS B CA 1
ATOM 2649 C C . CYS B 1 19 ? -29.172 -18.922 -11.086 1 95.38 19 CYS B C 1
ATOM 2651 O O . CYS B 1 19 ? -29.875 -19.516 -10.258 1 95.38 19 CYS B O 1
ATOM 2653 N N . VAL B 1 20 ? -29.078 -19.266 -12.336 1 93.88 20 VAL B N 1
ATOM 2654 C CA . VAL B 1 20 ? -30.078 -20.141 -12.93 1 93.88 20 VAL B CA 1
ATOM 2655 C C . VAL B 1 20 ? -29.969 -21.531 -12.32 1 93.88 20 VAL B C 1
ATOM 2657 O O . VAL B 1 20 ? -28.875 -22.094 -12.203 1 93.88 20 VAL B O 1
ATOM 2660 N N . GLY B 1 21 ? -31.094 -22.078 -11.914 1 93.88 21 GLY B N 1
ATOM 2661 C CA . GLY B 1 21 ? -31.156 -23.438 -11.422 1 93.88 21 GLY B CA 1
ATOM 2662 C C . GLY B 1 21 ? -30.875 -23.547 -9.93 1 93.88 21 GLY B C 1
ATOM 2663 O O . GLY B 1 21 ? -30.906 -24.641 -9.367 1 93.88 21 GLY B O 1
ATOM 2664 N N . ILE B 1 22 ? -30.547 -22.484 -9.336 1 94.94 22 ILE B N 1
ATOM 2665 C CA . ILE B 1 22 ? -30.281 -22.516 -7.906 1 94.94 22 ILE B CA 1
ATOM 2666 C C . ILE B 1 22 ? -31.5 -22.031 -7.137 1 94.94 22 ILE B C 1
ATOM 2668 O O . ILE B 1 22 ? -32.031 -20.953 -7.418 1 94.94 22 ILE B O 1
ATOM 2672 N N . GLU B 1 23 ? -32.062 -22.875 -6.207 1 93.75 23 GLU B N 1
ATOM 2673 C CA . GLU B 1 23 ? -33.188 -22.516 -5.363 1 93.75 23 GLU B CA 1
ATOM 2674 C C . GLU B 1 23 ? -32.781 -22.422 -3.896 1 93.75 23 GLU B C 1
ATOM 2676 O O . GLU B 1 23 ? -31.953 -23.203 -3.426 1 93.75 23 GLU B O 1
ATOM 2681 N N . PRO B 1 24 ? -33.5 -21.484 -3.057 1 92.88 24 PRO B N 1
ATOM 2682 C CA . PRO B 1 24 ? -34.375 -20.422 -3.516 1 92.88 24 PRO B CA 1
ATOM 2683 C C . PRO B 1 24 ? -33.656 -19.375 -4.355 1 92.88 24 PRO B C 1
ATOM 2685 O O . PRO B 1 24 ? -32.469 -19.484 -4.609 1 92.88 24 PRO B O 1
ATOM 2688 N N . LEU B 1 25 ? -34.344 -18.375 -4.824 1 92.94 25 LEU B N 1
ATOM 2689 C CA . LEU B 1 25 ? -33.781 -17.328 -5.684 1 92.94 25 LEU B CA 1
ATOM 2690 C C . LEU B 1 25 ? -32.438 -16.844 -5.141 1 92.94 25 LEU B C 1
ATOM 2692 O O . LEU B 1 25 ? -32.344 -16.391 -3.994 1 92.94 25 LEU B O 1
ATOM 2696 N N . THR B 1 26 ? -31.406 -17.047 -5.953 1 94.94 26 THR B N 1
ATOM 2697 C CA . THR B 1 26 ? -30.047 -16.625 -5.617 1 94.94 26 THR B CA 1
ATOM 2698 C C . THR B 1 26 ? -29.5 -15.672 -6.672 1 94.94 26 THR B C 1
ATOM 2700 O O . THR B 1 26 ? -29.547 -15.969 -7.867 1 94.94 26 THR B O 1
ATOM 2703 N N . ILE B 1 27 ? -29.125 -14.477 -6.199 1 95.19 27 ILE B N 1
ATOM 2704 C CA . ILE B 1 27 ? -28.531 -13.469 -7.078 1 95.19 27 ILE B CA 1
ATOM 2705 C C . ILE B 1 27 ? -27.016 -13.438 -6.879 1 95.19 27 ILE B C 1
ATOM 2707 O O . ILE B 1 27 ? -26.531 -13.375 -5.746 1 95.19 27 ILE B O 1
ATOM 2711 N N . ALA B 1 28 ? -26.25 -13.578 -8.023 1 96.12 28 ALA B N 1
ATOM 2712 C CA . ALA B 1 28 ? -24.797 -13.477 -7.977 1 96.12 28 ALA B CA 1
ATOM 2713 C C . ALA B 1 28 ? -24.328 -12.078 -8.359 1 96.12 28 ALA B C 1
ATOM 2715 O O . ALA B 1 28 ? -24.828 -11.492 -9.32 1 96.12 28 ALA B O 1
ATOM 2716 N N . MET B 1 29 ? -23.516 -11.539 -7.527 1 96 29 MET B N 1
ATOM 2717 C CA . MET B 1 29 ? -22.859 -10.266 -7.801 1 96 29 MET B CA 1
ATOM 2718 C C . MET B 1 29 ? -21.375 -10.469 -8.117 1 96 29 MET B C 1
ATOM 2720 O O . MET B 1 29 ? -20.656 -11.078 -7.336 1 96 29 MET B O 1
ATOM 2724 N N . ASP B 1 30 ? -20.984 -10.039 -9.289 1 94.62 30 ASP B N 1
ATOM 2725 C CA . ASP B 1 30 ? -19.609 -10.164 -9.75 1 94.62 30 ASP B CA 1
ATOM 2726 C C . ASP B 1 30 ? -18.891 -8.812 -9.727 1 94.62 30 ASP B C 1
ATOM 2728 O O . ASP B 1 30 ? -19.359 -7.844 -10.336 1 94.62 30 ASP B O 1
ATOM 2732 N N . LEU B 1 31 ? -17.828 -8.797 -8.93 1 92.88 31 LEU B N 1
ATOM 2733 C CA . LEU B 1 31 ? -17.078 -7.562 -8.797 1 92.88 31 LEU B CA 1
ATOM 2734 C C . LEU B 1 31 ? -15.82 -7.598 -9.664 1 92.88 31 LEU B C 1
ATOM 2736 O O . LEU B 1 31 ? -15.227 -8.664 -9.867 1 92.88 31 LEU B O 1
ATOM 2740 N N . GLU B 1 32 ? -15.469 -6.441 -10.117 1 84.31 32 GLU B N 1
ATOM 2741 C CA . GLU B 1 32 ? -14.172 -6.316 -10.773 1 84.31 32 GLU B CA 1
ATOM 2742 C C . GLU B 1 32 ? -13.047 -6.797 -9.867 1 84.31 32 GLU B C 1
ATOM 2744 O O . GLU B 1 32 ? -13.086 -6.582 -8.648 1 84.31 32 GLU B O 1
ATOM 2749 N N . GLY B 1 33 ? -12.055 -7.391 -10.477 1 82.12 33 GLY B N 1
ATOM 2750 C CA . GLY B 1 33 ? -10.922 -7.902 -9.719 1 82.12 33 GLY B CA 1
ATOM 2751 C C . GLY B 1 33 ? -10.188 -6.828 -8.945 1 82.12 33 GLY B C 1
ATOM 2752 O O . GLY B 1 33 ? -10.117 -5.676 -9.383 1 82.12 33 GLY B O 1
ATOM 2753 N N . THR B 1 34 ? -9.719 -7.281 -7.816 1 84 34 THR B N 1
ATOM 2754 C CA . THR B 1 34 ? -8.883 -6.395 -7.012 1 84 34 THR B CA 1
ATOM 2755 C C . THR B 1 34 ? -7.43 -6.461 -7.469 1 84 34 THR B C 1
ATOM 2757 O O . THR B 1 34 ? -7.02 -7.426 -8.117 1 84 34 THR B O 1
ATOM 2760 N N . ASP B 1 35 ? -6.676 -5.406 -7.258 1 84 35 ASP B N 1
ATOM 2761 C CA . ASP B 1 35 ? -5.23 -5.379 -7.477 1 84 35 ASP B CA 1
ATOM 2762 C C . ASP B 1 35 ? -4.902 -5.398 -8.969 1 84 35 ASP B C 1
ATOM 2764 O O . ASP B 1 35 ? -3.824 -5.848 -9.367 1 84 35 ASP B O 1
ATOM 2768 N N . GLY B 1 36 ? -5.859 -4.965 -9.773 1 80.75 36 GLY B N 1
ATOM 2769 C CA . GLY B 1 36 ? -5.605 -4.934 -11.203 1 80.75 36 GLY B CA 1
ATOM 2770 C C . GLY B 1 36 ? -4.648 -3.832 -11.617 1 80.75 36 GLY B C 1
ATOM 2771 O O . GLY B 1 36 ? -4.68 -2.734 -11.055 1 80.75 36 GLY B O 1
ATOM 2772 N N . ARG B 1 37 ? -3.902 -4.148 -12.625 1 76.81 37 ARG B N 1
ATOM 2773 C CA . ARG B 1 37 ? -2.924 -3.184 -13.109 1 76.81 37 ARG B CA 1
ATOM 2774 C C . ARG B 1 37 ? -3.611 -1.972 -13.734 1 76.81 37 ARG B C 1
ATOM 2776 O O . ARG B 1 37 ? -3.029 -0.887 -13.797 1 76.81 37 ARG B O 1
ATOM 2783 N N . GLU B 1 38 ? -4.828 -2.133 -14.219 1 74.44 38 GLU B N 1
ATOM 2784 C CA . GLU B 1 38 ? -5.555 -1.07 -14.906 1 74.44 38 GLU B CA 1
ATOM 2785 C C . GLU B 1 38 ? -5.855 0.095 -13.969 1 74.44 38 GLU B C 1
ATOM 2787 O O . GLU B 1 38 ? -5.777 1.258 -14.367 1 74.44 38 GLU B O 1
ATOM 2792 N N . ARG B 1 39 ? -6.148 -0.186 -12.789 1 70.88 39 ARG B N 1
ATOM 2793 C CA . ARG B 1 39 ? -6.457 0.869 -11.828 1 70.88 39 ARG B CA 1
ATOM 2794 C C . ARG B 1 39 ? -5.191 1.397 -11.172 1 70.88 39 ARG B C 1
ATOM 2796 O O . ARG B 1 39 ? -5.109 2.578 -10.82 1 70.88 39 ARG B O 1
ATOM 2803 N N . GLY B 1 40 ? -4.238 0.561 -11.188 1 69.25 40 GLY B N 1
ATOM 2804 C CA . GLY B 1 40 ? -2.977 0.976 -10.594 1 69.25 40 GLY B CA 1
ATOM 2805 C C . GLY B 1 40 ? -3.094 1.349 -9.133 1 69.25 40 GLY B C 1
ATOM 2806 O O . GLY B 1 40 ? -4.027 0.921 -8.445 1 69.25 40 GLY B O 1
ATOM 2807 N N . GLU B 1 41 ? -2.148 2.066 -8.68 1 66.81 41 GLU B N 1
ATOM 2808 C CA . GLU B 1 41 ? -2.078 2.43 -7.27 1 66.81 41 GLU B CA 1
ATOM 2809 C C . GLU B 1 41 ? -2.963 3.635 -6.965 1 66.81 41 GLU B C 1
ATOM 2811 O O . GLU B 1 41 ? -3.305 3.885 -5.805 1 66.81 41 GLU B O 1
ATOM 2816 N N . ASP B 1 42 ? -3.404 4.227 -8 1 65.56 42 ASP B N 1
ATOM 2817 C CA . ASP B 1 42 ? -4.023 5.531 -7.797 1 65.56 42 ASP B CA 1
ATOM 2818 C C . ASP B 1 42 ? -5.539 5.406 -7.656 1 65.56 42 ASP B C 1
ATOM 2820 O O . ASP B 1 42 ? -6.191 6.289 -7.098 1 65.56 42 ASP B O 1
ATOM 2824 N N . ASP B 1 43 ? -6.082 4.422 -8.133 1 69.25 43 ASP B N 1
ATOM 2825 C CA . ASP B 1 43 ? -7.535 4.305 -8.094 1 69.25 43 ASP B CA 1
ATOM 2826 C C . ASP B 1 43 ? -7.961 3.076 -7.285 1 69.25 43 ASP B C 1
ATOM 2828 O O . ASP B 1 43 ? -8.523 2.131 -7.84 1 69.25 43 ASP B O 1
ATOM 2832 N N . THR B 1 44 ? -7.785 3.26 -6.07 1 80.62 44 THR B N 1
ATOM 2833 C CA . THR B 1 44 ? -8.102 2.109 -5.23 1 80.62 44 THR B CA 1
ATOM 2834 C C . THR B 1 44 ? -9.414 2.324 -4.488 1 80.62 44 THR B C 1
ATOM 2836 O O . THR B 1 44 ? -9.891 1.428 -3.791 1 80.62 44 THR B O 1
ATOM 2839 N N . ALA B 1 45 ? -10.047 3.479 -4.699 1 87.19 45 ALA B N 1
ATOM 2840 C CA . ALA B 1 45 ? -11.281 3.789 -3.979 1 87.19 45 ALA B CA 1
ATOM 2841 C C . ALA B 1 45 ? -12.406 2.834 -4.371 1 87.19 45 ALA B C 1
ATOM 2843 O O . ALA B 1 45 ? -13.094 2.289 -3.51 1 87.19 45 ALA B O 1
ATOM 2844 N N . PHE B 1 46 ? -12.523 2.635 -5.668 1 89.56 46 PHE B N 1
ATOM 2845 C CA . PHE B 1 46 ? -13.617 1.793 -6.148 1 89.56 46 PHE B CA 1
ATOM 2846 C C . PHE B 1 46 ? -13.469 0.367 -5.629 1 89.56 46 PHE B C 1
ATOM 2848 O O . PHE B 1 46 ? -14.461 -0.282 -5.289 1 89.56 46 PHE B O 1
ATOM 2855 N N . GLU B 1 47 ? -12.25 -0.1 -5.621 1 91 47 GLU B N 1
ATOM 2856 C CA . GLU B 1 47 ? -11.992 -1.444 -5.117 1 91 47 GLU B CA 1
ATOM 2857 C C . GLU B 1 47 ? -12.43 -1.583 -3.662 1 91 47 GLU B C 1
ATOM 2859 O O . GLU B 1 47 ? -13.078 -2.562 -3.293 1 91 47 GLU B O 1
ATOM 2864 N N . LYS B 1 48 ? -12.102 -0.636 -2.844 1 92.81 48 LYS B N 1
ATOM 2865 C CA . LYS B 1 48 ? -12.492 -0.639 -1.438 1 92.81 48 LYS B CA 1
ATOM 2866 C C . LYS B 1 48 ? -14.008 -0.52 -1.289 1 92.81 48 LYS B C 1
ATOM 2868 O O . LYS B 1 48 ? -14.617 -1.259 -0.516 1 92.81 48 LYS B O 1
ATOM 2873 N N . GLN B 1 49 ? -14.586 0.378 -2.078 1 94.06 49 GLN B N 1
ATOM 2874 C CA . GLN B 1 49 ? -16.031 0.619 -2.018 1 94.06 49 GLN B CA 1
ATOM 2875 C C . GLN B 1 49 ? -16.812 -0.614 -2.461 1 94.06 49 GLN B C 1
ATOM 2877 O O . GLN B 1 49 ? -17.766 -1.018 -1.798 1 94.06 49 GLN B O 1
ATOM 2882 N N . SER B 1 50 ? -16.375 -1.163 -3.557 1 94.25 50 SER B N 1
ATOM 2883 C CA . SER B 1 50 ? -17.094 -2.326 -4.078 1 94.25 50 SER B CA 1
ATOM 2884 C C . SER B 1 50 ? -16.938 -3.523 -3.146 1 94.25 50 SER B C 1
ATOM 2886 O O . SER B 1 50 ? -17.891 -4.281 -2.949 1 94.25 50 SER B O 1
ATOM 2888 N N . ALA B 1 51 ? -15.758 -3.738 -2.596 1 95.19 51 ALA B N 1
ATOM 2889 C CA . ALA B 1 51 ? -15.547 -4.832 -1.649 1 95.19 51 ALA B CA 1
ATOM 2890 C C . ALA B 1 51 ? -16.422 -4.656 -0.409 1 95.19 51 ALA B C 1
ATOM 2892 O O . ALA B 1 51 ? -17.031 -5.617 0.063 1 95.19 51 ALA B O 1
ATOM 2893 N N . LEU B 1 52 ? -16.5 -3.414 0.115 1 96.12 52 LEU B N 1
ATOM 2894 C CA . LEU B 1 52 ? -17.344 -3.135 1.273 1 96.12 52 LEU B CA 1
ATOM 2895 C C . LEU B 1 52 ? -18.812 -3.35 0.939 1 96.12 52 LEU B C 1
ATOM 2897 O O . LEU B 1 52 ? -19.562 -3.881 1.756 1 96.12 52 LEU B O 1
ATOM 2901 N N . PHE B 1 53 ? -19.219 -2.957 -0.239 1 96.75 53 PHE B N 1
ATOM 2902 C CA . PHE B 1 53 ? -20.594 -3.141 -0.693 1 96.75 53 PHE B CA 1
ATOM 2903 C C . PHE B 1 53 ? -20.953 -4.621 -0.736 1 96.75 53 PHE B C 1
ATOM 2905 O O . PHE B 1 53 ? -22.016 -5.02 -0.24 1 96.75 53 PHE B O 1
ATOM 2912 N N . ALA B 1 54 ? -20.031 -5.387 -1.317 1 96.06 54 ALA B N 1
ATOM 2913 C CA . ALA B 1 54 ? -20.25 -6.832 -1.372 1 96.06 54 ALA B CA 1
ATOM 2914 C C . ALA B 1 54 ? -20.406 -7.418 0.029 1 96.06 54 ALA B C 1
ATOM 2916 O O . ALA B 1 54 ? -21.312 -8.211 0.278 1 96.06 54 ALA B O 1
ATOM 2917 N N . LEU B 1 55 ? -19.641 -7.027 0.908 1 95.12 55 LEU B N 1
ATOM 2918 C CA . LEU B 1 55 ? -19.656 -7.539 2.273 1 95.12 55 LEU B CA 1
ATOM 2919 C C . LEU B 1 55 ? -20.938 -7.121 2.99 1 95.12 55 LEU B C 1
ATOM 2921 O O . LEU B 1 55 ? -21.5 -7.895 3.768 1 95.12 55 LEU B O 1
ATOM 2925 N N . ALA B 1 56 ? -21.359 -5.941 2.729 1 94.38 56 ALA B N 1
ATOM 2926 C CA . ALA B 1 56 ? -22.484 -5.355 3.461 1 94.38 56 ALA B CA 1
ATOM 2927 C C . ALA B 1 56 ? -23.812 -5.953 3.002 1 94.38 56 ALA B C 1
ATOM 2929 O O . ALA B 1 56 ? -24.734 -6.098 3.799 1 94.38 56 ALA B O 1
ATOM 2930 N N . ILE B 1 57 ? -23.891 -6.398 1.76 1 94.12 57 ILE B N 1
ATOM 2931 C CA . ILE B 1 57 ? -25.234 -6.715 1.275 1 94.12 57 ILE B CA 1
ATOM 2932 C C . ILE B 1 57 ? -25.344 -8.211 1.008 1 94.12 57 ILE B C 1
ATOM 2934 O O . ILE B 1 57 ? -26.438 -8.742 0.824 1 94.12 57 ILE B O 1
ATOM 2938 N N . SER B 1 58 ? -24.203 -8.93 0.938 1 95.19 58 SER B N 1
ATOM 2939 C CA . SER B 1 58 ? -24.234 -10.328 0.523 1 95.19 58 SER B CA 1
ATOM 2940 C C . SER B 1 58 ? -24.375 -11.258 1.724 1 95.19 58 SER B C 1
ATOM 2942 O O . SER B 1 58 ? -23.859 -10.961 2.807 1 95.19 58 SER B O 1
ATOM 2944 N N . ASP B 1 59 ? -25.031 -12.391 1.455 1 95.69 59 ASP B N 1
ATOM 2945 C CA . ASP B 1 59 ? -25.078 -13.469 2.443 1 95.69 59 ASP B CA 1
ATOM 2946 C C . ASP B 1 59 ? -23.766 -14.266 2.434 1 95.69 59 ASP B C 1
ATOM 2948 O O . ASP B 1 59 ? -23.328 -14.75 3.477 1 95.69 59 ASP B O 1
ATOM 2952 N N . ILE B 1 60 ? -23.266 -14.406 1.248 1 97.25 60 ILE B N 1
ATOM 2953 C CA . ILE B 1 60 ? -22.016 -15.133 1.026 1 97.25 60 ILE B CA 1
ATOM 2954 C C . ILE B 1 60 ? -21.078 -14.281 0.177 1 97.25 60 ILE B C 1
ATOM 2956 O O . ILE B 1 60 ? -21.453 -13.797 -0.89 1 97.25 60 ILE B O 1
ATOM 2960 N N . VAL B 1 61 ? -19.906 -14.047 0.654 1 97.56 61 VAL B N 1
ATOM 2961 C CA . VAL B 1 61 ? -18.875 -13.391 -0.134 1 97.56 61 VAL B CA 1
ATOM 2962 C C . VAL B 1 61 ? -17.812 -14.414 -0.539 1 97.56 61 VAL B C 1
ATOM 2964 O O . VAL B 1 61 ? -17.125 -14.977 0.317 1 97.56 61 VAL B O 1
ATOM 2967 N N . LEU B 1 62 ? -17.766 -14.633 -1.827 1 97.56 62 LEU B N 1
ATOM 2968 C CA . LEU B 1 62 ? -16.781 -15.555 -2.373 1 97.56 62 LEU B CA 1
ATOM 2969 C C . LEU B 1 62 ? -15.484 -14.836 -2.705 1 97.56 62 LEU B C 1
ATOM 2971 O O . LEU B 1 62 ? -15.484 -13.891 -3.494 1 97.56 62 LEU B O 1
ATOM 2975 N N . ILE B 1 63 ? -14.422 -15.172 -2.078 1 96.88 63 ILE B N 1
ATOM 2976 C CA . ILE B 1 63 ? -13.117 -14.57 -2.312 1 96.88 63 ILE B CA 1
ATOM 2977 C C . ILE B 1 63 ? -12.211 -15.578 -3.029 1 96.88 63 ILE B C 1
ATOM 2979 O O . ILE B 1 63 ? -11.758 -16.547 -2.428 1 96.88 63 ILE B O 1
ATOM 2983 N N . ASN B 1 64 ? -12 -15.281 -4.305 1 95.25 64 ASN B N 1
ATOM 2984 C CA . ASN B 1 64 ? -11.07 -16.094 -5.086 1 95.25 64 ASN B CA 1
ATOM 2985 C C . ASN B 1 64 ? -9.625 -15.664 -4.859 1 95.25 64 ASN B C 1
ATOM 2987 O O . ASN B 1 64 ? -9.297 -14.484 -4.965 1 95.25 64 ASN B O 1
ATOM 2991 N N . MET B 1 65 ? -8.781 -16.656 -4.547 1 94.75 65 MET B N 1
ATOM 2992 C CA . MET B 1 65 ? -7.371 -16.312 -4.371 1 94.75 65 MET B CA 1
ATOM 2993 C C . MET B 1 65 ? -6.477 -17.438 -4.887 1 94.75 65 MET B C 1
ATOM 2995 O O . MET B 1 65 ? -6.863 -18.609 -4.859 1 94.75 65 MET B O 1
ATOM 2999 N N . TRP B 1 66 ? -5.336 -17.047 -5.352 1 92.5 66 TRP B N 1
ATOM 3000 C CA . TRP B 1 66 ? -4.359 -18.031 -5.797 1 92.5 66 TRP B CA 1
ATOM 3001 C C . TRP B 1 66 ? -3.686 -18.719 -4.609 1 92.5 66 TRP B C 1
ATOM 3003 O O . TRP B 1 66 ? -3.379 -18.062 -3.609 1 92.5 66 TRP B O 1
ATOM 3013 N N . CYS B 1 67 ? -3.375 -19.906 -4.801 1 92 67 CYS B N 1
ATOM 3014 C CA . CYS B 1 67 ? -2.738 -20.703 -3.752 1 92 67 CYS B CA 1
ATOM 3015 C C . CYS B 1 67 ? -1.436 -20.047 -3.297 1 92 67 CYS B C 1
ATOM 3017 O O . CYS B 1 67 ? -1.16 -19.984 -2.098 1 92 67 CYS B O 1
ATOM 3019 N N . HIS B 1 68 ? -0.693 -19.484 -4.207 1 89.44 68 HIS B N 1
ATOM 3020 C CA . HIS B 1 68 ? 0.62 -18.922 -3.902 1 89.44 68 HIS B CA 1
ATOM 3021 C C . HIS B 1 68 ? 0.496 -17.562 -3.211 1 89.44 68 HIS B C 1
ATOM 3023 O O . HIS B 1 68 ? 1.486 -17.031 -2.713 1 89.44 68 HIS B O 1
ATOM 3029 N N . ASP B 1 69 ? -0.709 -17.047 -3.189 1 92.75 69 ASP B N 1
ATOM 3030 C CA . ASP B 1 69 ? -0.911 -15.773 -2.508 1 92.75 69 ASP B CA 1
ATOM 3031 C C . ASP B 1 69 ? -1.019 -15.969 -0.998 1 92.75 69 ASP B C 1
ATOM 3033 O O . ASP B 1 69 ? -0.862 -15.016 -0.231 1 92.75 69 ASP B O 1
ATOM 3037 N N . ILE B 1 70 ? -1.348 -17.188 -0.598 1 92.31 70 ILE B N 1
ATOM 3038 C CA . ILE B 1 70 ? -1.493 -17.469 0.827 1 92.31 70 ILE B CA 1
ATOM 3039 C C . ILE B 1 70 ? -0.154 -17.266 1.532 1 92.31 70 ILE B C 1
ATOM 3041 O O . ILE B 1 70 ? 0.875 -17.781 1.088 1 92.31 70 ILE B O 1
ATOM 3045 N N . GLY B 1 71 ? -0.124 -16.516 2.57 1 88.69 71 GLY B N 1
ATOM 3046 C CA . GLY B 1 71 ? 1.093 -16.219 3.305 1 88.69 71 GLY B CA 1
ATOM 3047 C C . GLY B 1 71 ? 1.733 -14.906 2.883 1 88.69 71 GLY B C 1
ATOM 3048 O O . GLY B 1 71 ? 2.701 -14.453 3.5 1 88.69 71 GLY B O 1
ATOM 3049 N N . ARG B 1 72 ? 1.237 -14.352 1.851 1 90.12 72 ARG B N 1
ATOM 3050 C CA . ARG B 1 72 ? 1.725 -13.055 1.396 1 90.12 72 ARG B CA 1
ATOM 3051 C C . ARG B 1 72 ? 0.812 -11.93 1.871 1 90.12 72 ARG B C 1
ATOM 3053 O O . ARG B 1 72 ? -0.402 -12.109 1.979 1 90.12 72 ARG B O 1
ATOM 3060 N N . GLU B 1 73 ? 1.362 -10.766 2.09 1 90 73 GLU B N 1
ATOM 3061 C CA . GLU B 1 73 ? 0.613 -9.648 2.67 1 90 73 GLU B CA 1
ATOM 3062 C C . GLU B 1 73 ? -0.23 -8.945 1.614 1 90 73 GLU B C 1
ATOM 3064 O O . GLU B 1 73 ? -1.462 -8.977 1.669 1 90 73 GLU B O 1
ATOM 3069 N N . HIS B 1 74 ? 0.422 -8.453 0.589 1 88.38 74 HIS B N 1
ATOM 3070 C CA . HIS B 1 74 ? -0.269 -7.641 -0.409 1 88.38 74 HIS B CA 1
ATOM 3071 C C . HIS B 1 74 ? -0.92 -8.516 -1.474 1 88.38 74 HIS B C 1
ATOM 3073 O O . HIS B 1 74 ? -2.033 -8.227 -1.923 1 88.38 74 HIS B O 1
ATOM 3079 N N . ALA B 1 75 ? -0.224 -9.555 -1.799 1 91.56 75 ALA B N 1
ATOM 3080 C CA . ALA B 1 75 ? -0.771 -10.43 -2.836 1 91.56 75 ALA B CA 1
ATOM 3081 C C . ALA B 1 75 ? -2.08 -11.062 -2.381 1 91.56 75 ALA B C 1
ATOM 3083 O O . ALA B 1 75 ? -2.973 -11.312 -3.195 1 91.56 75 ALA B O 1
ATOM 3084 N N . ALA B 1 76 ? -2.184 -11.258 -1.08 1 92.44 76 ALA B N 1
ATOM 3085 C CA . ALA B 1 76 ? -3.406 -11.836 -0.526 1 92.44 76 ALA B CA 1
ATOM 3086 C C . ALA B 1 76 ? -4.449 -10.75 -0.259 1 92.44 76 ALA B C 1
ATOM 3088 O O . ALA B 1 76 ? -5.535 -11.039 0.253 1 92.44 76 ALA B O 1
ATOM 3089 N N . ASN B 1 77 ? -4.168 -9.562 -0.563 1 91.5 77 ASN B N 1
ATOM 3090 C CA . ASN B 1 77 ? -5.055 -8.414 -0.402 1 91.5 77 ASN B CA 1
ATOM 3091 C C . ASN B 1 77 ? -5.469 -8.227 1.056 1 91.5 77 ASN B C 1
ATOM 3093 O O . ASN B 1 77 ? -6.609 -7.863 1.339 1 91.5 77 ASN B O 1
ATOM 3097 N N . LYS B 1 78 ? -4.586 -8.5 2.027 1 92.19 78 LYS B N 1
ATOM 3098 C CA . LYS B 1 78 ? -4.867 -8.375 3.455 1 92.19 78 LYS B CA 1
ATOM 3099 C C . LYS B 1 78 ? -5.168 -6.93 3.832 1 92.19 78 LYS B C 1
ATOM 3101 O O . LYS B 1 78 ? -6.098 -6.66 4.594 1 92.19 78 LYS B O 1
ATOM 3106 N N . PRO B 1 79 ? -4.406 -5.934 3.281 1 88.81 79 PRO B N 1
ATOM 3107 C CA . PRO B 1 79 ? -4.723 -4.543 3.617 1 88.81 79 PRO B CA 1
ATOM 3108 C C . PRO B 1 79 ? -6.148 -4.152 3.229 1 88.81 79 PRO B C 1
ATOM 3110 O O . PRO B 1 79 ? -6.812 -3.416 3.961 1 88.81 79 PRO B O 1
ATOM 3113 N N . LEU B 1 80 ? -6.613 -4.629 2.09 1 91 80 LEU B N 1
ATOM 3114 C CA . LEU B 1 80 ? -7.984 -4.359 1.675 1 91 80 LEU B CA 1
ATOM 3115 C C . LEU B 1 80 ? -8.977 -4.957 2.664 1 91 80 LEU B C 1
ATOM 3117 O O . LEU B 1 80 ? -9.938 -4.297 3.066 1 91 80 LEU B O 1
ATOM 3121 N N . LEU B 1 81 ? -8.734 -6.18 3.039 1 93.81 81 LEU B N 1
ATOM 3122 C CA . LEU B 1 81 ? -9.609 -6.848 3.998 1 93.81 81 LEU B CA 1
ATOM 3123 C C . LEU B 1 81 ? -9.648 -6.086 5.32 1 93.81 81 LEU B C 1
ATOM 3125 O O . LEU B 1 81 ? -10.719 -5.914 5.91 1 93.81 81 LEU B O 1
ATOM 3129 N N . LYS B 1 82 ? -8.531 -5.668 5.746 1 91.44 82 LYS B N 1
ATOM 3130 C CA . LYS B 1 82 ? -8.43 -4.879 6.969 1 91.44 82 LYS B CA 1
ATOM 3131 C C . LYS B 1 82 ? -9.289 -3.625 6.887 1 91.44 82 LYS B C 1
ATOM 3133 O O . LYS B 1 82 ? -10.062 -3.33 7.805 1 91.44 82 LYS B O 1
ATOM 3138 N N . THR B 1 83 ? -9.203 -2.93 5.82 1 90.31 83 THR B N 1
ATOM 3139 C CA . THR B 1 83 ? -9.938 -1.689 5.609 1 90.31 83 THR B CA 1
ATOM 3140 C C . THR B 1 83 ? -11.445 -1.949 5.602 1 90.31 83 THR B C 1
ATOM 3142 O O . THR B 1 83 ? -12.203 -1.236 6.258 1 90.31 83 THR B O 1
ATOM 3145 N N . VAL B 1 84 ? -11.852 -2.945 4.902 1 93.38 84 VAL B N 1
ATOM 3146 C CA . VAL B 1 84 ? -13.281 -3.178 4.746 1 93.38 84 VAL B CA 1
ATOM 3147 C C . VAL B 1 84 ? -13.867 -3.678 6.066 1 93.38 84 VAL B C 1
ATOM 3149 O O . VAL B 1 84 ? -15 -3.332 6.418 1 93.38 84 VAL B O 1
ATOM 3152 N N . PHE B 1 85 ? -13.141 -4.496 6.836 1 94.25 85 PHE B N 1
ATOM 3153 C CA . PHE B 1 85 ? -13.594 -4.902 8.164 1 94.25 85 PHE B CA 1
ATOM 3154 C C . PHE B 1 85 ? -13.797 -3.689 9.062 1 94.25 85 PHE B C 1
ATOM 3156 O O . PHE B 1 85 ? -14.836 -3.559 9.719 1 94.25 85 PHE B O 1
ATOM 3163 N N . GLN B 1 86 ? -12.844 -2.85 9.07 1 91.12 86 GLN B N 1
ATOM 3164 C CA . GLN B 1 86 ? -12.867 -1.669 9.93 1 91.12 86 GLN B CA 1
ATOM 3165 C C . GLN B 1 86 ? -14.062 -0.776 9.594 1 91.12 86 GLN B C 1
ATOM 3167 O O . GLN B 1 86 ? -14.805 -0.372 10.492 1 91.12 86 GLN B O 1
ATOM 3172 N N . VAL B 1 87 ? -14.203 -0.479 8.336 1 91.69 87 VAL B N 1
ATOM 3173 C CA . VAL B 1 87 ? -15.242 0.453 7.922 1 91.69 87 VAL B CA 1
ATOM 3174 C C . VAL B 1 87 ? -16.609 -0.198 8.086 1 91.69 87 VAL B C 1
ATOM 3176 O O . VAL B 1 87 ? -17.578 0.465 8.469 1 91.69 87 VAL B O 1
ATOM 3179 N N . MET B 1 88 ? -16.688 -1.458 7.859 1 93.06 88 MET B N 1
ATOM 3180 C CA . MET B 1 88 ? -17.938 -2.182 8.031 1 93.06 88 MET B CA 1
ATOM 3181 C C . MET B 1 88 ? -18.438 -2.076 9.469 1 93.06 88 MET B C 1
ATOM 3183 O O . MET B 1 88 ? -19.609 -1.787 9.703 1 93.06 88 MET B O 1
ATOM 3187 N N . MET B 1 89 ? -17.578 -2.273 10.43 1 91.56 89 MET B N 1
ATOM 3188 C CA . MET B 1 89 ? -17.953 -2.262 11.844 1 91.56 89 MET B CA 1
ATOM 3189 C C . MET B 1 89 ? -18.391 -0.865 12.281 1 91.56 89 MET B C 1
ATOM 3191 O O . MET B 1 89 ? -19.172 -0.719 13.211 1 91.56 89 MET B O 1
ATOM 3195 N N . ARG B 1 90 ? -17.906 0.067 11.57 1 89.25 90 ARG B N 1
ATOM 3196 C CA . ARG B 1 90 ? -18.219 1.447 11.914 1 89.25 90 ARG B CA 1
ATOM 3197 C C . ARG B 1 90 ? -19.562 1.857 11.32 1 89.25 90 ARG B C 1
ATOM 3199 O O . ARG B 1 90 ? -20.328 2.605 11.945 1 89.25 90 ARG B O 1
ATOM 3206 N N . LEU B 1 91 ? -19.859 1.38 10.172 1 90.56 91 LEU B N 1
ATOM 3207 C CA . LEU B 1 91 ? -20.984 1.914 9.414 1 90.56 91 LEU B CA 1
ATOM 3208 C C . LEU B 1 91 ? -22.203 1.022 9.562 1 90.56 91 LEU B C 1
ATOM 3210 O O . LEU B 1 91 ? -23.344 1.486 9.398 1 90.56 91 LEU B O 1
ATOM 3214 N N . PHE B 1 92 ? -22.016 -0.201 9.805 1 89 92 PHE B N 1
ATOM 3215 C CA . PHE B 1 92 ? -23.141 -1.107 9.672 1 89 92 PHE B CA 1
ATOM 3216 C C . PHE B 1 92 ? -23.281 -1.995 10.906 1 89 92 PHE B C 1
ATOM 3218 O O . PHE B 1 92 ? -22.297 -2.244 11.602 1 89 92 PHE B O 1
ATOM 3225 N N . SER B 1 93 ? -24.531 -2.432 11.094 1 83.38 93 SER B N 1
ATOM 3226 C CA . SER B 1 93 ? -24.812 -3.373 12.164 1 83.38 93 SER B CA 1
ATOM 3227 C C . SER B 1 93 ? -24.359 -4.781 11.805 1 83.38 93 SER B C 1
ATOM 3229 O O . SER B 1 93 ? -24.359 -5.16 10.633 1 83.38 93 SER B O 1
ATOM 3231 N N . PRO B 1 94 ? -24.109 -5.504 12.812 1 80.88 94 PRO B N 1
ATOM 3232 C CA . PRO B 1 94 ? -23.578 -6.848 12.57 1 80.88 94 PRO B CA 1
ATOM 3233 C C . PRO B 1 94 ? -24.609 -7.785 11.938 1 80.88 94 PRO B C 1
ATOM 3235 O O . PRO B 1 94 ? -25.781 -7.75 12.305 1 80.88 94 PRO B O 1
ATOM 3238 N N . ARG B 1 95 ? -24.344 -8.328 10.93 1 86.75 95 ARG B N 1
ATOM 3239 C CA . ARG B 1 95 ? -24.984 -9.484 10.312 1 86.75 95 ARG B CA 1
ATOM 3240 C C . ARG B 1 95 ? -23.969 -10.555 9.961 1 86.75 95 ARG B C 1
ATOM 3242 O O . ARG B 1 95 ? -22.828 -10.234 9.578 1 86.75 95 ARG B O 1
ATOM 3249 N N . LYS B 1 96 ? -24.391 -11.742 10.133 1 90.31 96 LYS B N 1
ATOM 3250 C CA . LYS B 1 96 ? -23.406 -12.797 9.914 1 90.31 96 LYS B CA 1
ATOM 3251 C C . LYS B 1 96 ? -23.297 -13.148 8.43 1 90.31 96 LYS B C 1
ATOM 3253 O O . LYS B 1 96 ? -24.297 -13.508 7.797 1 90.31 96 LYS B O 1
ATOM 3258 N N . THR B 1 97 ? -22.203 -12.938 7.898 1 94.44 97 THR B N 1
ATOM 3259 C CA . THR B 1 97 ? -21.891 -13.211 6.5 1 94.44 97 THR B CA 1
ATOM 3260 C C . THR B 1 97 ? -20.891 -14.359 6.379 1 94.44 97 THR B C 1
ATOM 3262 O O . THR B 1 97 ? -19.984 -14.484 7.191 1 94.44 97 THR B O 1
ATOM 3265 N N . THR B 1 98 ? -21.125 -15.242 5.422 1 97.25 98 THR B N 1
ATOM 3266 C CA . THR B 1 98 ? -20.156 -16.297 5.16 1 97.25 98 THR B CA 1
ATOM 3267 C C . THR B 1 98 ? -19.062 -15.797 4.23 1 97.25 98 THR B C 1
ATOM 3269 O O . THR B 1 98 ? -19.328 -15.328 3.129 1 97.25 98 THR B O 1
ATOM 3272 N N . LEU B 1 99 ? -17.844 -15.852 4.703 1 97.75 99 LEU B N 1
ATOM 3273 C CA . LEU B 1 99 ? -16.672 -15.656 3.846 1 97.75 99 LEU B CA 1
ATOM 3274 C C . LEU B 1 99 ? -16.188 -16.984 3.283 1 97.75 99 LEU B C 1
ATOM 3276 O O . LEU B 1 99 ? -15.625 -17.797 4.016 1 97.75 99 LEU B O 1
ATOM 3280 N N . LEU B 1 100 ? -16.484 -17.188 2.023 1 98.19 100 LEU B N 1
ATOM 3281 C CA . LEU B 1 100 ? -16.062 -18.406 1.353 1 98.19 100 LEU B CA 1
ATOM 3282 C C . LEU B 1 100 ? -14.789 -18.172 0.549 1 98.19 100 LEU B C 1
ATOM 3284 O O . LEU B 1 100 ? -14.836 -17.594 -0.546 1 98.19 100 LEU B O 1
ATOM 3288 N N . PHE B 1 101 ? -13.68 -18.641 1.079 1 98.12 101 PHE B N 1
ATOM 3289 C CA . PHE B 1 101 ? -12.406 -18.531 0.375 1 98.12 101 PHE B CA 1
ATOM 3290 C C . PHE B 1 101 ? -12.219 -19.703 -0.588 1 98.12 101 PHE B C 1
ATOM 3292 O O . PHE B 1 101 ? -12.242 -20.859 -0.174 1 98.12 101 PHE B O 1
ATOM 3299 N N . VAL B 1 102 ? -12.086 -19.344 -1.816 1 97.56 102 VAL B N 1
ATOM 3300 C CA . VAL B 1 102 ? -11.836 -20.344 -2.852 1 97.56 102 VAL B CA 1
ATOM 3301 C C . VAL B 1 102 ? -10.383 -20.266 -3.312 1 97.56 102 VAL B C 1
ATOM 3303 O O . VAL B 1 102 ? -10.008 -19.344 -4.035 1 97.56 102 VAL B O 1
ATOM 3306 N N . ILE B 1 103 ? -9.609 -21.25 -2.93 1 96.5 103 ILE B N 1
ATOM 3307 C CA . ILE B 1 103 ? -8.195 -21.312 -3.285 1 96.5 103 ILE B CA 1
ATOM 3308 C C . ILE B 1 103 ? -8.039 -21.938 -4.668 1 96.5 103 ILE B C 1
ATOM 3310 O O . ILE B 1 103 ? -8.438 -23.078 -4.895 1 96.5 103 ILE B O 1
ATOM 3314 N N . ARG B 1 104 ? -7.445 -21.141 -5.527 1 93.94 104 ARG B N 1
ATOM 3315 C CA . ARG B 1 104 ? -7.27 -21.578 -6.906 1 93.94 104 ARG B CA 1
ATOM 3316 C C . ARG B 1 104 ? -5.883 -22.188 -7.117 1 93.94 104 ARG B C 1
ATOM 3318 O O . ARG B 1 104 ? -4.906 -21.719 -6.523 1 93.94 104 ARG B O 1
ATOM 3325 N N . ASP B 1 105 ? -5.727 -23.203 -8.039 1 89.06 105 ASP B N 1
ATOM 3326 C CA . ASP B 1 105 ? -4.48 -23.859 -8.422 1 89.06 105 ASP B CA 1
ATOM 3327 C C . ASP B 1 105 ? -3.783 -24.469 -7.211 1 89.06 105 ASP B C 1
ATOM 3329 O O . ASP B 1 105 ? -2.615 -24.172 -6.945 1 89.06 105 ASP B O 1
ATOM 3333 N N . LYS B 1 106 ? -4.574 -25.297 -6.625 1 87.38 106 LYS B N 1
ATOM 3334 C CA . LYS B 1 106 ? -4.059 -26 -5.453 1 87.38 106 LYS B CA 1
ATOM 3335 C C . LYS B 1 106 ? -2.773 -26.75 -5.789 1 87.38 106 LYS B C 1
ATOM 3337 O O . LYS B 1 106 ? -2.686 -27.406 -6.824 1 87.38 106 LYS B O 1
ATOM 3342 N N . THR B 1 107 ? -1.791 -26.562 -5 1 81.06 107 THR B N 1
ATOM 3343 C CA . THR B 1 107 ? -0.514 -27.25 -5.168 1 81.06 107 THR B CA 1
ATOM 3344 C C . THR B 1 107 ? -0.506 -28.578 -4.406 1 81.06 107 THR B C 1
ATOM 3346 O O . THR B 1 107 ? -1.556 -29.047 -3.973 1 81.06 107 THR B O 1
ATOM 3349 N N . LYS B 1 108 ? 0.688 -29.172 -4.344 1 80.69 108 LYS B N 1
ATOM 3350 C CA . LYS B 1 108 ? 0.835 -30.438 -3.619 1 80.69 108 LYS B CA 1
ATOM 3351 C C . LYS B 1 108 ? 0.714 -30.219 -2.113 1 80.69 108 LYS B C 1
ATOM 3353 O O . LYS B 1 108 ? 0.514 -31.188 -1.359 1 80.69 108 LYS B O 1
ATOM 3358 N N . THR B 1 109 ? 0.8 -28.984 -1.736 1 80.5 109 THR B N 1
ATOM 3359 C CA . THR B 1 109 ? 0.589 -28.688 -0.323 1 80.5 109 THR B CA 1
ATOM 3360 C C . THR B 1 109 ? -0.857 -28.969 0.076 1 80.5 109 THR B C 1
ATOM 3362 O O . THR B 1 109 ? -1.784 -28.375 -0.47 1 80.5 109 THR B O 1
ATOM 3365 N N . PRO B 1 110 ? -0.986 -29.875 0.996 1 85.06 110 PRO B N 1
ATOM 3366 C CA . PRO B 1 110 ? -2.35 -30.203 1.415 1 85.06 110 PRO B CA 1
ATOM 3367 C C . PRO B 1 110 ? -3.086 -29.016 2.025 1 85.06 110 PRO B C 1
ATOM 3369 O O . PRO B 1 110 ? -2.459 -28.141 2.646 1 85.06 110 PRO B O 1
ATOM 3372 N N . LEU B 1 111 ? -4.379 -29.016 1.798 1 89.19 111 LEU B N 1
ATOM 3373 C CA . LEU B 1 111 ? -5.23 -27.938 2.295 1 89.19 111 LEU B CA 1
ATOM 3374 C C . LEU B 1 111 ? -5.125 -27.828 3.812 1 89.19 111 LEU B C 1
ATOM 3376 O O . LEU B 1 111 ? -5.207 -26.719 4.359 1 89.19 111 LEU B O 1
ATOM 3380 N N . GLU B 1 112 ? -4.84 -28.906 4.492 1 89.62 112 GLU B N 1
ATOM 3381 C CA . GLU B 1 112 ? -4.758 -28.953 5.949 1 89.62 112 GLU B CA 1
ATOM 3382 C C . GLU B 1 112 ? -3.621 -28.078 6.465 1 89.62 112 GLU B C 1
ATOM 3384 O O . GLU B 1 112 ? -3.621 -27.672 7.629 1 89.62 112 GLU B O 1
ATOM 3389 N N . TYR B 1 113 ? -2.674 -27.766 5.586 1 87.31 113 TYR B N 1
ATOM 3390 C CA . TYR B 1 113 ? -1.565 -26.906 5.984 1 87.31 113 TYR B CA 1
ATOM 3391 C C . TYR B 1 113 ? -1.806 -25.469 5.547 1 87.31 113 TYR B C 1
ATOM 3393 O O . TYR B 1 113 ? -1.285 -24.531 6.156 1 87.31 113 TYR B O 1
ATOM 3401 N N . LEU B 1 114 ? -2.568 -25.297 4.5 1 90.12 114 LEU B N 1
ATOM 3402 C CA . LEU B 1 114 ? -2.82 -23.984 3.939 1 90.12 114 LEU B CA 1
ATOM 3403 C C . LEU B 1 114 ? -3.928 -23.266 4.707 1 90.12 114 LEU B C 1
ATOM 3405 O O . LEU B 1 114 ? -3.818 -22.078 5 1 90.12 114 LEU B O 1
ATOM 3409 N N . GLU B 1 115 ? -4.906 -24.031 5.082 1 93.81 115 GLU B N 1
ATOM 3410 C CA . GLU B 1 115 ? -6.098 -23.453 5.695 1 93.81 115 GLU B CA 1
ATOM 3411 C C . GLU B 1 115 ? -5.762 -22.797 7.035 1 93.81 115 GLU B C 1
ATOM 3413 O O . GLU B 1 115 ? -6.188 -21.672 7.309 1 93.81 115 GLU B O 1
ATOM 3418 N N . PRO B 1 116 ? -4.98 -23.469 7.883 1 93.38 116 PRO B N 1
ATOM 3419 C CA . PRO B 1 116 ? -4.645 -22.828 9.148 1 93.38 116 PRO B CA 1
ATOM 3420 C C . PRO B 1 116 ? -3.918 -21.5 8.953 1 93.38 116 PRO B C 1
ATOM 3422 O O . PRO B 1 116 ? -4.133 -20.547 9.727 1 93.38 116 PRO B O 1
ATOM 3425 N N . VAL B 1 117 ? -3.07 -21.406 7.957 1 92.12 117 VAL B N 1
ATOM 3426 C CA . VAL B 1 117 ? -2.338 -20.172 7.68 1 92.12 117 VAL B CA 1
ATOM 3427 C C . VAL B 1 117 ? -3.318 -19.062 7.297 1 92.12 117 VAL B C 1
ATOM 3429 O O . VAL B 1 117 ? -3.229 -17.953 7.809 1 92.12 117 VAL B O 1
ATOM 3432 N N . LEU B 1 118 ? -4.246 -19.406 6.461 1 94.62 118 LEU B N 1
ATOM 3433 C CA . LEU B 1 118 ? -5.25 -18.453 6.004 1 94.62 118 LEU B CA 1
ATOM 3434 C C . LEU B 1 118 ? -6.125 -17.984 7.164 1 94.62 118 LEU B C 1
ATOM 3436 O O . LEU B 1 118 ? -6.34 -16.781 7.34 1 94.62 118 LEU B O 1
ATOM 3440 N N . ARG B 1 119 ? -6.57 -18.906 7.988 1 96.06 119 ARG B N 1
ATOM 3441 C CA . ARG B 1 119 ? -7.434 -18.578 9.125 1 96.06 119 ARG B CA 1
ATOM 3442 C C . ARG B 1 119 ? -6.691 -17.734 10.148 1 96.06 119 ARG B C 1
ATOM 3444 O O . ARG B 1 119 ? -7.266 -16.812 10.734 1 96.06 119 ARG B O 1
ATOM 3451 N N . GLU B 1 120 ? -5.449 -18.062 10.344 1 94.56 120 GLU B N 1
ATOM 3452 C CA . GLU B 1 120 ? -4.629 -17.266 11.25 1 94.56 120 GLU B CA 1
ATOM 3453 C C . GLU B 1 120 ? -4.504 -15.828 10.758 1 94.56 120 GLU B C 1
ATOM 3455 O O . GLU B 1 120 ? -4.598 -14.891 11.555 1 94.56 120 GLU B O 1
ATOM 3460 N N . ASP B 1 121 ? -4.312 -15.68 9.523 1 93.88 121 ASP B N 1
ATOM 3461 C CA . ASP B 1 121 ? -4.168 -14.352 8.945 1 93.88 121 ASP B CA 1
ATOM 3462 C C . ASP B 1 121 ? -5.453 -13.539 9.102 1 93.88 121 ASP B C 1
ATOM 3464 O O . ASP B 1 121 ? -5.414 -12.367 9.469 1 93.88 121 ASP B O 1
ATOM 3468 N N . ILE B 1 122 ? -6.57 -14.141 8.844 1 96.12 122 ILE B N 1
ATOM 3469 C CA . ILE B 1 122 ? -7.859 -13.469 8.969 1 96.12 122 ILE B CA 1
ATOM 3470 C C . ILE B 1 122 ? -8.094 -13.055 10.414 1 96.12 122 ILE B C 1
ATOM 3472 O O . ILE B 1 122 ? -8.539 -11.945 10.688 1 96.12 122 ILE B O 1
ATOM 3476 N N . GLN B 1 123 ? -7.75 -13.969 11.281 1 96.06 123 GLN B N 1
ATOM 3477 C CA . GLN B 1 123 ? -7.902 -13.688 12.703 1 96.06 123 GLN B CA 1
ATOM 3478 C C . GLN B 1 123 ? -7.016 -12.523 13.133 1 96.06 123 GLN B C 1
ATOM 3480 O O . GLN B 1 123 ? -7.445 -11.664 13.906 1 96.06 123 GLN B O 1
ATOM 3485 N N . LYS B 1 124 ? -5.812 -12.531 12.648 1 93.62 124 LYS B N 1
ATOM 3486 C CA . LYS B 1 124 ? -4.891 -11.438 12.961 1 93.62 124 LYS B CA 1
ATOM 3487 C C . LYS B 1 124 ? -5.438 -10.102 12.469 1 93.62 124 LYS B C 1
ATOM 3489 O O . LYS B 1 124 ? -5.34 -9.086 13.164 1 93.62 124 LYS B O 1
ATOM 3494 N N . ILE B 1 125 ? -5.984 -10.102 11.336 1 93.31 125 ILE B N 1
ATOM 3495 C CA . ILE B 1 125 ? -6.586 -8.891 10.773 1 93.31 125 ILE B CA 1
ATOM 3496 C C . ILE B 1 125 ? -7.723 -8.422 11.68 1 93.31 125 ILE B C 1
ATOM 3498 O O . ILE B 1 125 ? -7.773 -7.246 12.062 1 93.31 125 ILE B O 1
ATOM 3502 N N . TRP B 1 126 ? -8.562 -9.336 12.039 1 95.06 126 TRP B N 1
ATOM 3503 C CA . TRP B 1 126 ? -9.695 -9.008 12.898 1 95.06 126 TRP B CA 1
ATOM 3504 C C . TRP B 1 126 ? -9.219 -8.414 14.219 1 95.06 126 TRP B C 1
ATOM 3506 O O . TRP B 1 126 ? -9.781 -7.434 14.711 1 95.06 126 TRP B O 1
ATOM 3516 N N . ASP B 1 127 ? -8.148 -8.953 14.734 1 93.56 127 ASP B N 1
ATOM 3517 C CA . ASP B 1 127 ? -7.656 -8.555 16.047 1 93.56 127 ASP B CA 1
ATOM 3518 C C . ASP B 1 127 ? -6.984 -7.184 16 1 93.56 127 ASP B C 1
ATOM 3520 O O . ASP B 1 127 ? -6.992 -6.445 16.984 1 93.56 127 ASP B O 1
ATOM 3524 N N . THR B 1 128 ? -6.438 -6.832 14.891 1 88 128 THR B N 1
ATOM 3525 C CA . THR B 1 128 ? -5.609 -5.633 14.812 1 88 128 THR B CA 1
ATOM 3526 C C . THR B 1 128 ? -6.43 -4.438 14.336 1 88 128 THR B C 1
ATOM 3528 O O . THR B 1 128 ? -6.043 -3.287 14.547 1 88 128 THR B O 1
ATOM 3531 N N . VAL B 1 129 ? -7.48 -4.656 13.742 1 89.06 129 VAL B N 1
ATOM 3532 C CA . VAL B 1 129 ? -8.305 -3.574 13.219 1 89.06 129 VAL B CA 1
ATOM 3533 C C . VAL B 1 129 ? -8.906 -2.773 14.367 1 89.06 129 VAL B C 1
ATOM 3535 O O . VAL B 1 129 ? -9.328 -3.348 15.375 1 89.06 129 VAL B O 1
ATOM 3538 N N . SER B 1 130 ? -8.883 -1.438 14.211 1 86 130 SER B N 1
ATOM 3539 C CA . SER B 1 130 ? -9.523 -0.587 15.203 1 86 130 SER B CA 1
ATOM 3540 C C . SER B 1 130 ? -11.039 -0.755 15.172 1 86 130 SER B C 1
ATOM 3542 O O . SER B 1 130 ? -11.664 -0.596 14.125 1 86 130 SER B O 1
ATOM 3544 N N . LYS B 1 131 ? -11.625 -1.074 16.328 1 89.31 131 LYS B N 1
ATOM 3545 C CA . LYS B 1 131 ? -13.062 -1.323 16.438 1 89.31 131 LYS B CA 1
ATOM 3546 C C . LYS B 1 131 ? -13.742 -0.254 17.297 1 89.31 131 LYS B C 1
ATOM 3548 O O . LYS B 1 131 ? -13.125 0.311 18.203 1 89.31 131 LYS B O 1
ATOM 3553 N N . PRO B 1 132 ? -15.016 0.044 16.906 1 87.81 132 PRO B N 1
ATOM 3554 C CA . PRO B 1 132 ? -15.789 0.868 17.844 1 87.81 132 PRO B CA 1
ATOM 3555 C C . PRO B 1 132 ? -15.836 0.275 19.25 1 87.81 132 PRO B C 1
ATOM 3557 O O . PRO B 1 132 ? -15.688 -0.938 19.422 1 87.81 132 PRO B O 1
ATOM 3560 N N . GLN B 1 133 ? -16.078 1.105 20.203 1 86.31 133 GLN B N 1
ATOM 3561 C CA . GLN B 1 133 ? -16.047 0.705 21.609 1 86.31 133 GLN B CA 1
ATOM 3562 C C . GLN B 1 133 ? -17.016 -0.444 21.875 1 86.31 133 GLN B C 1
ATOM 3564 O O . GLN B 1 133 ? -16.656 -1.412 22.547 1 86.31 133 GLN B O 1
ATOM 3569 N N . ALA B 1 134 ? -18.125 -0.416 21.328 1 88.5 134 ALA B N 1
ATOM 3570 C CA . ALA B 1 134 ? -19.188 -1.404 21.547 1 88.5 134 ALA B CA 1
ATOM 3571 C C . ALA B 1 134 ? -18.781 -2.77 21 1 88.5 134 ALA B C 1
ATOM 3573 O O . ALA B 1 134 ? -19.328 -3.797 21.422 1 88.5 134 ALA B O 1
ATOM 3574 N N . LEU B 1 135 ? -17.766 -2.803 20.078 1 91.38 135 LEU B N 1
ATOM 3575 C CA . LEU B 1 135 ? -17.422 -4.043 19.406 1 91.38 135 LEU B CA 1
ATOM 3576 C C . LEU B 1 135 ? -15.992 -4.461 19.734 1 91.38 135 LEU B C 1
ATOM 3578 O O . LEU B 1 135 ? -15.453 -5.387 19.125 1 91.38 135 LEU B O 1
ATOM 3582 N N . LYS B 1 136 ? -15.328 -3.857 20.625 1 89.31 136 LYS B N 1
ATOM 3583 C CA . LYS B 1 136 ? -13.906 -4.004 20.922 1 89.31 136 LYS B CA 1
ATOM 3584 C C . LYS B 1 136 ? -13.547 -5.461 21.203 1 89.31 136 LYS B C 1
ATOM 3586 O O . LYS B 1 136 ? -12.523 -5.957 20.734 1 89.31 136 LYS B O 1
ATOM 3591 N N . ASP B 1 137 ? -14.453 -6.199 21.859 1 91.88 137 ASP B N 1
ATOM 3592 C CA . ASP B 1 137 ? -14.133 -7.562 22.266 1 91.88 137 ASP B CA 1
ATOM 3593 C C . ASP B 1 137 ? -14.969 -8.578 21.484 1 91.88 137 ASP B C 1
ATOM 3595 O O . ASP B 1 137 ? -15.031 -9.75 21.844 1 91.88 137 ASP B O 1
ATOM 3599 N N . THR B 1 138 ? -15.617 -8.125 20.453 1 92.88 138 THR B N 1
ATOM 3600 C CA . THR B 1 138 ? -16.453 -9.016 19.656 1 92.88 138 THR B CA 1
ATOM 3601 C C . THR B 1 138 ? -15.594 -9.938 18.797 1 92.88 138 THR B C 1
ATOM 3603 O O . THR B 1 138 ? -14.703 -9.477 18.078 1 92.88 138 THR B O 1
ATOM 3606 N N . PRO B 1 139 ? -15.805 -11.188 18.938 1 94.19 139 PRO B N 1
ATOM 3607 C CA . PRO B 1 139 ? -15.016 -12.125 18.125 1 94.19 139 PRO B CA 1
ATOM 3608 C C . PRO B 1 139 ? -15.438 -12.133 16.656 1 94.19 139 PRO B C 1
ATOM 3610 O O . PRO B 1 139 ? -16.562 -11.758 16.328 1 94.19 139 PRO B O 1
ATOM 3613 N N . LEU B 1 140 ? -14.57 -12.609 15.797 1 94.44 140 LEU B N 1
ATOM 3614 C CA . LEU B 1 140 ? -14.781 -12.695 14.359 1 94.44 140 LEU B CA 1
ATOM 3615 C C . LEU B 1 140 ? -16.031 -13.523 14.039 1 94.44 140 LEU B C 1
ATOM 3617 O O . LEU B 1 140 ? -16.766 -13.195 13.102 1 94.44 140 LEU B O 1
ATOM 3621 N N . SER B 1 141 ? -16.344 -14.516 14.867 1 92.31 141 SER B N 1
ATOM 3622 C CA . SER B 1 141 ? -17.422 -15.477 14.617 1 92.31 141 SER B CA 1
ATOM 3623 C C . SER B 1 141 ? -18.797 -14.828 14.758 1 92.31 141 SER B C 1
ATOM 3625 O O . SER B 1 141 ? -19.797 -15.391 14.32 1 92.31 141 SER B O 1
ATOM 3627 N N . GLU B 1 142 ? -18.828 -13.672 15.297 1 90.06 142 GLU B N 1
ATOM 3628 C CA . GLU B 1 142 ? -20.094 -12.969 15.43 1 90.06 142 GLU B CA 1
ATOM 3629 C C . GLU B 1 142 ? -20.469 -12.258 14.125 1 90.06 142 GLU B C 1
ATOM 3631 O O . GLU B 1 142 ? -21.641 -11.953 13.891 1 90.06 142 GLU B O 1
ATOM 3636 N N . PHE B 1 143 ? -19.453 -12.078 13.273 1 91.5 143 PHE B N 1
ATOM 3637 C CA . PHE B 1 143 ? -19.703 -11.352 12.031 1 91.5 143 PHE B CA 1
ATOM 3638 C C . PHE B 1 143 ? -19.594 -12.289 10.836 1 91.5 143 PHE B C 1
ATOM 3640 O O . PHE B 1 143 ? -20.25 -12.078 9.812 1 91.5 143 PHE B O 1
ATOM 3647 N N . PHE B 1 144 ? -18.719 -13.336 11.07 1 94.38 144 PHE B N 1
ATOM 3648 C CA . PHE B 1 144 ? -18.391 -14.086 9.859 1 94.38 144 PHE B CA 1
ATOM 3649 C C . PHE B 1 144 ? -18.312 -15.578 10.156 1 94.38 144 PHE B C 1
ATOM 3651 O O . PHE B 1 144 ? -17.812 -15.984 11.211 1 94.38 144 PHE B O 1
ATOM 3658 N N . TYR B 1 145 ? -18.891 -16.359 9.227 1 95 145 TYR B N 1
ATOM 3659 C CA . TYR B 1 145 ? -18.516 -17.75 9.039 1 95 145 TYR B CA 1
ATOM 3660 C C . TYR B 1 145 ? -17.422 -17.875 7.98 1 95 145 TYR B C 1
ATOM 3662 O O . TYR B 1 145 ? -17.562 -17.359 6.875 1 95 145 TYR B O 1
ATOM 3670 N N . VAL B 1 146 ? -16.344 -18.578 8.352 1 96.38 146 VAL B N 1
ATOM 3671 C CA . VAL B 1 146 ? -15.242 -18.703 7.395 1 96.38 146 VAL B CA 1
ATOM 3672 C C . VAL B 1 146 ? -15.203 -20.109 6.832 1 96.38 146 VAL B C 1
ATOM 3674 O O . VAL B 1 146 ? -15.125 -21.094 7.59 1 96.38 146 VAL B O 1
ATOM 3677 N N . GLU B 1 147 ? -15.328 -20.188 5.551 1 96.62 147 GLU B N 1
ATOM 3678 C CA . GLU B 1 147 ? -15.219 -21.453 4.836 1 96.62 147 GLU B CA 1
ATOM 3679 C C . GLU B 1 147 ? -14.078 -21.422 3.82 1 96.62 147 GLU B C 1
ATOM 3681 O O . GLU B 1 147 ? -13.82 -20.375 3.211 1 96.62 147 GLU B O 1
ATOM 3686 N N . VAL B 1 148 ? -13.422 -22.594 3.688 1 97.06 148 VAL B N 1
ATOM 3687 C CA . VAL B 1 148 ? -12.297 -22.672 2.76 1 97.06 148 VAL B CA 1
ATOM 3688 C C . VAL B 1 148 ? -12.453 -23.891 1.854 1 97.06 148 VAL B C 1
ATOM 3690 O O . VAL B 1 148 ? -12.742 -24.984 2.328 1 97.06 148 VAL B O 1
ATOM 3693 N N . VAL B 1 149 ? -12.359 -23.672 0.59 1 96.62 149 VAL B N 1
ATOM 3694 C CA . VAL B 1 149 ? -12.352 -24.75 -0.397 1 96.62 149 VAL B CA 1
ATOM 3695 C C . VAL B 1 149 ? -11.172 -24.578 -1.346 1 96.62 149 VAL B C 1
ATOM 3697 O O . VAL B 1 149 ? -10.742 -23.438 -1.608 1 96.62 149 VAL B O 1
ATOM 3700 N N . ALA B 1 150 ? -10.602 -25.656 -1.802 1 96.25 150 ALA B N 1
ATOM 3701 C CA . ALA B 1 150 ? -9.5 -25.609 -2.762 1 96.25 150 ALA B CA 1
ATOM 3702 C C . ALA B 1 150 ? -9.883 -26.297 -4.07 1 96.25 150 ALA B C 1
ATOM 3704 O O . ALA B 1 150 ? -10.516 -27.344 -4.059 1 96.25 150 ALA B O 1
ATOM 3705 N N . LEU B 1 151 ? -9.562 -25.641 -5.148 1 96.31 151 LEU B N 1
ATOM 3706 C CA . LEU B 1 151 ? -9.812 -26.188 -6.477 1 96.31 151 LEU B CA 1
ATOM 3707 C C . LEU B 1 151 ? -8.5 -26.484 -7.199 1 96.31 151 LEU B C 1
ATOM 3709 O O . LEU B 1 151 ? -7.535 -25.734 -7.07 1 96.31 151 LEU B O 1
ATOM 3713 N N . SER B 1 152 ? -8.484 -27.516 -7.941 1 92.19 152 SER B N 1
ATOM 3714 C CA . SER B 1 152 ? -7.32 -27.859 -8.75 1 92.19 152 SER B CA 1
ATOM 3715 C C . SER B 1 152 ? -7.152 -26.891 -9.914 1 92.19 152 SER B C 1
ATOM 3717 O O . SER B 1 152 ? -8.047 -26.094 -10.195 1 92.19 152 SER B O 1
ATOM 3719 N N . SER B 1 153 ? -5.949 -26.969 -10.516 1 88.31 153 SER B N 1
ATOM 3720 C CA . SER B 1 153 ? -5.664 -26.109 -11.664 1 88.31 153 SER B CA 1
ATOM 3721 C C . SER B 1 153 ? -6.547 -26.469 -12.852 1 88.31 153 SER B C 1
ATOM 3723 O O . SER B 1 153 ? -6.566 -27.625 -13.289 1 88.31 153 SER B O 1
ATOM 3725 N N . TYR B 1 154 ? -7.309 -25.438 -13.328 1 88.12 154 TYR B N 1
ATOM 3726 C CA . TYR B 1 154 ? -8.125 -25.672 -14.516 1 88.12 154 TYR B CA 1
ATOM 3727 C C . TYR B 1 154 ? -7.254 -26.094 -15.703 1 88.12 154 TYR B C 1
ATOM 3729 O O . TYR B 1 154 ? -7.605 -27.016 -16.438 1 88.12 154 TYR B O 1
ATOM 3737 N N . GLU B 1 155 ? -6.113 -25.484 -15.852 1 83.44 155 GLU B N 1
ATOM 3738 C CA . GLU B 1 155 ? -5.238 -25.688 -17 1 83.44 155 GLU B CA 1
ATOM 3739 C C . GLU B 1 155 ? -4.578 -27.062 -16.969 1 83.44 155 GLU B C 1
ATOM 3741 O O . GLU B 1 155 ? -4.438 -27.719 -18 1 83.44 155 GLU B O 1
ATOM 3746 N N . GLU B 1 156 ? -4.188 -27.516 -15.82 1 82.62 156 GLU B N 1
ATOM 3747 C CA . GLU B 1 156 ? -3.428 -28.75 -15.695 1 82.62 156 GLU B CA 1
ATOM 3748 C C . GLU B 1 156 ? -4.348 -29.938 -15.43 1 82.62 156 GLU B C 1
ATOM 3750 O O . GLU B 1 156 ? -4.066 -31.062 -15.852 1 82.62 156 GLU B O 1
ATOM 3755 N N . LYS B 1 157 ? -5.434 -29.672 -14.688 1 89.25 157 LYS B N 1
ATOM 3756 C CA . LYS B 1 157 ? -6.355 -30.719 -14.273 1 89.25 157 LYS B CA 1
ATOM 3757 C C . LYS B 1 157 ? -7.805 -30.297 -14.516 1 89.25 157 LYS B C 1
ATOM 3759 O O . LYS B 1 157 ? -8.594 -30.219 -13.57 1 89.25 157 LYS B O 1
ATOM 3764 N N . GLU B 1 158 ? -8.211 -30.234 -15.68 1 92.06 158 GLU B N 1
ATOM 3765 C CA . GLU B 1 158 ? -9.5 -29.656 -16.094 1 92.06 158 GLU B CA 1
ATOM 3766 C C . GLU B 1 158 ? -10.656 -30.5 -15.555 1 92.06 158 GLU B C 1
ATOM 3768 O O . GLU B 1 158 ? -11.625 -29.953 -15.016 1 92.06 158 GLU B O 1
ATOM 3773 N N . LYS B 1 159 ? -10.602 -31.828 -15.742 1 95.94 159 LYS B N 1
ATOM 3774 C CA . LYS B 1 159 ? -11.688 -32.719 -15.32 1 95.94 159 LYS B CA 1
ATOM 3775 C C . LYS B 1 159 ? -11.914 -32.625 -13.812 1 95.94 159 LYS B C 1
ATOM 3777 O O . LYS B 1 159 ? -13.047 -32.469 -13.352 1 95.94 159 LYS B O 1
ATOM 3782 N N . GLN B 1 160 ? -10.812 -32.688 -13.109 1 95.06 160 GLN B N 1
ATOM 3783 C CA . GLN B 1 160 ? -10.898 -32.594 -11.656 1 95.06 160 GLN B CA 1
ATOM 3784 C C . GLN B 1 160 ? -11.438 -31.25 -11.211 1 95.06 160 GLN B C 1
ATOM 3786 O O . GLN B 1 160 ? -12.234 -31.156 -10.281 1 95.06 160 GLN B O 1
ATOM 3791 N N . PHE B 1 161 ? -11.031 -30.219 -11.883 1 95.94 161 PHE B N 1
ATOM 3792 C CA . PHE B 1 161 ? -11.5 -28.859 -11.594 1 95.94 161 PHE B CA 1
ATOM 3793 C C . PHE B 1 161 ? -13.008 -28.75 -11.773 1 95.94 161 PHE B C 1
ATOM 3795 O O . PHE B 1 161 ? -13.711 -28.25 -10.883 1 95.94 161 PHE B O 1
ATOM 3802 N N . LYS B 1 162 ? -13.508 -29.266 -12.836 1 97.38 162 LYS B N 1
ATOM 3803 C CA . LYS B 1 162 ? -14.93 -29.188 -13.141 1 97.38 162 LYS B CA 1
ATOM 3804 C C . LYS B 1 162 ? -15.758 -29.984 -12.133 1 97.38 162 LYS B C 1
ATOM 3806 O O . LYS B 1 162 ? -16.844 -29.547 -11.734 1 97.38 162 LYS B O 1
ATOM 3811 N N . GLU B 1 163 ? -15.219 -31.094 -11.719 1 97.69 163 GLU B N 1
ATOM 3812 C CA . GLU B 1 163 ? -15.891 -31.891 -10.695 1 97.69 163 GLU B CA 1
ATOM 3813 C C . GLU B 1 163 ? -15.953 -31.156 -9.367 1 97.69 163 GLU B C 1
ATOM 3815 O O . GLU B 1 163 ? -16.984 -31.156 -8.695 1 97.69 163 GLU B O 1
ATOM 3820 N N . GLN B 1 164 ? -14.867 -30.547 -9.031 1 97.19 164 GLN B N 1
ATOM 3821 C CA . GLN B 1 164 ? -14.797 -29.797 -7.781 1 97.19 164 GLN B CA 1
ATOM 3822 C C . GLN B 1 164 ? -15.727 -28.594 -7.809 1 97.19 164 GLN B C 1
ATOM 3824 O O . GLN B 1 164 ? -16.375 -28.266 -6.809 1 97.19 164 GLN B O 1
ATOM 3829 N N . VAL B 1 165 ? -15.82 -27.938 -8.961 1 97.06 165 VAL B N 1
ATOM 3830 C CA . VAL B 1 165 ? -16.719 -26.797 -9.125 1 97.06 165 VAL B CA 1
ATOM 3831 C C . VAL B 1 165 ? -18.172 -27.266 -9 1 97.06 165 VAL B C 1
ATOM 3833 O O . VAL B 1 165 ? -19 -26.594 -8.383 1 97.06 165 VAL B O 1
ATOM 3836 N N . ALA B 1 166 ? -18.469 -28.391 -9.562 1 96.75 166 ALA B N 1
ATOM 3837 C CA . ALA B 1 166 ? -19.812 -28.953 -9.461 1 96.75 166 ALA B CA 1
ATOM 3838 C C . ALA B 1 166 ? -20.172 -29.266 -8.016 1 96.75 166 ALA B C 1
ATOM 3840 O O . ALA B 1 166 ? -21.297 -29.031 -7.582 1 96.75 166 ALA B O 1
ATOM 3841 N N . GLN B 1 167 ? -19.203 -29.797 -7.324 1 97.19 167 GLN B N 1
ATOM 3842 C CA . GLN B 1 167 ? -19.422 -30.094 -5.914 1 97.19 167 GLN B CA 1
ATOM 3843 C C . GLN B 1 167 ? -19.656 -28.828 -5.113 1 97.19 167 GLN B C 1
ATOM 3845 O O . GLN B 1 167 ? -20.516 -28.781 -4.23 1 97.19 167 GLN B O 1
ATOM 3850 N N . LEU B 1 168 ? -18.891 -27.828 -5.422 1 97.06 168 LEU B N 1
ATOM 3851 C CA . LEU B 1 168 ? -19.047 -26.531 -4.75 1 97.06 168 LEU B CA 1
ATOM 3852 C C . LEU B 1 168 ? -20.406 -25.938 -5.055 1 97.06 168 LEU B C 1
ATOM 3854 O O . LEU B 1 168 ? -21.062 -25.391 -4.16 1 97.06 168 LEU B O 1
ATOM 3858 N N . ARG B 1 169 ? -20.844 -26.031 -6.273 1 96.62 169 ARG B N 1
ATOM 3859 C CA . ARG B 1 169 ? -22.141 -25.5 -6.699 1 96.62 169 ARG B CA 1
ATOM 3860 C C . ARG B 1 169 ? -23.266 -26.125 -5.898 1 96.62 169 ARG B C 1
ATOM 3862 O O . ARG B 1 169 ? -24.234 -25.438 -5.551 1 96.62 169 ARG B O 1
ATOM 3869 N N . LYS B 1 170 ? -23.172 -27.375 -5.562 1 96.19 170 LYS B N 1
ATOM 3870 C CA . LYS B 1 170 ? -24.203 -28.078 -4.805 1 96.19 170 LYS B CA 1
ATOM 3871 C C . LYS B 1 170 ? -24.422 -27.438 -3.438 1 96.19 170 LYS B C 1
ATOM 3873 O O . LYS B 1 170 ? -25.531 -27.469 -2.906 1 96.19 170 LYS B O 1
ATOM 3878 N N . ARG B 1 171 ? -23.422 -26.812 -2.908 1 96.56 171 ARG B N 1
ATOM 3879 C CA . ARG B 1 171 ? -23.5 -26.219 -1.577 1 96.56 171 ARG B CA 1
ATOM 3880 C C . ARG B 1 171 ? -24.375 -24.969 -1.585 1 96.56 171 ARG B C 1
ATOM 3882 O O . ARG B 1 171 ? -24.781 -24.484 -0.528 1 96.56 171 ARG B O 1
ATOM 3889 N N . PHE B 1 172 ? -24.672 -24.406 -2.76 1 97.31 172 PHE B N 1
ATOM 3890 C CA . PHE B 1 172 ? -25.469 -23.188 -2.863 1 97.31 172 PHE B CA 1
ATOM 3891 C C . PHE B 1 172 ? -26.953 -23.516 -2.973 1 97.31 172 PHE B C 1
ATOM 3893 O O . PHE B 1 172 ? -27.812 -22.641 -2.826 1 97.31 172 PHE B O 1
ATOM 3900 N N . PHE B 1 173 ? -27.219 -24.812 -3.242 1 96.5 173 PHE B N 1
ATOM 3901 C CA . PHE B 1 173 ? -28.625 -25.25 -3.268 1 96.5 173 PHE B CA 1
ATOM 3902 C 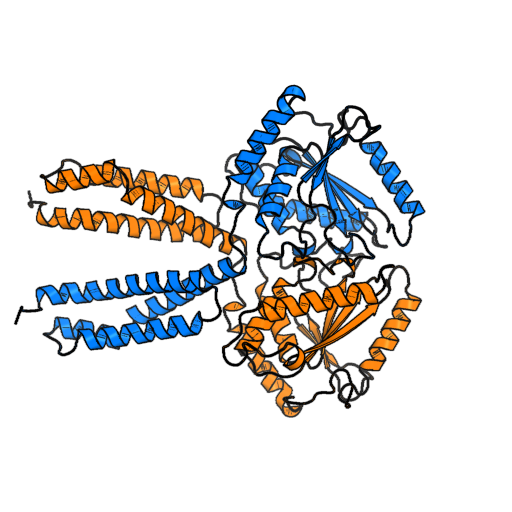C . PHE B 1 173 ? -29.203 -25.25 -1.861 1 96.5 173 PHE B C 1
ATOM 3904 O O . PHE B 1 173 ? -28.672 -25.906 -0.959 1 96.5 173 PHE B O 1
ATOM 3911 N N . HIS B 1 174 ? -30.266 -24.484 -1.667 1 95.94 174 HIS B N 1
ATOM 3912 C CA . HIS B 1 174 ? -30.938 -24.375 -0.38 1 95.94 174 HIS B CA 1
ATOM 3913 C C . HIS B 1 174 ? -29.969 -23.938 0.714 1 95.94 174 HIS B C 1
ATOM 3915 O O . HIS B 1 174 ? -29.969 -24.5 1.815 1 95.94 174 HIS B O 1
ATOM 3921 N N . SER B 1 175 ? -29.078 -22.984 0.324 1 94.75 175 SER B N 1
ATOM 3922 C CA . SER B 1 175 ? -28 -22.547 1.209 1 94.75 175 SER B CA 1
ATOM 3923 C C . SER B 1 175 ? -28.547 -21.812 2.426 1 94.75 175 SER B C 1
ATOM 3925 O O . SER B 1 175 ? -27.844 -21.656 3.428 1 94.75 175 SER B O 1
ATOM 3927 N N . ILE B 1 176 ? -29.828 -21.391 2.408 1 94.38 176 ILE B N 1
ATOM 3928 C CA . ILE B 1 176 ? -30.406 -20.609 3.5 1 94.38 176 ILE B CA 1
ATOM 3929 C C . ILE B 1 176 ? -30.938 -21.547 4.578 1 94.38 176 ILE B C 1
ATOM 3931 O O . ILE B 1 176 ? -31.328 -21.109 5.664 1 94.38 176 ILE B O 1
ATOM 3935 N N . ALA B 1 177 ? -30.984 -22.859 4.246 1 94.5 177 ALA B N 1
ATOM 3936 C CA . ALA B 1 177 ? -31.406 -23.828 5.25 1 94.5 177 ALA B CA 1
ATOM 3937 C C . ALA B 1 177 ? -30.406 -23.906 6.402 1 94.5 177 ALA B C 1
ATOM 3939 O O . ALA B 1 177 ? -29.219 -23.578 6.227 1 94.5 177 ALA B O 1
ATOM 3940 N N . PRO B 1 178 ? -30.891 -24.281 7.613 1 92.19 178 PRO B N 1
ATOM 3941 C CA . PRO B 1 178 ? -29.969 -24.406 8.742 1 92.19 178 PRO B CA 1
ATOM 3942 C C . PRO B 1 178 ? -28.766 -25.297 8.422 1 92.19 178 PRO B C 1
ATOM 3944 O O . PRO B 1 178 ? -28.922 -26.391 7.875 1 92.19 178 PRO B O 1
ATOM 3947 N N . GLY B 1 179 ? -27.594 -24.75 8.68 1 91.5 179 GLY B N 1
ATOM 3948 C CA . GLY B 1 179 ? -26.375 -25.484 8.398 1 91.5 179 GLY B CA 1
ATOM 3949 C C . GLY B 1 179 ? -25.781 -25.172 7.039 1 91.5 179 GLY B C 1
ATOM 3950 O O . GLY B 1 179 ? -24.656 -25.578 6.73 1 91.5 179 GLY B O 1
ATOM 3951 N N . GLY B 1 180 ? -26.578 -24.484 6.238 1 94.56 180 GLY B N 1
ATOM 3952 C CA . GLY B 1 180 ? -26.109 -24.094 4.918 1 94.56 180 GLY B CA 1
ATOM 3953 C C . GLY B 1 180 ? -25.156 -22.922 4.941 1 94.56 180 GLY B C 1
ATOM 3954 O O . GLY B 1 180 ? -24.891 -22.344 6.004 1 94.56 180 GLY B O 1
ATOM 3955 N N . LEU B 1 181 ? -24.625 -22.547 3.73 1 96.12 181 LEU B N 1
ATOM 3956 C CA . LEU B 1 181 ? -23.656 -21.469 3.602 1 96.12 181 LEU B CA 1
ATOM 3957 C C . LEU B 1 181 ? -24.25 -20.141 4.078 1 96.12 181 LEU B C 1
ATOM 3959 O O . LEU B 1 181 ? -23.531 -19.281 4.586 1 96.12 181 LEU B O 1
ATOM 3963 N N . ALA B 1 182 ? -25.562 -19.953 3.869 1 95 182 ALA B N 1
ATOM 3964 C CA . ALA B 1 182 ? -26.266 -18.75 4.285 1 95 182 ALA B CA 1
ATOM 3965 C C . ALA B 1 182 ? -27.359 -19.078 5.301 1 95 182 ALA B C 1
ATOM 3967 O O . ALA B 1 182 ? -28.422 -18.469 5.281 1 95 182 ALA B O 1
ATOM 3968 N N . GLY B 1 183 ? -27.047 -19.969 6.18 1 91.44 183 GLY B N 1
ATOM 3969 C CA . GLY B 1 183 ? -28.062 -20.516 7.062 1 91.44 183 GLY B CA 1
ATOM 3970 C C . GLY B 1 183 ? -28.438 -19.578 8.195 1 91.44 183 GLY B C 1
ATOM 3971 O O . GLY B 1 183 ? -29.516 -19.688 8.781 1 91.44 183 GLY B O 1
ATOM 3972 N N . ASP B 1 184 ? -27.531 -18.75 8.578 1 90.56 184 ASP B N 1
ATOM 3973 C CA . ASP B 1 184 ? -27.859 -17.75 9.594 1 90.56 184 ASP B CA 1
ATOM 3974 C C . ASP B 1 184 ? -28.625 -16.578 8.992 1 90.56 184 ASP B C 1
ATOM 3976 O O . ASP B 1 184 ? -28.062 -15.773 8.25 1 90.56 184 ASP B O 1
ATOM 3980 N N . ARG B 1 185 ? -29.844 -16.516 9.32 1 89.44 185 ARG B N 1
ATOM 3981 C CA . ARG B 1 185 ? -30.719 -15.547 8.656 1 89.44 185 ARG B CA 1
ATOM 3982 C C . ARG B 1 185 ? -31.016 -14.359 9.57 1 89.44 185 ARG B C 1
ATOM 3984 O O . ARG B 1 185 ? -31.875 -13.539 9.266 1 89.44 185 ARG B O 1
ATOM 3991 N N . ARG B 1 186 ? -30.312 -14.305 10.656 1 86 186 ARG B N 1
ATOM 3992 C CA . ARG B 1 186 ? -30.5 -13.172 11.555 1 86 186 ARG B CA 1
ATOM 3993 C C . ARG B 1 186 ? -30.062 -11.867 10.891 1 86 186 ARG B C 1
ATOM 3995 O O . ARG B 1 186 ? -28.984 -11.789 10.305 1 86 186 ARG B O 1
ATOM 4002 N N . GLY B 1 187 ? -31 -10.844 10.922 1 82.75 187 GLY B N 1
ATOM 4003 C CA . GLY B 1 187 ? -30.656 -9.516 10.438 1 82.75 187 GLY B CA 1
ATOM 4004 C C . GLY B 1 187 ? -30.781 -9.375 8.938 1 82.75 187 GLY B C 1
ATOM 4005 O O . GLY B 1 187 ? -30.375 -8.359 8.367 1 82.75 187 GLY B O 1
ATOM 4006 N N . VAL B 1 188 ? -31.312 -10.43 8.297 1 86.81 188 VAL B N 1
ATOM 4007 C CA . VAL B 1 188 ? -31.391 -10.391 6.836 1 86.81 188 VAL B CA 1
ATOM 4008 C C . VAL B 1 188 ? -32.562 -9.484 6.414 1 86.81 188 VAL B C 1
ATOM 4010 O O . VAL B 1 188 ? -33.625 -9.492 7.039 1 86.81 188 VAL B O 1
ATOM 4013 N N . VAL B 1 189 ? -32.312 -8.758 5.355 1 87.31 189 VAL B N 1
ATOM 4014 C CA . VAL B 1 189 ? -33.312 -7.863 4.785 1 87.31 189 VAL B CA 1
ATOM 4015 C C . VAL B 1 189 ? -34.281 -8.664 3.912 1 87.31 189 VAL B C 1
ATOM 4017 O O . VAL B 1 189 ? -33.875 -9.461 3.074 1 87.31 189 VAL B O 1
ATOM 4020 N N . PRO B 1 190 ? -35.594 -8.406 4.188 1 88.94 190 PRO B N 1
ATOM 4021 C CA . PRO B 1 190 ? -36.562 -9.086 3.32 1 88.94 190 PRO B CA 1
ATOM 4022 C C . PRO B 1 190 ? -36.375 -8.734 1.845 1 88.94 190 PRO B C 1
ATOM 4024 O O . PRO B 1 190 ? -35.938 -7.633 1.518 1 88.94 190 PRO B O 1
ATOM 4027 N N . GLY B 1 191 ? -36.781 -9.68 0.979 1 89.44 191 GLY B N 1
ATOM 4028 C CA . GLY B 1 191 ? -36.594 -9.523 -0.458 1 89.44 191 GLY B CA 1
ATOM 4029 C C . GLY B 1 191 ? -37.219 -8.242 -0.989 1 89.44 191 GLY B C 1
ATOM 4030 O O . GLY B 1 191 ? -36.656 -7.602 -1.88 1 89.44 191 GLY B O 1
ATOM 4031 N N . SER B 1 192 ? -38.281 -7.832 -0.394 1 90.81 192 SER B N 1
ATOM 4032 C CA . SER B 1 192 ? -39 -6.645 -0.834 1 90.81 192 SER B CA 1
ATOM 4033 C C . SER B 1 192 ? -38.219 -5.371 -0.527 1 90.81 192 SER B C 1
ATOM 4035 O O . SER B 1 192 ? -38.375 -4.359 -1.209 1 90.81 192 SER B O 1
ATOM 4037 N N . GLY B 1 193 ? -37.438 -5.426 0.45 1 92.94 193 GLY B N 1
ATOM 4038 C CA . GLY B 1 193 ? -36.688 -4.25 0.85 1 92.94 193 GLY B CA 1
ATOM 4039 C C . GLY B 1 193 ? -35.25 -4.273 0.37 1 92.94 193 GLY B C 1
ATOM 4040 O O . GLY B 1 193 ? -34.469 -3.361 0.667 1 92.94 193 GLY B O 1
ATOM 4041 N N . PHE B 1 194 ? -34.906 -5.277 -0.382 1 92.31 194 PHE B N 1
ATOM 4042 C CA . PHE B 1 194 ? -33.531 -5.512 -0.717 1 92.31 194 PHE B CA 1
ATOM 4043 C C . PHE B 1 194 ? -32.969 -4.383 -1.585 1 92.31 194 PHE B C 1
ATOM 4045 O O . PHE B 1 194 ? -31.906 -3.832 -1.3 1 92.31 194 PHE B O 1
ATOM 4052 N N . CYS B 1 195 ? -33.719 -4.016 -2.623 1 92.69 195 CYS B N 1
ATOM 4053 C CA . CYS B 1 195 ? -33.25 -2.996 -3.553 1 92.69 195 CYS B CA 1
ATOM 4054 C C . CYS B 1 195 ? -33.031 -1.662 -2.844 1 92.69 195 CYS B C 1
ATOM 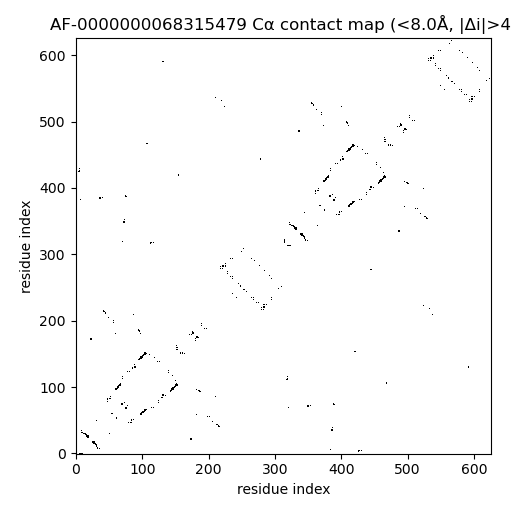4056 O O . CYS B 1 195 ? -32.031 -1.005 -3.029 1 92.69 195 CYS B O 1
ATOM 4058 N N . PHE B 1 196 ? -34 -1.308 -2.055 1 94.5 196 PHE B N 1
ATOM 4059 C CA . PHE B 1 196 ? -33.906 -0.057 -1.31 1 94.5 196 PHE B CA 1
ATOM 4060 C C . PHE B 1 196 ? -32.719 -0.074 -0.35 1 94.5 196 PHE B C 1
ATOM 4062 O O . PHE B 1 196 ? -31.969 0.894 -0.276 1 94.5 196 PHE B O 1
ATOM 4069 N N . SER B 1 197 ? -32.594 -1.111 0.363 1 93.88 197 SER B N 1
ATOM 4070 C CA . SER B 1 197 ? -31.516 -1.259 1.313 1 93.88 197 SER B CA 1
ATOM 4071 C C . SER B 1 197 ? -30.156 -1.173 0.614 1 93.88 197 SER B C 1
ATOM 4073 O O . SER B 1 197 ? -29.25 -0.478 1.082 1 93.88 197 SER B O 1
ATOM 4075 N N . ALA B 1 198 ? -30.047 -1.855 -0.498 1 94.94 198 ALA B N 1
ATOM 4076 C CA . ALA B 1 198 ? -28.797 -1.865 -1.256 1 94.94 198 ALA B CA 1
ATOM 4077 C C . ALA B 1 198 ? -28.438 -0.463 -1.742 1 94.94 198 ALA B C 1
ATOM 4079 O O . ALA B 1 198 ? -27.266 -0.063 -1.701 1 94.94 198 ALA B O 1
ATOM 4080 N N . GLN B 1 199 ? -29.359 0.237 -2.152 1 95.69 199 GLN B N 1
ATOM 4081 C CA . GLN B 1 199 ? -29.141 1.6 -2.625 1 95.69 199 GLN B CA 1
ATOM 4082 C C . GLN B 1 199 ? -28.656 2.504 -1.496 1 95.69 199 GLN B C 1
ATOM 4084 O O . GLN B 1 199 ? -27.734 3.305 -1.688 1 95.69 199 GLN B O 1
ATOM 4089 N N . LYS B 1 200 ? -29.297 2.391 -0.426 1 95.38 200 LYS B N 1
ATOM 4090 C CA . LYS B 1 200 ? -28.922 3.205 0.727 1 95.38 200 LYS B CA 1
ATOM 4091 C C . LYS B 1 200 ? -27.516 2.859 1.208 1 95.38 200 LYS B C 1
ATOM 4093 O O . LYS B 1 200 ? -26.734 3.748 1.549 1 95.38 200 LYS B O 1
ATOM 4098 N N . ILE B 1 201 ? -27.25 1.627 1.26 1 95.56 201 ILE B N 1
ATOM 4099 C CA . ILE B 1 201 ? -25.922 1.168 1.688 1 95.56 201 ILE B CA 1
ATOM 4100 C C . ILE B 1 201 ? -24.859 1.703 0.735 1 95.56 201 ILE B C 1
ATOM 4102 O O . ILE B 1 201 ? -23.812 2.195 1.174 1 95.56 201 ILE B O 1
ATOM 4106 N N . TRP B 1 202 ? -25.125 1.608 -0.556 1 96.25 202 TRP B N 1
ATOM 4107 C CA . TRP B 1 202 ? -24.188 2.121 -1.543 1 96.25 202 TRP B CA 1
ATOM 4108 C C . TRP B 1 202 ? -23.953 3.617 -1.355 1 96.25 202 TRP B C 1
ATOM 4110 O O . TRP B 1 202 ? -22.828 4.098 -1.454 1 96.25 202 TRP B O 1
ATOM 4120 N N . GLN B 1 203 ? -24.984 4.289 -1.075 1 96.38 203 GLN B N 1
ATOM 4121 C CA . GLN B 1 203 ? -24.891 5.727 -0.846 1 96.38 203 GLN B CA 1
ATOM 4122 C C . GLN B 1 203 ? -24 6.027 0.356 1 96.38 203 GLN B C 1
ATOM 4124 O O . GLN B 1 203 ? -23.125 6.895 0.286 1 96.38 203 GLN B O 1
ATOM 4129 N N . VAL B 1 204 ? -24.219 5.34 1.411 1 95.94 204 VAL B N 1
ATOM 4130 C CA . VAL B 1 204 ? -23.422 5.516 2.625 1 95.94 204 VAL B CA 1
ATOM 4131 C C . VAL B 1 204 ? -21.953 5.238 2.328 1 95.94 204 VAL B C 1
ATOM 4133 O O . VAL B 1 204 ? -21.078 5.984 2.768 1 95.94 204 VAL B O 1
ATOM 4136 N N . ILE B 1 205 ? -21.656 4.199 1.59 1 95.69 205 ILE B N 1
ATOM 4137 C CA . ILE B 1 205 ? -20.297 3.787 1.264 1 95.69 205 ILE B CA 1
ATOM 4138 C C . ILE B 1 205 ? -19.625 4.848 0.389 1 95.69 205 ILE B C 1
ATOM 4140 O O . ILE B 1 205 ? -18.484 5.25 0.645 1 95.69 205 ILE B O 1
ATOM 4144 N N . ARG B 1 206 ? -20.297 5.34 -0.601 1 94.06 206 ARG B N 1
ATOM 4145 C CA . ARG B 1 206 ? -19.75 6.316 -1.542 1 94.06 206 ARG B CA 1
ATOM 4146 C C . ARG B 1 206 ? -19.438 7.633 -0.843 1 94.06 206 ARG B C 1
ATOM 4148 O O . ARG B 1 206 ? -18.5 8.336 -1.225 1 94.06 206 ARG B O 1
ATOM 4155 N N . GLU B 1 207 ? -20.094 7.879 0.159 1 92.62 207 GLU B N 1
ATOM 4156 C CA . GLU B 1 207 ? -19.953 9.156 0.854 1 92.62 207 GLU B CA 1
ATOM 4157 C C . GLU B 1 207 ? -18.859 9.07 1.927 1 92.62 207 GLU B C 1
ATOM 4159 O O . GLU B 1 207 ? -18.438 10.094 2.473 1 92.62 207 GLU B O 1
ATOM 4164 N N . ASN B 1 208 ? -18.438 7.914 2.217 1 91.31 208 ASN B N 1
ATOM 4165 C CA . ASN B 1 208 ? -17.438 7.758 3.264 1 91.31 208 ASN B CA 1
ATOM 4166 C C . ASN B 1 208 ? -16.031 8.109 2.754 1 91.31 208 ASN B C 1
ATOM 4168 O O . ASN B 1 208 ? -15.469 7.383 1.934 1 91.31 208 ASN B O 1
ATOM 4172 N N . LYS B 1 209 ? -15.383 9.039 3.311 1 88.44 209 LYS B N 1
ATOM 4173 C CA . LYS B 1 209 ? -14.109 9.578 2.85 1 88.44 209 LYS B CA 1
ATOM 4174 C C . LYS B 1 209 ? -12.953 8.641 3.205 1 88.44 209 LYS B C 1
ATOM 4176 O O . LYS B 1 209 ? -11.875 8.727 2.617 1 88.44 209 LYS B O 1
ATOM 4181 N N . ASP B 1 210 ? -13.18 7.824 4.148 1 86.12 210 ASP B N 1
ATOM 4182 C CA . ASP B 1 210 ? -12.125 6.91 4.57 1 86.12 210 ASP B CA 1
ATOM 4183 C C . ASP B 1 210 ? -11.828 5.879 3.484 1 86.12 210 ASP B C 1
ATOM 4185 O O . ASP B 1 210 ? -10.781 5.227 3.512 1 86.12 210 ASP B O 1
ATOM 4189 N N . LEU B 1 211 ? -12.742 5.664 2.611 1 89.38 211 LEU B N 1
ATOM 4190 C CA . LEU B 1 211 ? -12.547 4.719 1.519 1 89.38 211 LEU B CA 1
ATOM 4191 C C . LEU B 1 211 ? -11.977 5.414 0.29 1 89.38 211 LEU B C 1
ATOM 4193 O O . LEU B 1 211 ? -11.562 4.754 -0.668 1 89.38 211 LEU B O 1
ATOM 4197 N N . ASP B 1 212 ? -11.984 6.629 0.349 1 87.25 212 ASP B N 1
ATOM 4198 C CA . ASP B 1 212 ? -11.461 7.438 -0.749 1 87.25 212 ASP B CA 1
ATOM 4199 C C . ASP B 1 212 ? -10.195 8.18 -0.33 1 87.25 212 ASP B C 1
ATOM 4201 O O . ASP B 1 212 ? -10.203 9.406 -0.212 1 87.25 212 ASP B O 1
ATOM 4205 N N . LEU B 1 213 ? -9.148 7.461 -0.217 1 85.62 213 LEU B N 1
ATOM 4206 C CA . LEU B 1 213 ? -7.863 8.016 0.192 1 85.62 213 LEU B CA 1
ATOM 4207 C C . LEU B 1 213 ? -7.074 8.508 -1.018 1 85.62 213 LEU B C 1
ATOM 4209 O O . LEU B 1 213 ? -7.242 7.992 -2.125 1 85.62 213 LEU B O 1
ATOM 4213 N N . PRO B 1 214 ? -6.246 9.516 -0.784 1 85.38 214 PRO B N 1
ATOM 4214 C CA . PRO B 1 214 ? -5.383 9.93 -1.891 1 85.38 214 PRO B CA 1
ATOM 4215 C C . PRO B 1 214 ? -4.453 8.82 -2.365 1 85.38 214 PRO B C 1
ATOM 4217 O O . PRO B 1 214 ? -4.293 7.809 -1.676 1 85.38 214 PRO B O 1
ATOM 4220 N N . ALA B 1 215 ? -3.932 9.016 -3.541 1 82 215 ALA B N 1
ATOM 4221 C CA . ALA B 1 215 ? -2.955 8.07 -4.086 1 82 215 ALA B CA 1
ATOM 4222 C C . ALA B 1 215 ? -1.764 7.914 -3.148 1 82 215 ALA B C 1
ATOM 4224 O O . ALA B 1 215 ? -1.441 8.828 -2.383 1 82 215 ALA B O 1
ATOM 4225 N N . HIS B 1 216 ? -1.198 6.742 -3.223 1 81.38 216 HIS B N 1
ATOM 4226 C CA . HIS B 1 216 ? -0.061 6.418 -2.367 1 81.38 216 HIS B CA 1
ATOM 4227 C C . HIS B 1 216 ? 1.022 7.488 -2.463 1 81.38 216 HIS B C 1
ATOM 4229 O O . HIS B 1 216 ? 1.575 7.906 -1.443 1 81.38 216 HIS B O 1
ATOM 4235 N N . LYS B 1 217 ? 1.349 7.926 -3.641 1 83.12 217 LYS B N 1
ATOM 4236 C CA . LYS B 1 217 ? 2.381 8.938 -3.846 1 83.12 217 LYS B CA 1
ATOM 4237 C C . LYS B 1 217 ? 2.033 10.234 -3.121 1 83.12 217 LYS B C 1
ATOM 4239 O O . LYS B 1 217 ? 2.918 10.922 -2.611 1 83.12 217 LYS B O 1
ATOM 4244 N N . VAL B 1 218 ? 0.788 10.523 -3.059 1 87.38 218 VAL B N 1
ATOM 4245 C CA . VAL B 1 218 ? 0.327 11.742 -2.389 1 87.38 218 VAL B CA 1
ATOM 4246 C C . VAL B 1 218 ? 0.424 11.562 -0.875 1 87.38 218 VAL B C 1
ATOM 4248 O O . VAL B 1 218 ? 0.809 12.492 -0.159 1 87.38 218 VAL B O 1
ATOM 4251 N N . MET B 1 219 ? 0.125 10.391 -0.453 1 88.12 219 MET B N 1
ATOM 4252 C CA . MET B 1 219 ? 0.218 10.117 0.978 1 88.12 219 MET B CA 1
ATOM 4253 C C . MET B 1 219 ? 1.664 10.188 1.453 1 88.12 219 MET B C 1
ATOM 4255 O O . MET B 1 219 ? 1.949 10.766 2.504 1 88.12 219 MET B O 1
ATOM 4259 N N . VAL B 1 220 ? 2.508 9.578 0.675 1 88.12 220 VAL B N 1
ATOM 4260 C CA . VAL B 1 220 ? 3.934 9.609 0.991 1 88.12 220 VAL B CA 1
ATOM 4261 C C . VAL B 1 220 ? 4.422 11.055 1.014 1 88.12 220 VAL B C 1
ATOM 4263 O O . VAL B 1 220 ? 5.121 11.469 1.942 1 88.12 220 VAL B O 1
ATOM 4266 N N . ALA B 1 221 ? 4.039 11.797 -0.003 1 92.06 221 ALA B N 1
ATOM 4267 C CA . ALA B 1 221 ? 4.422 13.203 -0.086 1 92.06 221 ALA B CA 1
ATOM 4268 C C . ALA B 1 221 ? 3.924 13.977 1.129 1 92.06 221 ALA B C 1
ATOM 4270 O O . ALA B 1 221 ? 4.645 14.812 1.677 1 92.06 221 ALA B O 1
ATOM 4271 N N . THR B 1 222 ? 2.74 13.711 1.528 1 92.38 222 THR B N 1
ATOM 4272 C CA . THR B 1 222 ? 2.143 14.414 2.66 1 92.38 222 THR B CA 1
ATOM 4273 C C . THR B 1 222 ? 2.963 14.195 3.928 1 92.38 222 THR B C 1
ATOM 4275 O O . THR B 1 222 ? 3.275 15.148 4.645 1 92.38 222 THR B O 1
ATOM 4278 N N . VAL B 1 223 ? 3.342 12.992 4.152 1 91.94 223 VAL B N 1
ATOM 4279 C CA . VAL B 1 223 ? 4.078 12.641 5.359 1 91.94 223 VAL B CA 1
ATOM 4280 C C . VAL B 1 223 ? 5.492 13.211 5.289 1 91.94 223 VAL B C 1
ATOM 4282 O O . VAL B 1 223 ? 5.941 13.891 6.215 1 91.94 223 VAL B O 1
ATOM 4285 N N . ARG B 1 224 ? 6.156 12.992 4.211 1 92.88 224 ARG B N 1
ATOM 4286 C CA . ARG B 1 224 ? 7.562 13.359 4.078 1 92.88 224 ARG B CA 1
ATOM 4287 C C . ARG B 1 224 ? 7.734 14.867 4.02 1 92.88 224 ARG B C 1
ATOM 4289 O O . ARG B 1 224 ? 8.625 15.43 4.668 1 92.88 224 ARG B O 1
ATOM 4296 N N . CYS B 1 225 ? 6.875 15.539 3.275 1 95.44 225 CYS B N 1
ATOM 4297 C CA . CYS B 1 225 ? 6.988 16.984 3.186 1 95.44 225 CYS B CA 1
ATOM 4298 C C . CYS B 1 225 ? 6.703 17.641 4.531 1 95.44 225 CYS B C 1
ATOM 4300 O O . CYS B 1 225 ? 7.309 18.656 4.875 1 95.44 225 CYS B O 1
ATOM 4302 N N . GLU B 1 226 ? 5.789 17.062 5.238 1 93.5 226 GLU B N 1
ATOM 4303 C CA . GLU B 1 226 ? 5.523 17.578 6.582 1 93.5 226 GLU B CA 1
ATOM 4304 C C . GLU B 1 226 ? 6.738 17.391 7.484 1 93.5 226 GLU B C 1
ATOM 4306 O O . GLU B 1 226 ? 7.09 18.297 8.242 1 93.5 226 GLU B O 1
ATOM 4311 N N . GLU B 1 227 ? 7.324 16.266 7.406 1 92.94 227 GLU B N 1
ATOM 4312 C CA . GLU B 1 227 ? 8.508 15.977 8.211 1 92.94 227 GLU B CA 1
ATOM 4313 C C . GLU B 1 227 ? 9.648 16.938 7.871 1 92.94 227 GLU B C 1
ATOM 4315 O O . GLU B 1 227 ? 10.305 17.469 8.766 1 92.94 227 GLU B O 1
ATOM 4320 N N . ILE B 1 228 ? 9.852 17.094 6.637 1 95.88 228 ILE B N 1
ATOM 4321 C CA . ILE B 1 228 ? 10.922 17.969 6.164 1 95.88 228 ILE B CA 1
ATOM 4322 C C . ILE B 1 228 ? 10.641 19.406 6.582 1 95.88 228 ILE B C 1
ATOM 4324 O O . ILE B 1 228 ? 11.531 20.109 7.062 1 95.88 228 ILE B O 1
ATOM 4328 N N . ALA B 1 229 ? 9.406 19.812 6.402 1 95.69 229 ALA B N 1
ATOM 4329 C CA . ALA B 1 229 ? 9.016 21.156 6.816 1 95.69 229 ALA B CA 1
ATOM 4330 C C . ALA B 1 229 ? 9.266 21.375 8.305 1 95.69 229 ALA B C 1
ATOM 4332 O O . ALA B 1 229 ? 9.812 22.391 8.719 1 95.69 229 ALA B O 1
ATOM 4333 N N . ASN B 1 230 ? 8.867 20.438 9.07 1 93.44 230 ASN B N 1
ATOM 4334 C CA . ASN B 1 230 ? 9.062 20.516 10.516 1 93.44 230 ASN B CA 1
ATOM 4335 C C . ASN B 1 230 ? 10.539 20.578 10.875 1 93.44 230 ASN B C 1
ATOM 4337 O O . ASN B 1 230 ? 10.93 21.297 11.805 1 93.44 230 ASN B O 1
ATOM 4341 N N . GLU B 1 231 ? 11.297 19.828 10.18 1 95.31 231 GLU B N 1
ATOM 4342 C CA . GLU B 1 231 ? 12.734 19.859 10.398 1 95.31 231 GLU B CA 1
ATOM 4343 C C . GLU B 1 231 ? 13.312 21.234 10.078 1 95.31 231 GLU B C 1
ATOM 4345 O O . GLU B 1 231 ? 14.148 21.75 10.82 1 95.31 231 GLU B O 1
ATOM 4350 N N . LYS B 1 232 ? 12.883 21.812 8.977 1 96.38 232 LYS B N 1
ATOM 4351 C CA . LYS B 1 232 ? 13.336 23.156 8.594 1 96.38 232 LYS B CA 1
ATOM 4352 C C . LYS B 1 232 ? 12.898 24.188 9.625 1 96.38 232 LYS B C 1
ATOM 4354 O O . LYS B 1 232 ? 13.672 25.078 9.977 1 96.38 232 LYS B O 1
ATOM 4359 N N . LEU B 1 233 ? 11.688 24.094 10.117 1 94.38 233 LEU B N 1
ATOM 4360 C CA . LEU B 1 233 ? 11.172 25.016 11.117 1 94.38 233 LEU B CA 1
ATOM 4361 C C . LEU B 1 233 ? 11.969 24.922 12.414 1 94.38 233 LEU B C 1
ATOM 4363 O O . LEU B 1 233 ? 12.305 25.938 13.016 1 94.38 233 LEU B O 1
ATOM 4367 N N . SER B 1 234 ? 12.227 23.75 12.797 1 94.12 234 SER B N 1
ATOM 4368 C CA . SER B 1 234 ? 13.023 23.531 14 1 94.12 234 SER B CA 1
ATOM 4369 C C . SER B 1 234 ? 14.422 24.109 13.852 1 94.12 234 SER B C 1
ATOM 4371 O O . SER B 1 234 ? 14.969 24.688 14.797 1 94.12 234 SER B O 1
ATOM 4373 N N . GLY B 1 235 ? 14.977 23.922 12.695 1 94.38 235 GLY B N 1
ATOM 4374 C CA . GLY B 1 235 ? 16.281 24.516 12.406 1 94.38 235 GLY B CA 1
ATOM 4375 C C . GLY B 1 235 ? 16.266 26.031 12.422 1 94.38 235 GLY B C 1
ATOM 4376 O O . GLY B 1 235 ? 17.203 26.656 12.922 1 94.38 235 GLY B O 1
ATOM 4377 N N . LEU B 1 236 ? 15.227 26.625 11.969 1 93.62 236 LEU B N 1
ATOM 4378 C CA . LEU B 1 236 ? 15.07 28.062 11.914 1 93.62 236 LEU B CA 1
ATOM 4379 C C . LEU B 1 236 ? 14.961 28.656 13.32 1 93.62 236 LEU B C 1
ATOM 4381 O O . LEU B 1 236 ? 15.609 29.656 13.625 1 93.62 236 LEU B O 1
ATOM 4385 N N . VAL B 1 237 ? 14.195 28.031 14.117 1 89.69 237 VAL B N 1
ATOM 4386 C CA . VAL B 1 237 ? 13.961 28.516 15.469 1 89.69 237 VAL B CA 1
ATOM 4387 C C . VAL B 1 237 ? 15.266 28.5 16.266 1 89.69 237 VAL B C 1
ATOM 4389 O O . VAL B 1 237 ? 15.5 29.375 17.094 1 89.69 237 VAL B O 1
ATOM 4392 N N . CYS B 1 238 ? 16.109 27.609 15.898 1 91.69 238 CYS B N 1
ATOM 4393 C CA . CYS B 1 238 ? 17.344 27.453 16.641 1 91.69 238 CYS B CA 1
ATOM 4394 C C . CYS B 1 238 ? 18.516 28.078 15.883 1 91.69 238 CYS B C 1
ATOM 4396 O O . CYS B 1 238 ? 19.672 27.938 16.297 1 91.69 238 CYS B O 1
ATOM 4398 N N . ASP B 1 239 ? 18.234 28.766 14.875 1 92.94 239 ASP B N 1
ATOM 4399 C CA . ASP B 1 239 ? 19.266 29.328 14.023 1 92.94 239 ASP B CA 1
ATOM 4400 C C . ASP B 1 239 ? 20.062 30.406 14.758 1 92.94 239 ASP B C 1
ATOM 4402 O O . ASP B 1 239 ? 19.469 31.359 15.273 1 92.94 239 ASP B O 1
ATOM 4406 N N . LYS B 1 240 ? 21.359 30.359 14.828 1 93.12 240 LYS B N 1
ATOM 4407 C CA . LYS B 1 240 ? 22.219 31.266 15.586 1 93.12 240 LYS B CA 1
ATOM 4408 C C . LYS B 1 240 ? 22.125 32.688 15.047 1 93.12 240 LYS B C 1
ATOM 4410 O O . LYS B 1 240 ? 22.141 33.656 15.82 1 93.12 240 LYS B O 1
ATOM 4415 N N . ASP B 1 241 ? 22.078 32.812 13.773 1 91.81 241 ASP B N 1
ATOM 4416 C CA . ASP B 1 241 ? 21.984 34.156 13.164 1 91.81 241 ASP B CA 1
ATOM 4417 C C . ASP B 1 241 ? 20.656 34.812 13.484 1 91.81 241 ASP B C 1
ATOM 4419 O O . ASP B 1 241 ? 20.594 36.031 13.703 1 91.81 241 ASP B O 1
ATOM 4423 N N . LEU B 1 242 ? 19.625 34.094 13.5 1 89.31 242 LEU B N 1
ATOM 4424 C CA . LEU B 1 242 ? 18.312 34.625 13.836 1 89.31 242 LEU B CA 1
ATOM 4425 C C . LEU B 1 242 ? 18.25 35.031 15.297 1 89.31 242 LEU B C 1
ATOM 4427 O O . LEU B 1 242 ? 17.719 36.094 15.617 1 89.31 242 LEU B O 1
ATOM 4431 N N . VAL B 1 243 ? 18.781 34.219 16.109 1 88.06 243 VAL B N 1
ATOM 4432 C CA . VAL B 1 243 ? 18.812 34.5 17.531 1 88.06 243 VAL B CA 1
ATOM 4433 C C . VAL B 1 243 ? 19.641 35.781 17.781 1 88.06 243 VAL B C 1
ATOM 4435 O O . VAL B 1 243 ? 19.25 36.625 18.578 1 88.06 243 VAL B O 1
ATOM 4438 N N . ALA B 1 244 ? 20.734 35.844 17.109 1 89.19 244 ALA B N 1
ATOM 4439 C CA . ALA B 1 244 ? 21.594 37.031 17.234 1 89.19 244 ALA B CA 1
ATOM 4440 C C . ALA B 1 244 ? 20.859 38.281 16.781 1 89.19 244 ALA B C 1
ATOM 4442 O O . ALA B 1 244 ? 21.016 39.344 17.375 1 89.19 244 ALA B O 1
ATOM 4443 N N . LEU B 1 245 ? 20.172 38.125 15.727 1 87.19 245 LEU B N 1
ATOM 4444 C CA . LEU B 1 245 ? 19.422 39.281 15.195 1 87.19 245 LEU B CA 1
ATOM 4445 C C . LEU B 1 245 ? 18.328 39.688 16.172 1 87.19 245 LEU B C 1
ATOM 4447 O O . LEU B 1 245 ? 18.078 40.906 16.344 1 87.19 245 LEU B O 1
ATOM 4451 N N . GLU B 1 246 ? 17.672 38.781 16.781 1 83.06 246 GLU B N 1
ATOM 4452 C CA . GLU B 1 246 ? 16.641 39.062 17.766 1 83.06 246 GLU B CA 1
ATOM 4453 C C . GLU B 1 246 ? 17.203 39.781 18.969 1 83.06 246 GLU B C 1
ATOM 4455 O O . GLU B 1 246 ? 16.594 40.719 19.484 1 83.06 246 GLU B O 1
ATOM 4460 N N . ASN B 1 247 ? 18.344 39.344 19.375 1 85.81 247 ASN B N 1
ATOM 4461 C CA . ASN B 1 247 ? 19.016 40 20.484 1 85.81 247 ASN B CA 1
ATOM 4462 C C . ASN B 1 247 ? 19.453 41.438 20.125 1 85.81 247 ASN B C 1
ATOM 4464 O O . ASN B 1 247 ? 19.359 42.344 20.953 1 85.81 247 ASN B O 1
ATOM 4468 N N . ALA B 1 248 ? 19.891 41.562 18.969 1 84.62 248 ALA B N 1
ATOM 4469 C CA . ALA B 1 248 ? 20.359 42.875 18.5 1 84.62 248 ALA B CA 1
ATOM 4470 C C . ALA B 1 248 ? 19.203 43.844 18.438 1 84.62 248 ALA B C 1
ATOM 4472 O O . ALA B 1 248 ? 19.359 45.031 18.766 1 84.62 248 ALA B O 1
ATOM 4473 N N . VAL B 1 249 ? 18.078 43.406 18.047 1 82.5 249 VAL B N 1
ATOM 4474 C CA . VAL B 1 249 ? 16.906 44.281 17.891 1 82.5 249 VAL B CA 1
ATOM 4475 C C . VAL B 1 249 ? 16.406 44.688 19.281 1 82.5 249 VAL B C 1
ATOM 4477 O O . VAL B 1 249 ? 15.898 45.812 19.438 1 82.5 249 VAL B O 1
ATOM 4480 N N . GLN B 1 250 ? 16.641 43.812 20.203 1 79.75 250 GLN B N 1
ATOM 4481 C CA . GLN B 1 250 ? 16.25 44.156 21.578 1 79.75 250 GLN B CA 1
ATOM 4482 C C . GLN B 1 250 ? 17.141 45.25 22.156 1 79.75 250 GLN B C 1
ATOM 4484 O O . GLN B 1 250 ? 16.703 46.031 22.969 1 79.75 250 GLN B O 1
ATOM 4489 N N . ALA B 1 251 ? 18.312 45.219 21.625 1 81.31 251 ALA B N 1
ATOM 4490 C CA . ALA B 1 251 ? 19.281 46.188 22.125 1 81.31 251 ALA B CA 1
ATOM 4491 C C . ALA B 1 251 ? 19.156 47.531 21.406 1 81.31 251 ALA B C 1
ATOM 4493 O O . ALA B 1 251 ? 19.516 48.562 21.953 1 81.31 251 ALA B O 1
ATOM 4494 N N . GLY B 1 252 ? 18.75 47.625 20.203 1 79.5 252 GLY B N 1
ATOM 4495 C CA . GLY B 1 252 ? 18.562 48.875 19.438 1 79.5 252 GLY B CA 1
ATOM 4496 C C . GLY B 1 252 ? 18.25 48.625 17.969 1 79.5 252 GLY B C 1
ATOM 4497 O O . GLY B 1 252 ? 18.062 47.469 17.562 1 79.5 252 GLY B O 1
ATOM 4498 N N . PRO B 1 253 ? 17.922 49.656 17.234 1 80.38 253 PRO B N 1
ATOM 4499 C CA . PRO B 1 253 ? 17.625 49.531 15.805 1 80.38 253 PRO B CA 1
ATOM 4500 C C . PRO B 1 253 ? 18.734 48.844 15.023 1 80.38 253 PRO B C 1
ATOM 4502 O O . PRO B 1 253 ? 19.906 49.031 15.305 1 80.38 253 PRO B O 1
ATOM 4505 N N . VAL B 1 254 ? 18.406 47.938 14.312 1 84.06 254 VAL B N 1
ATOM 4506 C CA . VAL B 1 254 ? 19.359 47.156 13.531 1 84.06 254 VAL B CA 1
ATOM 4507 C C . VAL B 1 254 ? 19.203 47.5 12.047 1 84.06 254 VAL B C 1
ATOM 4509 O O . VAL B 1 254 ? 18.125 47.375 11.484 1 84.06 254 VAL B O 1
ATOM 4512 N N . SER B 1 255 ? 20.234 48.031 11.445 1 84.62 255 SER B N 1
ATOM 4513 C CA . SER B 1 255 ? 20.234 48.344 10.016 1 84.62 255 SER B CA 1
ATOM 4514 C C . SER B 1 255 ? 20.125 47.094 9.164 1 84.62 255 SER B C 1
ATOM 4516 O O . SER B 1 255 ? 20.797 46.094 9.43 1 84.62 255 SER B O 1
ATOM 4518 N N . GLY B 1 256 ? 19.109 47.125 8.164 1 83.94 256 GLY B N 1
ATOM 4519 C CA . GLY B 1 256 ? 18.953 46.031 7.219 1 83.94 256 GLY B CA 1
ATOM 4520 C C . GLY B 1 256 ? 18.297 44.812 7.828 1 83.94 256 GLY B C 1
ATOM 4521 O O . GLY B 1 256 ? 18.516 43.688 7.375 1 83.94 256 GLY B O 1
ATOM 4522 N N . PHE B 1 257 ? 17.625 44.969 8.922 1 84.31 257 PHE B N 1
ATOM 4523 C CA . PHE B 1 257 ? 16.969 43.906 9.664 1 84.31 257 PHE B CA 1
ATOM 4524 C C . PHE B 1 257 ? 16.109 43.062 8.75 1 84.31 257 PHE B C 1
ATOM 4526 O O . PHE B 1 257 ? 16.219 41.812 8.734 1 84.31 257 PHE B O 1
ATOM 4533 N N . GLY B 1 258 ? 15.266 43.688 7.938 1 83.75 258 GLY B N 1
ATOM 4534 C CA . GLY B 1 258 ? 14.359 43 7.031 1 83.75 258 GLY B CA 1
ATOM 4535 C C . GLY B 1 258 ? 15.086 42.125 6.023 1 83.75 258 GLY B C 1
ATOM 4536 O O . GLY B 1 258 ? 14.688 41 5.789 1 83.75 258 GLY B O 1
ATOM 4537 N N . LYS B 1 259 ? 16.141 42.688 5.523 1 88.5 259 LYS B N 1
ATOM 4538 C CA . LYS B 1 259 ? 16.922 41.969 4.523 1 88.5 259 LYS B CA 1
ATOM 4539 C C . LYS B 1 259 ? 17.609 40.75 5.145 1 88.5 259 LYS B C 1
ATOM 4541 O O . LYS B 1 259 ? 17.719 39.719 4.516 1 88.5 259 LYS B O 1
ATOM 4546 N N . ARG B 1 260 ? 18.094 40.875 6.348 1 87.44 260 ARG B N 1
ATOM 4547 C CA . ARG B 1 260 ? 18.812 39.812 7.027 1 87.44 260 ARG B CA 1
ATOM 4548 C C . ARG B 1 260 ? 17.875 38.656 7.371 1 87.44 260 ARG B C 1
ATOM 4550 O O . ARG B 1 260 ? 18.203 37.5 7.133 1 87.44 260 ARG B O 1
ATOM 4557 N N . ILE B 1 261 ? 16.703 39 7.844 1 87.38 261 ILE B N 1
ATOM 4558 C CA . ILE B 1 261 ? 15.727 37.969 8.203 1 87.38 261 ILE B CA 1
ATOM 4559 C C . ILE B 1 261 ? 15.242 37.25 6.949 1 87.38 261 ILE B C 1
ATOM 4561 O O . ILE B 1 261 ? 15.047 36.031 6.961 1 87.38 261 ILE B O 1
ATOM 4565 N N . SER B 1 262 ? 15.047 38 5.941 1 89.12 262 SER B N 1
ATOM 4566 C CA . SER B 1 262 ? 14.602 37.438 4.676 1 89.12 262 SER B CA 1
ATOM 4567 C C . SER B 1 262 ? 15.625 36.438 4.121 1 89.12 262 SER B C 1
ATOM 4569 O O . SER B 1 262 ? 15.266 35.406 3.564 1 89.12 262 SER B O 1
ATOM 4571 N N . SER B 1 263 ? 16.859 36.812 4.289 1 92.5 263 SER B N 1
ATOM 4572 C CA . SER B 1 263 ? 17.922 35.969 3.809 1 92.5 263 SER B CA 1
ATOM 4573 C C . SER B 1 263 ? 17.969 34.656 4.582 1 92.5 263 SER B C 1
ATOM 4575 O O . SER B 1 263 ? 18.172 33.594 3.998 1 92.5 263 SER B O 1
ATOM 4577 N N . ILE B 1 264 ? 17.812 34.719 5.848 1 92.38 264 ILE B N 1
ATOM 4578 C CA . ILE B 1 264 ? 17.812 33.531 6.691 1 92.38 264 ILE B CA 1
ATOM 4579 C C . ILE B 1 264 ? 16.641 32.625 6.32 1 92.38 264 ILE B C 1
ATOM 4581 O O . ILE B 1 264 ? 16.797 31.422 6.133 1 92.38 264 ILE B O 1
ATOM 4585 N N . LEU B 1 265 ? 15.477 33.25 6.16 1 92.56 265 LEU B N 1
ATOM 4586 C CA . LEU B 1 265 ? 14.266 32.5 5.805 1 92.56 265 LEU B CA 1
ATOM 4587 C C . LEU B 1 265 ? 14.414 31.828 4.445 1 92.56 265 LEU B C 1
ATOM 4589 O O . LEU B 1 265 ? 14.016 30.672 4.273 1 92.56 265 LEU B O 1
ATOM 4593 N N . GLU B 1 266 ? 14.992 32.5 3.541 1 94.25 266 GLU B N 1
ATOM 4594 C CA . GLU B 1 266 ? 15.164 32 2.184 1 94.25 266 GLU B CA 1
ATOM 4595 C C . GLU B 1 266 ? 16.062 30.766 2.166 1 94.25 266 GLU B C 1
ATOM 4597 O O . GLU B 1 266 ? 15.875 29.859 1.352 1 94.25 266 GLU B O 1
ATOM 4602 N N . THR B 1 267 ? 17.031 30.781 2.982 1 95.56 267 THR B N 1
ATOM 4603 C CA . THR B 1 267 ? 17.938 29.641 3.066 1 95.56 267 THR B CA 1
ATOM 4604 C C . THR B 1 267 ? 17.172 28.375 3.455 1 95.56 267 THR B C 1
ATOM 4606 O O . THR B 1 267 ? 17.328 27.328 2.824 1 95.56 267 THR B O 1
ATOM 4609 N N . TYR B 1 268 ? 16.344 28.453 4.445 1 95.69 268 TYR B N 1
ATOM 4610 C CA . TYR B 1 268 ? 15.602 27.297 4.922 1 95.69 268 TYR B CA 1
ATOM 4611 C C . TYR B 1 268 ? 14.531 26.891 3.914 1 95.69 268 TYR B C 1
ATOM 4613 O O . TYR B 1 268 ? 14.273 25.703 3.725 1 95.69 268 TYR B O 1
ATOM 4621 N N . LEU B 1 269 ? 13.922 27.859 3.283 1 96.25 269 LEU B N 1
ATOM 4622 C CA . LEU B 1 269 ? 12.922 27.547 2.266 1 96.25 269 LEU B CA 1
ATOM 4623 C C . LEU B 1 269 ? 13.562 26.875 1.057 1 96.25 269 LEU B C 1
ATOM 4625 O O . LEU B 1 269 ? 12.977 25.969 0.466 1 96.25 269 LEU B O 1
ATOM 4629 N N . SER B 1 270 ? 14.727 27.297 0.746 1 96.5 270 SER B N 1
ATOM 4630 C CA . SER B 1 270 ? 15.461 26.688 -0.361 1 96.5 270 SER B CA 1
ATOM 4631 C C . SER B 1 270 ? 15.852 25.25 -0.043 1 96.5 270 SER B C 1
ATOM 4633 O O . SER B 1 270 ? 15.82 24.391 -0.92 1 96.5 270 SER B O 1
ATOM 4635 N N . GLU B 1 271 ? 16.234 25.031 1.142 1 96.31 271 GLU B N 1
ATOM 4636 C CA . GLU B 1 271 ? 16.547 23.672 1.57 1 96.31 271 GLU B CA 1
ATOM 4637 C C . GLU B 1 271 ? 15.32 22.766 1.496 1 96.31 271 GLU B C 1
ATOM 4639 O O . GLU B 1 271 ? 15.422 21.609 1.068 1 96.31 271 GLU B O 1
ATOM 4644 N N . TYR B 1 272 ? 14.195 23.297 1.94 1 97.31 272 TYR B N 1
ATOM 4645 C CA . TYR B 1 272 ? 12.938 22.562 1.819 1 97.31 272 TYR B CA 1
ATOM 4646 C C . TYR B 1 272 ? 12.656 22.203 0.366 1 97.31 272 TYR B C 1
ATOM 4648 O O . TYR B 1 272 ? 12.305 21.062 0.064 1 97.31 272 TYR B O 1
ATOM 4656 N N . ASP B 1 273 ? 12.859 23.141 -0.492 1 95.69 273 ASP B N 1
ATOM 4657 C CA . ASP B 1 273 ? 12.578 22.938 -1.909 1 95.69 273 ASP B CA 1
ATOM 4658 C C . ASP B 1 273 ? 13.461 21.828 -2.49 1 95.69 273 ASP B C 1
ATOM 4660 O O . ASP B 1 273 ? 12.992 20.984 -3.252 1 95.69 273 ASP B O 1
ATOM 4664 N N . LYS B 1 274 ? 14.68 21.812 -2.119 1 92.25 274 LYS B N 1
ATOM 4665 C CA . LYS B 1 274 ? 15.633 20.844 -2.627 1 92.25 274 LYS B CA 1
ATOM 4666 C C . LYS B 1 274 ? 15.273 19.438 -2.166 1 92.25 274 LYS B C 1
ATOM 4668 O O . LYS B 1 274 ? 15.367 18.469 -2.939 1 92.25 274 LYS B O 1
ATOM 4673 N N . GLU B 1 275 ? 14.859 19.359 -0.977 1 91.75 275 GLU B N 1
ATOM 4674 C CA . GLU B 1 275 ? 14.609 18.047 -0.391 1 91.75 275 GLU B CA 1
ATOM 4675 C C . GLU B 1 275 ? 13.266 17.484 -0.837 1 91.75 275 GLU B C 1
ATOM 4677 O O . GLU B 1 275 ? 13.047 16.266 -0.804 1 91.75 275 GLU B O 1
ATOM 4682 N N . THR B 1 276 ? 12.336 18.359 -1.3 1 94.19 276 THR B N 1
ATOM 4683 C CA . THR B 1 276 ? 10.984 17.906 -1.58 1 94.19 276 THR B CA 1
ATOM 4684 C C . THR B 1 276 ? 10.719 17.875 -3.082 1 94.19 276 THR B C 1
ATOM 4686 O O . THR B 1 276 ? 9.594 17.609 -3.518 1 94.19 276 THR B O 1
ATOM 4689 N N . ILE B 1 277 ? 11.695 18.094 -3.857 1 89.94 277 ILE B N 1
ATOM 4690 C CA . ILE B 1 277 ? 11.555 18.344 -5.289 1 89.94 277 ILE B CA 1
ATOM 4691 C C . ILE B 1 277 ? 10.93 17.125 -5.961 1 89.94 277 ILE B C 1
ATOM 4693 O O . ILE B 1 277 ? 10.234 17.25 -6.973 1 89.94 277 ILE B O 1
ATOM 4697 N N . TYR B 1 278 ? 11.055 15.969 -5.445 1 87.25 278 TYR B N 1
ATOM 4698 C CA . TYR B 1 278 ? 10.625 14.75 -6.125 1 87.25 278 TYR B CA 1
ATOM 4699 C C . TYR B 1 278 ? 9.242 14.32 -5.656 1 87.25 278 TYR B C 1
ATOM 4701 O O . TYR B 1 278 ? 8.672 13.367 -6.188 1 87.25 278 TYR B O 1
ATOM 4709 N N . PHE B 1 279 ? 8.719 14.961 -4.719 1 90.81 279 PHE B N 1
ATOM 4710 C CA . PHE B 1 279 ? 7.406 14.602 -4.207 1 90.81 279 PHE B CA 1
ATOM 4711 C C . PHE B 1 279 ? 6.309 15.312 -4.988 1 90.81 279 PHE B C 1
ATOM 4713 O O . PHE B 1 279 ? 6.594 16.156 -5.84 1 90.81 279 PHE B O 1
ATOM 4720 N N . ASP B 1 280 ? 5.09 14.906 -4.793 1 90.69 280 ASP B N 1
ATOM 4721 C CA . ASP B 1 280 ? 3.918 15.469 -5.457 1 90.69 280 ASP B CA 1
ATOM 4722 C C . ASP B 1 280 ? 3.904 17 -5.355 1 90.69 280 ASP B C 1
ATOM 4724 O O . ASP B 1 280 ? 4.027 17.547 -4.258 1 90.69 280 ASP B O 1
ATOM 4728 N N . GLU B 1 281 ? 3.719 17.672 -6.406 1 92.5 281 GLU B N 1
ATOM 4729 C CA . GLU B 1 281 ? 3.875 19.109 -6.504 1 92.5 281 GLU B CA 1
ATOM 4730 C C . GLU B 1 281 ? 2.822 19.844 -5.668 1 92.5 281 GLU B C 1
ATOM 4732 O O . GLU B 1 281 ? 3.139 20.797 -4.953 1 92.5 281 GLU B O 1
ATOM 4737 N N . LYS B 1 282 ? 1.656 19.422 -5.762 1 93.81 282 LYS B N 1
ATOM 4738 C CA . LYS B 1 282 ? 0.583 20.094 -5.027 1 93.81 282 LYS B CA 1
ATOM 4739 C C . LYS B 1 282 ? 0.819 20.016 -3.52 1 93.81 282 LYS B C 1
ATOM 4741 O O . LYS B 1 282 ? 0.619 21 -2.805 1 93.81 282 LYS B O 1
ATOM 4746 N N . VAL B 1 283 ? 1.303 18.891 -3.127 1 94.19 283 VAL B N 1
ATOM 4747 C CA . VAL B 1 283 ? 1.546 18.672 -1.705 1 94.19 283 VAL B CA 1
ATOM 4748 C C . VAL B 1 283 ? 2.742 19.516 -1.252 1 94.19 283 VAL B C 1
ATOM 4750 O O . VAL B 1 283 ? 2.676 20.203 -0.229 1 94.19 283 VAL B O 1
ATOM 4753 N N . ARG B 1 284 ? 3.799 19.406 -2.01 1 95.75 284 ARG B N 1
ATOM 4754 C CA . ARG B 1 284 ? 5.012 20.125 -1.611 1 95.75 284 ARG B CA 1
ATOM 4755 C C . ARG B 1 284 ? 4.766 21.625 -1.536 1 95.75 284 ARG B C 1
ATOM 4757 O O . ARG B 1 284 ? 5.242 22.281 -0.614 1 95.75 284 ARG B O 1
ATOM 4764 N N . ASP B 1 285 ? 3.941 22.125 -2.453 1 96.25 285 ASP B N 1
ATOM 4765 C CA . ASP B 1 285 ? 3.639 23.547 -2.475 1 96.25 285 ASP B CA 1
ATOM 4766 C C . ASP B 1 285 ? 2.781 23.953 -1.275 1 96.25 285 ASP B C 1
ATOM 4768 O O . ASP B 1 285 ? 3.01 25 -0.661 1 96.25 285 ASP B O 1
ATOM 4772 N N . ALA B 1 286 ? 1.84 23.188 -0.976 1 93.94 286 ALA B N 1
ATOM 4773 C CA . ALA B 1 286 ? 0.963 23.469 0.158 1 93.94 286 ALA B CA 1
ATOM 4774 C C . ALA B 1 286 ? 1.744 23.484 1.469 1 93.94 286 ALA B C 1
ATOM 4776 O O . ALA B 1 286 ? 1.555 24.359 2.309 1 93.94 286 ALA B O 1
ATOM 4777 N N . LYS B 1 287 ? 2.594 22.5 1.632 1 95.44 287 LYS B N 1
ATOM 4778 C CA . LYS B 1 287 ? 3.383 22.422 2.857 1 95.44 287 LYS B CA 1
ATOM 4779 C C . LYS B 1 287 ? 4.414 23.531 2.93 1 95.44 287 LYS B C 1
ATOM 4781 O O . LYS B 1 287 ? 4.746 24.016 4.02 1 95.44 287 LYS B O 1
ATOM 4786 N N . ARG B 1 288 ? 4.875 23.938 1.769 1 95.69 288 ARG B N 1
ATOM 4787 C CA . ARG B 1 288 ? 5.805 25.062 1.707 1 95.69 288 ARG B CA 1
ATOM 4788 C C . ARG B 1 288 ? 5.156 26.328 2.225 1 95.69 288 ARG B C 1
ATOM 4790 O O . ARG B 1 288 ? 5.773 27.094 2.977 1 95.69 288 ARG B O 1
ATOM 4797 N N . LEU B 1 289 ? 3.949 26.562 1.745 1 92.94 289 LEU B N 1
ATOM 4798 C CA . LEU B 1 289 ? 3.199 27.734 2.182 1 92.94 289 LEU B CA 1
ATOM 4799 C C . LEU B 1 289 ? 2.996 27.719 3.693 1 92.94 289 LEU B C 1
ATOM 4801 O O . LEU B 1 289 ? 3.148 28.75 4.355 1 92.94 289 LEU B O 1
ATOM 4805 N N . HIS B 1 290 ? 2.684 26.625 4.188 1 89.31 290 HIS B N 1
ATOM 4806 C CA . HIS B 1 290 ? 2.5 26.484 5.629 1 89.31 290 HIS B CA 1
ATOM 4807 C C . HIS B 1 290 ? 3.799 26.766 6.379 1 89.31 290 HIS B C 1
ATOM 4809 O O . HIS B 1 290 ? 3.789 27.406 7.43 1 89.31 290 HIS B O 1
ATOM 4815 N N . LEU B 1 291 ? 4.844 26.188 5.852 1 93.06 291 LEU B N 1
ATOM 4816 C CA . LEU B 1 291 ? 6.16 26.438 6.43 1 93.06 291 LEU B CA 1
ATOM 4817 C C . LEU B 1 291 ? 6.484 27.922 6.43 1 93.06 291 LEU B C 1
ATOM 4819 O O . LEU B 1 291 ? 6.984 28.453 7.43 1 93.06 291 LEU B O 1
ATOM 4823 N N . GLU B 1 292 ? 6.148 28.547 5.344 1 91.31 292 GLU B N 1
ATOM 4824 C CA . GLU B 1 292 ? 6.398 29.969 5.207 1 91.31 292 GLU B CA 1
ATOM 4825 C C . GLU B 1 292 ? 5.602 30.766 6.234 1 91.31 292 GLU B C 1
ATOM 4827 O O . GLU B 1 292 ? 6.133 31.688 6.859 1 91.31 292 GLU B O 1
ATOM 4832 N N . ILE B 1 293 ? 4.406 30.438 6.43 1 84.88 293 ILE B N 1
ATOM 4833 C CA . ILE B 1 293 ? 3.531 31.109 7.371 1 84.88 293 ILE B CA 1
ATOM 4834 C C . ILE B 1 293 ? 4.043 30.906 8.797 1 84.88 293 ILE B C 1
ATOM 4836 O O . ILE B 1 293 ? 4.125 31.859 9.578 1 84.88 293 ILE B O 1
ATOM 4840 N N . LYS B 1 294 ? 4.434 29.797 9.109 1 85.06 294 LYS B N 1
ATOM 4841 C CA . LYS B 1 294 ? 4.941 29.5 10.445 1 85.06 294 LYS B CA 1
ATOM 4842 C C . LYS B 1 294 ? 6.273 30.203 10.695 1 85.06 294 LYS B C 1
ATOM 4844 O O . LYS B 1 294 ? 6.539 30.672 11.805 1 85.06 294 LYS B O 1
ATOM 4849 N N . ALA B 1 295 ? 7.039 30.188 9.688 1 86.69 295 ALA B N 1
ATOM 4850 C CA . ALA B 1 295 ? 8.344 30.828 9.789 1 86.69 295 ALA B CA 1
ATOM 4851 C C . ALA B 1 295 ? 8.195 32.344 10.031 1 86.69 295 ALA B C 1
ATOM 4853 O O . ALA B 1 295 ? 8.953 32.906 10.812 1 86.69 295 ALA B O 1
ATOM 4854 N N . LEU B 1 296 ? 7.168 32.906 9.43 1 81.06 296 LEU B N 1
ATOM 4855 C CA . LEU B 1 296 ? 6.902 34.344 9.578 1 81.06 296 LEU B CA 1
ATOM 4856 C C . LEU B 1 296 ? 6.363 34.656 10.969 1 81.06 296 LEU B C 1
ATOM 4858 O O . LEU B 1 296 ? 6.633 35.719 11.523 1 81.06 296 LEU B O 1
ATOM 4862 N N . ASN B 1 297 ? 5.656 33.812 11.484 1 75.62 297 ASN B N 1
ATOM 4863 C CA . ASN B 1 297 ? 5.137 34 12.836 1 75.62 297 ASN B CA 1
ATOM 4864 C C . ASN B 1 297 ? 6.242 33.906 13.883 1 75.62 297 ASN B C 1
ATOM 4866 O O . ASN B 1 297 ? 6.168 34.562 14.93 1 75.62 297 ASN B O 1
ATOM 4870 N N . VAL B 1 298 ? 7.137 33.125 13.617 1 66.69 298 VAL B N 1
ATOM 4871 C CA . VAL B 1 298 ? 8.305 33.062 14.477 1 66.69 298 VAL B CA 1
ATOM 4872 C C . VAL B 1 298 ? 9.023 34.406 14.469 1 66.69 298 VAL B C 1
ATOM 4874 O O . VAL B 1 298 ? 9.469 34.906 15.508 1 66.69 298 VAL B O 1
ATOM 4877 N N . ASP B 1 299 ? 8.93 35.031 13.312 1 61.34 299 ASP B N 1
ATOM 4878 C CA . ASP B 1 299 ? 9.531 36.344 13.094 1 61.34 299 ASP B CA 1
ATOM 4879 C C . ASP B 1 299 ? 8.727 37.438 13.805 1 61.34 299 ASP B C 1
ATOM 4881 O O . ASP B 1 299 ? 9.297 38.375 14.375 1 61.34 299 ASP B O 1
ATOM 4885 N N . GLN B 1 300 ? 7.426 37.406 13.547 1 57.78 300 GLN B N 1
ATOM 4886 C CA . GLN B 1 300 ? 6.57 38.438 14.117 1 57.78 300 GLN B CA 1
ATOM 4887 C C . GLN B 1 300 ? 6.727 38.5 15.633 1 57.78 300 GLN B C 1
ATOM 4889 O O . GLN B 1 300 ? 6.664 39.594 16.219 1 57.78 300 GLN B O 1
ATOM 4894 N N . HIS B 1 301 ? 6.922 37.406 16.125 1 53.72 301 HIS B N 1
ATOM 4895 C CA . HIS B 1 301 ? 7.254 37.469 17.547 1 53.72 301 HIS B CA 1
ATOM 4896 C C . HIS B 1 301 ? 8.516 38.281 17.766 1 53.72 301 HIS B C 1
ATOM 4898 O O . HIS B 1 301 ? 8.633 39 18.781 1 53.72 301 HIS B O 1
ATOM 4904 N N . VAL B 1 302 ? 9.242 38.281 16.625 1 47.78 302 VAL B N 1
ATOM 4905 C CA . VAL B 1 302 ? 10.445 39.094 16.672 1 47.78 302 VAL B CA 1
ATOM 4906 C C . VAL B 1 302 ? 10.102 40.531 16.297 1 47.78 302 VAL B C 1
ATOM 4908 O O . VAL B 1 302 ? 10.617 41.5 16.891 1 47.78 302 VAL B O 1
ATOM 4911 N N . ASN B 1 303 ? 9.164 40.719 15.195 1 48.78 303 ASN B N 1
ATOM 4912 C CA . ASN B 1 303 ? 8.828 42.062 14.703 1 48.78 303 ASN B CA 1
ATOM 4913 C C . ASN B 1 303 ? 7.93 42.812 15.672 1 48.78 303 ASN B C 1
ATOM 4915 O O . ASN B 1 303 ? 8.023 44.031 15.797 1 48.78 303 ASN B O 1
ATOM 4919 N N . VAL B 1 304 ? 6.887 42.188 16.156 1 45.62 304 VAL B N 1
ATOM 4920 C CA . VAL B 1 304 ? 6.102 42.938 17.125 1 45.62 304 VAL B CA 1
ATOM 4921 C C . VAL B 1 304 ? 7.031 43.625 18.125 1 45.62 304 VAL B C 1
ATOM 4923 O O . VAL B 1 304 ? 6.746 44.75 18.594 1 45.62 304 VAL B O 1
ATOM 4926 N N . PHE B 1 305 ? 8.102 43.094 18.281 1 38.66 305 PHE B N 1
ATOM 4927 C CA . PHE B 1 305 ? 9.047 43.844 19.094 1 38.66 305 PHE B CA 1
ATOM 4928 C C . PHE B 1 305 ? 9.555 45.094 18.359 1 38.66 305 PHE B C 1
ATOM 4930 O O . PHE B 1 305 ? 9.812 46.125 18.969 1 38.66 305 PHE B O 1
ATOM 4937 N N . TYR B 1 306 ? 9.625 44.938 17.031 1 38.03 306 TYR B N 1
ATOM 4938 C CA . TYR B 1 306 ? 10.109 46.062 16.25 1 38.03 306 TYR B CA 1
ATOM 4939 C C . TYR B 1 306 ? 9.062 47.156 16.172 1 38.03 306 TYR B C 1
ATOM 4941 O O . TYR B 1 306 ? 9.398 48.344 16.219 1 38.03 306 TYR B O 1
ATOM 4949 N N . THR B 1 307 ? 7.82 46.781 15.773 1 37.56 307 THR B N 1
ATOM 4950 C CA . THR B 1 307 ? 6.875 47.906 15.68 1 37.56 307 THR B CA 1
ATOM 4951 C C . THR B 1 307 ? 6.836 48.688 16.984 1 37.56 307 THR B C 1
ATOM 4953 O O . THR B 1 307 ? 6.492 49.875 16.984 1 37.56 307 THR B O 1
ATOM 4956 N N . ASN B 1 308 ? 7.039 48.156 18.031 1 35.44 308 ASN B N 1
ATOM 4957 C CA . ASN B 1 308 ? 7.156 49.062 19.172 1 35.44 308 ASN B CA 1
ATOM 4958 C C . ASN B 1 308 ? 8.398 49.938 19.078 1 35.44 308 ASN B C 1
ATOM 4960 O O . ASN B 1 308 ? 8.453 51 19.688 1 35.44 308 ASN B O 1
ATOM 4964 N N . HIS B 1 309 ? 9.531 49.406 18.547 1 33.84 309 HIS B N 1
ATOM 4965 C CA . HIS B 1 309 ? 10.703 50.281 18.438 1 33.84 309 HIS B CA 1
ATOM 4966 C C . HIS B 1 309 ? 10.805 50.875 17.031 1 33.84 309 HIS B C 1
ATOM 4968 O O . HIS B 1 309 ? 11.773 51.562 16.719 1 33.84 309 HIS B O 1
ATOM 4974 N N . VAL B 1 310 ? 10.328 50.438 15.977 1 32.38 310 VAL B N 1
ATOM 4975 C CA . VAL B 1 310 ? 10.461 51.156 14.719 1 32.38 310 VAL B CA 1
ATOM 4976 C C . VAL B 1 310 ? 9.789 52.531 14.828 1 32.38 310 VAL B C 1
ATOM 4978 O O . VAL B 1 310 ? 8.57 52.594 15.008 1 32.38 310 VAL B O 1
ATOM 4981 N N . ILE B 1 311 ? 10.477 53.594 15.438 1 27.61 311 ILE B N 1
ATOM 4982 C CA . ILE B 1 311 ? 10.367 55.062 15.234 1 27.61 311 ILE B CA 1
ATOM 4983 C C . ILE B 1 311 ? 10.172 55.344 13.75 1 27.61 311 ILE B C 1
ATOM 4985 O O . ILE B 1 311 ? 10.891 54.812 12.906 1 27.61 311 ILE B O 1
ATOM 4989 N N . ILE B 1 312 ? 8.953 55.781 13.281 1 24.34 312 ILE B N 1
ATOM 4990 C CA . ILE B 1 312 ? 8.547 56.562 12.117 1 24.34 312 ILE B CA 1
ATOM 4991 C C . ILE B 1 312 ? 9.656 57.562 11.75 1 24.34 312 ILE B C 1
ATOM 4993 O O . ILE B 1 312 ? 9.914 58.5 12.484 1 24.34 312 ILE B O 1
ATOM 4997 N N . TYR B 1 313 ? 11 57.219 11.539 1 22.52 313 TYR B N 1
ATOM 4998 C CA . TYR B 1 313 ? 11.68 58.281 10.805 1 22.52 313 TYR B CA 1
ATOM 4999 C C . TYR B 1 313 ? 11.25 58.312 9.344 1 22.52 313 TYR B C 1
ATOM 5001 O O . TYR B 1 313 ? 10.984 57.25 8.758 1 22.52 313 TYR B O 1
#

pLDDT: mean 87.36, std 13.58, range [22.45, 98.25]

Organism: Vitis vinifera (NCBI:txid29760)

Nearest PDB structures (foldseek):
  5ca9-assembly1_A  TM=8.908E-01  e=2.671E-18  Candida albicans SC5314
  5ca8-assembly1_A  TM=5.565E-01  e=3.188E-14  Candida albicans SC5314
  6b9f-assembly1_A  TM=5.409E-01  e=5.343E-06  Homo sapiens
  5xyn-assembly1_B  TM=2.700E-01  e=3.940E+00  Saccharomyces cerevisiae S288C
  1mjh-assembly1_B  TM=3.613E-01  e=9.911E+00  Methanocaldococcus jannaschii